Protein AF-A0A6V7WGM4-F1 (afdb_monomer)

Mean predicted aligned error: 19.61 Å

Radius of gyration: 44.23 Å; Cα contacts (8 Å, |Δi|>4): 434; chains: 1; bounding box: 132×43×125 Å

Solvent-accessible surface area (backbone atoms only — not comparable to full-atom values): 23906 Å² total; per-residue (Å²): 136,85,78,83,62,71,64,59,61,50,58,57,55,66,72,63,56,63,66,63,56,55,54,48,52,52,53,52,54,57,59,59,62,62,71,70,73,68,86,66,94,85,64,79,69,64,52,54,55,51,51,53,54,48,52,55,51,51,54,52,49,52,55,49,50,54,54,49,52,55,52,49,53,54,50,50,56,53,48,53,53,54,51,54,53,50,52,55,50,50,55,51,51,54,52,52,52,51,53,52,53,54,51,52,51,53,51,50,55,51,52,52,53,52,48,58,54,48,55,53,49,49,56,51,50,55,52,51,51,54,51,52,51,54,52,51,52,50,53,50,52,55,49,51,52,51,49,50,52,51,49,52,49,52,49,49,54,65,67,44,71,79,78,72,80,85,91,83,63,69,67,62,49,53,52,50,53,52,52,50,49,55,50,50,57,51,49,56,48,54,52,50,53,50,54,51,50,51,52,49,49,54,50,52,58,58,60,54,67,40,73,44,73,54,77,50,76,64,31,63,35,82,65,79,55,96,64,85,64,97,52,100,85,65,75,83,72,82,38,60,37,74,40,74,76,48,59,50,31,39,39,54,74,48,70,64,85,91,57,92,39,67,80,61,74,47,50,39,36,37,64,60,57,55,60,65,77,84,90,45,73,31,33,39,36,40,57,37,36,36,35,35,48,44,74,93,85,63,85,84,31,42,43,33,45,33,36,32,27,72,84,82,68,48,74,52,66,52,71,33,54,53,65,81,93,78,67,99,82,62,69,61,71,50,67,72,39,33,40,30,44,33,42,38,40,54,24,78,90,50,101,56,70,35,30,39,35,36,30,47,72,41,37,83,73,49,80,46,74,31,81,90,68,70,63,60,37,29,32,40,33,40,33,40,17,84,46,22,37,42,49,44,39,56,75,47,51,88,88,52,53,70,73,45,65,69,88,57,71,75,71,68,75,87,80,125

Nearest PDB structures (foldseek):
  7bre-assembly1_A  TM=6.479E-01  e=2.738E-07  Homo sapiens
  7bre-assembly2_D  TM=6.629E-01  e=5.896E-07  Homo sapiens
  2qbw-assembly1_A  TM=1.781E-01  e=5.550E-01  Homo sapiens

pLDDT: mean 75.85, std 18.69, range [30.36, 97.56]

Structure (mmCIF, N/CA/C/O backbone):
data_AF-A0A6V7WGM4-F1
#
_entry.id   AF-A0A6V7WGM4-F1
#
loop_
_atom_site.group_PDB
_atom_site.id
_atom_site.type_symbol
_atom_site.label_atom_id
_atom_site.label_alt_id
_atom_site.label_comp_id
_atom_site.label_asym_id
_atom_site.label_entity_id
_atom_site.label_seq_id
_atom_site.pdbx_PDB_ins_code
_atom_site.Cartn_x
_atom_site.Cartn_y
_atom_site.Cartn_z
_atom_site.occupancy
_atom_site.B_iso_or_equiv
_atom_site.auth_seq_id
_atom_site.auth_comp_id
_atom_site.auth_asym_id
_atom_site.auth_atom_id
_atom_site.pdbx_PDB_model_num
ATOM 1 N N . MET A 1 1 ? 46.678 5.169 17.242 1.00 34.25 1 MET A N 1
ATOM 2 C CA . MET A 1 1 ? 47.779 4.833 16.315 1.00 34.25 1 MET A CA 1
ATOM 3 C C . MET A 1 1 ? 47.197 4.813 14.909 1.00 34.25 1 MET A C 1
ATOM 5 O O . MET A 1 1 ? 46.389 3.942 14.627 1.00 34.25 1 MET A O 1
ATOM 9 N N . ARG A 1 2 ? 47.463 5.845 14.094 1.00 33.09 2 ARG A N 1
ATOM 10 C CA . ARG A 1 2 ? 46.953 5.941 12.715 1.00 33.09 2 ARG A CA 1
ATOM 11 C C . ARG A 1 2 ? 47.899 5.170 11.795 1.00 33.09 2 ARG A C 1
ATOM 13 O O . ARG A 1 2 ? 49.090 5.458 11.783 1.00 33.09 2 ARG A O 1
ATOM 20 N N . THR A 1 3 ? 47.370 4.188 11.077 1.00 35.59 3 THR A N 1
ATOM 21 C CA . THR A 1 3 ? 48.063 3.503 9.980 1.00 35.59 3 THR A CA 1
ATOM 22 C C . THR A 1 3 ? 48.317 4.479 8.825 1.00 35.59 3 THR A C 1
ATOM 24 O O . THR A 1 3 ? 47.429 5.293 8.552 1.00 35.59 3 THR A O 1
ATOM 27 N N . PRO A 1 4 ? 49.475 4.419 8.139 1.00 38.38 4 PRO A N 1
ATOM 28 C CA . PRO A 1 4 ? 49.760 5.286 7.000 1.00 38.38 4 PRO A CA 1
ATOM 29 C C . PRO A 1 4 ? 48.803 5.003 5.842 1.00 38.38 4 PRO A C 1
ATOM 31 O O . PRO A 1 4 ? 48.374 3.867 5.619 1.00 38.38 4 PRO A O 1
ATOM 34 N N . ASN A 1 5 ? 48.439 6.064 5.132 1.00 45.25 5 ASN A N 1
ATOM 35 C CA . ASN A 1 5 ? 47.455 6.052 4.065 1.00 45.25 5 ASN A CA 1
ATOM 36 C C . ASN A 1 5 ? 48.115 5.485 2.796 1.00 45.25 5 ASN A C 1
ATOM 38 O O . ASN A 1 5 ? 48.990 6.126 2.222 1.00 45.25 5 ASN A O 1
ATOM 42 N N . LYS A 1 6 ? 47.692 4.300 2.332 1.00 46.84 6 LYS A N 1
ATOM 43 C CA . LYS A 1 6 ? 48.227 3.623 1.124 1.00 46.84 6 LYS A CA 1
ATOM 44 C C . LYS A 1 6 ? 48.187 4.481 -0.156 1.00 46.84 6 LYS A C 1
ATOM 46 O O . LYS A 1 6 ? 48.840 4.156 -1.140 1.00 46.84 6 LYS A O 1
ATOM 51 N N . LEU A 1 7 ? 47.424 5.575 -0.146 1.00 44.12 7 LEU A N 1
ATOM 52 C CA . LEU A 1 7 ? 47.359 6.570 -1.219 1.00 44.12 7 LEU A CA 1
ATOM 53 C C . LEU A 1 7 ? 48.610 7.463 -1.309 1.00 44.12 7 LEU A C 1
ATOM 55 O O . LEU A 1 7 ? 48.983 7.844 -2.416 1.00 44.12 7 LEU A O 1
ATOM 59 N N . GLU A 1 8 ? 49.288 7.758 -0.194 1.00 46.47 8 GLU A N 1
ATOM 60 C CA . GLU A 1 8 ? 50.538 8.539 -0.212 1.00 46.47 8 GLU A CA 1
ATOM 61 C C . GLU A 1 8 ? 51.711 7.713 -0.760 1.00 46.47 8 GLU A C 1
ATOM 63 O O . GLU A 1 8 ? 52.512 8.231 -1.537 1.00 46.47 8 GLU A O 1
ATOM 68 N N . GLU A 1 9 ? 51.766 6.411 -0.454 1.00 41.97 9 GLU A N 1
ATOM 69 C CA . GLU A 1 9 ? 52.753 5.484 -1.035 1.00 41.97 9 GLU A CA 1
ATOM 70 C C . GLU A 1 9 ? 52.582 5.341 -2.556 1.00 41.97 9 GLU A C 1
ATOM 72 O O . GLU A 1 9 ? 53.566 5.276 -3.294 1.00 41.97 9 GLU A O 1
ATOM 77 N N . TRP A 1 10 ? 51.339 5.360 -3.051 1.00 41.34 10 TRP A N 1
ATOM 78 C CA . TRP A 1 10 ? 51.065 5.256 -4.485 1.00 41.34 10 TRP A CA 1
ATOM 79 C C . TRP A 1 10 ? 51.447 6.536 -5.242 1.00 41.34 10 TRP A C 1
ATOM 81 O O . TRP A 1 10 ? 52.104 6.454 -6.282 1.00 41.34 10 TRP A O 1
ATOM 91 N N . ALA A 1 11 ? 51.133 7.711 -4.680 1.00 40.66 11 ALA A N 1
ATOM 92 C CA . ALA A 1 11 ? 51.477 9.013 -5.259 1.00 40.66 11 ALA A CA 1
ATOM 93 C C . ALA A 1 11 ? 52.997 9.269 -5.316 1.00 40.66 11 ALA A C 1
ATOM 95 O O . ALA A 1 11 ? 53.484 9.908 -6.254 1.00 40.66 11 ALA A O 1
ATOM 96 N N . LEU A 1 12 ? 53.756 8.743 -4.346 1.00 42.84 12 LEU A N 1
ATOM 97 C CA . LEU A 1 12 ? 55.222 8.773 -4.357 1.00 42.84 12 LEU A CA 1
ATOM 98 C C . LEU A 1 12 ? 55.814 7.823 -5.411 1.00 42.84 12 LEU A C 1
ATOM 100 O O . LEU A 1 12 ? 56.787 8.195 -6.062 1.00 42.84 12 LEU A O 1
ATOM 104 N N . SER A 1 13 ? 55.198 6.660 -5.656 1.00 41.62 13 SER A N 1
ATOM 105 C CA . SER A 1 13 ? 55.662 5.725 -6.696 1.00 41.62 13 SER A CA 1
ATOM 106 C C . SER A 1 13 ? 55.482 6.263 -8.123 1.00 41.62 13 SER A C 1
ATOM 108 O O . SER A 1 13 ? 56.301 5.993 -8.992 1.00 41.62 13 SER A O 1
ATOM 110 N N . THR A 1 14 ? 54.461 7.094 -8.366 1.00 40.50 14 THR A N 1
ATOM 111 C CA . THR A 1 14 ? 54.183 7.670 -9.695 1.00 40.50 14 THR A CA 1
ATOM 112 C C . THR A 1 14 ? 55.009 8.912 -10.037 1.00 40.50 14 THR A C 1
ATOM 114 O O . THR A 1 14 ? 55.028 9.319 -11.196 1.00 40.50 14 THR A O 1
ATOM 117 N N . LYS A 1 15 ? 55.695 9.526 -9.061 1.00 41.19 15 LYS A N 1
ATOM 118 C CA . LYS A 1 15 ? 56.628 10.641 -9.316 1.00 41.19 15 LYS A CA 1
ATOM 119 C C . LYS A 1 15 ? 58.002 10.180 -9.815 1.00 41.19 15 LYS A C 1
ATOM 121 O O . LYS A 1 15 ? 58.696 10.983 -10.429 1.00 41.19 15 LYS A O 1
ATOM 126 N N . ASN A 1 16 ? 58.349 8.908 -9.624 1.00 45.84 16 ASN A N 1
ATOM 127 C CA . ASN A 1 16 ? 59.531 8.277 -10.209 1.00 45.84 16 ASN A CA 1
ATOM 128 C C . ASN A 1 16 ? 59.107 7.462 -11.434 1.00 45.84 16 ASN A C 1
ATOM 130 O O . ASN A 1 16 ? 59.046 6.237 -11.390 1.00 45.84 16 ASN A O 1
ATOM 134 N N . SER A 1 17 ? 58.730 8.128 -12.527 1.00 45.66 17 SER A N 1
ATOM 135 C CA . SER A 1 17 ? 58.571 7.414 -13.793 1.00 45.66 17 SER A CA 1
ATOM 136 C C . SER A 1 17 ? 59.947 7.258 -14.441 1.00 45.66 17 SER A C 1
ATOM 138 O O . SER A 1 17 ? 60.380 8.135 -15.193 1.00 45.66 17 SER A O 1
ATOM 140 N N . ASP A 1 18 ? 60.588 6.118 -14.185 1.00 47.69 18 ASP A N 1
ATOM 141 C CA . ASP A 1 18 ? 61.807 5.647 -14.863 1.00 47.69 18 ASP A CA 1
ATOM 142 C C . ASP A 1 18 ? 61.695 5.755 -16.404 1.00 47.69 18 ASP A C 1
ATOM 144 O O . ASP A 1 18 ? 62.679 5.970 -17.104 1.00 47.69 18 ASP A O 1
ATOM 148 N N . ASN A 1 19 ? 60.467 5.747 -16.938 1.00 48.50 19 ASN A N 1
ATOM 149 C CA . ASN A 1 19 ? 60.151 5.869 -18.364 1.00 48.50 19 ASN A CA 1
ATOM 150 C C . ASN A 1 19 ? 60.653 7.157 -19.046 1.00 48.50 19 ASN A C 1
ATOM 152 O O . ASN A 1 19 ? 60.882 7.137 -20.253 1.00 48.50 19 ASN A O 1
ATOM 156 N N . ASN A 1 20 ? 60.806 8.274 -18.323 1.00 49.16 20 ASN A N 1
ATOM 157 C CA . ASN A 1 20 ? 61.338 9.510 -18.921 1.00 49.16 20 ASN A CA 1
ATOM 158 C C . ASN A 1 20 ? 62.867 9.479 -19.050 1.00 49.16 20 ASN A C 1
ATOM 160 O O . ASN A 1 20 ? 63.402 10.103 -19.964 1.00 49.16 20 ASN A O 1
ATOM 164 N N . GLU A 1 21 ? 63.559 8.760 -18.165 1.00 53.75 21 GLU A N 1
ATOM 165 C CA . GLU A 1 21 ? 65.010 8.556 -18.240 1.00 53.75 21 GLU A CA 1
ATOM 166 C C . GLU A 1 21 ? 65.357 7.546 -19.334 1.00 53.75 21 GLU A C 1
ATOM 168 O O . GLU A 1 21 ? 66.194 7.844 -20.183 1.00 53.75 21 GLU A O 1
ATOM 173 N N . THR A 1 22 ? 64.619 6.433 -19.426 1.00 53.19 22 THR A N 1
ATOM 174 C CA . THR A 1 22 ? 64.855 5.404 -20.455 1.00 53.19 22 THR A CA 1
ATOM 175 C C . THR A 1 22 ? 64.671 5.948 -21.877 1.00 53.19 22 THR A C 1
ATOM 177 O O . THR A 1 22 ? 65.443 5.630 -22.776 1.00 53.19 22 THR A O 1
ATOM 180 N N . PHE A 1 23 ? 63.684 6.825 -22.097 1.00 54.25 23 PHE A N 1
ATOM 181 C CA . PHE A 1 23 ? 63.442 7.423 -23.416 1.00 54.25 23 PHE A CA 1
ATOM 182 C C . PHE A 1 23 ? 64.485 8.492 -23.783 1.00 54.25 23 PHE A C 1
ATOM 184 O O . PHE A 1 23 ? 64.795 8.684 -24.959 1.00 54.25 23 PHE A O 1
ATOM 191 N N . ARG A 1 24 ? 65.054 9.183 -22.782 1.00 55.28 24 ARG A N 1
ATOM 192 C CA . ARG A 1 24 ? 66.161 10.135 -22.971 1.00 55.28 24 ARG A CA 1
ATOM 193 C C . ARG A 1 24 ? 67.456 9.410 -23.326 1.00 55.28 24 ARG A C 1
ATOM 195 O O . ARG A 1 24 ? 68.128 9.823 -24.266 1.00 55.28 24 ARG A O 1
ATOM 202 N N . GLU A 1 25 ? 67.741 8.302 -22.643 1.00 57.81 25 GLU A N 1
ATOM 203 C CA . GLU A 1 25 ? 68.878 7.423 -22.939 1.00 57.81 25 GLU A CA 1
ATOM 204 C C . GLU A 1 25 ? 68.764 6.774 -24.328 1.00 57.81 25 GLU A C 1
ATOM 206 O O . GLU A 1 25 ? 69.765 6.647 -25.033 1.00 57.81 25 GLU A O 1
ATOM 211 N N . GLU A 1 26 ? 67.560 6.396 -24.774 1.00 57.84 26 GLU A N 1
ATOM 212 C CA . GLU A 1 26 ? 67.341 5.911 -26.145 1.00 57.84 26 GLU A CA 1
ATOM 213 C C . GLU A 1 26 ? 67.562 7.010 -27.197 1.00 57.84 26 GLU A C 1
ATOM 215 O O . GLU A 1 26 ? 68.123 6.730 -28.261 1.00 57.84 26 GLU A O 1
ATOM 220 N N . LEU A 1 27 ? 67.179 8.261 -26.907 1.00 54.81 27 LEU A N 1
ATOM 221 C CA . LEU A 1 27 ? 67.405 9.397 -27.804 1.00 54.81 27 LEU A CA 1
ATOM 222 C C . LEU A 1 27 ? 68.900 9.743 -27.915 1.00 54.81 27 LEU A C 1
ATOM 224 O O . LEU A 1 27 ? 69.397 9.916 -29.029 1.00 54.81 27 LEU A O 1
ATOM 228 N N . GLU A 1 28 ? 69.618 9.784 -26.785 1.00 55.44 28 GLU A N 1
ATOM 229 C CA . GLU A 1 28 ? 71.061 10.060 -26.725 1.00 55.44 28 GLU A CA 1
ATOM 230 C C . GLU A 1 28 ? 71.877 8.962 -27.427 1.00 55.44 28 GLU A C 1
ATOM 232 O O . GLU A 1 28 ? 72.714 9.271 -28.286 1.00 55.44 28 GLU A O 1
ATOM 237 N N . ASN A 1 29 ? 71.548 7.685 -27.188 1.00 55.59 29 ASN A N 1
ATOM 238 C CA . ASN A 1 29 ? 72.178 6.546 -27.868 1.00 55.59 29 ASN A CA 1
ATOM 239 C C . ASN A 1 29 ? 71.920 6.542 -29.387 1.00 55.59 29 ASN A C 1
ATOM 241 O O . ASN A 1 29 ? 72.778 6.112 -30.163 1.00 55.59 29 ASN A O 1
ATOM 245 N N . PHE A 1 30 ? 70.758 7.025 -29.844 1.00 54.91 30 PHE A N 1
ATOM 246 C CA . PHE A 1 30 ? 70.445 7.122 -31.274 1.00 54.91 30 PHE A CA 1
ATOM 247 C C . PHE A 1 30 ? 71.247 8.232 -31.977 1.00 54.91 30 PHE A C 1
ATOM 249 O O . PHE A 1 30 ? 71.641 8.073 -33.138 1.00 54.91 30 PHE A O 1
ATOM 256 N N . THR A 1 31 ? 71.536 9.339 -31.282 1.00 52.38 31 THR A N 1
ATOM 257 C CA . THR A 1 31 ? 72.418 10.405 -31.787 1.00 52.38 31 THR A CA 1
ATOM 258 C C . THR A 1 31 ? 73.885 9.981 -31.854 1.00 52.38 31 THR A C 1
ATOM 260 O O . THR A 1 31 ? 74.536 10.243 -32.867 1.00 52.38 31 THR A O 1
ATOM 263 N N . GLU A 1 32 ? 74.398 9.278 -30.842 1.00 51.00 32 GLU A N 1
ATOM 264 C CA . GLU A 1 32 ? 75.826 8.940 -30.739 1.00 51.00 32 GLU A CA 1
ATOM 265 C C . GLU A 1 32 ? 76.259 7.853 -31.738 1.00 51.00 32 GLU A C 1
ATOM 267 O O . GLU A 1 32 ? 77.301 7.962 -32.392 1.00 51.00 32 GLU A O 1
ATOM 272 N N . LYS A 1 33 ? 75.414 6.837 -31.954 1.00 51.41 33 LYS A N 1
ATOM 273 C CA . LYS A 1 33 ? 75.734 5.701 -32.835 1.00 51.41 33 LYS A CA 1
ATOM 274 C C . LYS A 1 33 ? 75.780 6.072 -34.320 1.00 51.41 33 LYS A C 1
ATOM 276 O O . LYS A 1 33 ? 76.439 5.397 -35.104 1.00 51.41 33 LYS A O 1
ATOM 281 N N . SER A 1 34 ? 75.120 7.161 -34.720 1.00 47.59 34 SER A N 1
ATOM 282 C CA . SER A 1 34 ? 75.017 7.541 -36.135 1.00 47.59 34 SER A CA 1
ATOM 283 C C . SER A 1 34 ? 76.130 8.464 -36.643 1.00 47.59 34 SER A C 1
ATOM 285 O O . SER A 1 34 ? 76.300 8.586 -37.853 1.00 47.59 34 SER A O 1
ATOM 287 N N . CYS A 1 35 ? 76.930 9.053 -35.747 1.00 48.06 35 CYS A N 1
ATOM 288 C CA . CYS A 1 35 ? 78.115 9.836 -36.120 1.00 48.06 35 CYS A CA 1
ATOM 289 C C . CYS A 1 35 ? 79.354 8.961 -36.390 1.00 48.06 35 CYS A C 1
ATOM 291 O O . CYS A 1 35 ? 80.298 9.418 -37.032 1.00 48.06 35 CYS A O 1
ATOM 293 N N . LEU A 1 36 ? 79.358 7.705 -35.929 1.00 48.81 36 LEU A N 1
ATOM 294 C CA . LEU A 1 36 ? 80.499 6.792 -36.058 1.00 48.81 36 LEU A CA 1
ATOM 295 C C . LEU A 1 36 ? 80.474 5.931 -37.335 1.00 48.81 36 LEU A C 1
ATOM 297 O O . LEU A 1 36 ? 81.529 5.464 -37.757 1.00 48.81 36 LEU A O 1
ATOM 301 N N . GLU A 1 37 ? 79.324 5.765 -37.998 1.00 49.09 37 GLU A N 1
ATOM 302 C CA . GLU A 1 37 ? 79.186 4.851 -39.152 1.00 49.09 37 GLU A CA 1
ATOM 303 C C . GLU A 1 37 ? 79.385 5.502 -40.538 1.00 49.09 37 GLU A C 1
ATOM 305 O O . GLU A 1 37 ? 79.442 4.792 -41.539 1.00 49.09 37 GLU A O 1
ATOM 310 N N . THR A 1 38 ? 79.564 6.825 -40.644 1.00 49.22 38 THR A N 1
ATOM 311 C CA . THR A 1 38 ? 79.703 7.518 -41.949 1.00 49.22 38 THR A CA 1
ATOM 312 C C . THR A 1 38 ? 81.122 7.997 -42.282 1.00 49.22 38 THR A C 1
ATOM 314 O O . THR A 1 38 ? 81.300 8.836 -43.161 1.00 49.22 38 THR A O 1
ATOM 317 N N . SER A 1 39 ? 82.157 7.469 -41.620 1.00 45.50 39 SER A N 1
ATOM 318 C CA . SER A 1 39 ? 83.567 7.808 -41.896 1.00 45.50 39 SER A CA 1
ATOM 319 C C . SER A 1 39 ? 84.232 6.930 -42.972 1.00 45.50 39 SER A C 1
ATOM 321 O O . SER A 1 39 ? 85.457 6.843 -43.032 1.00 45.50 39 SER A O 1
ATOM 323 N N . SER A 1 40 ? 83.451 6.314 -43.867 1.00 48.41 40 SER A N 1
ATOM 324 C CA . SER A 1 40 ? 83.977 5.700 -45.092 1.00 48.41 40 SER A CA 1
ATOM 325 C C . SER A 1 40 ? 83.354 6.354 -46.328 1.00 48.41 40 SER A C 1
ATOM 327 O O . SER A 1 40 ? 82.153 6.578 -46.429 1.00 48.41 40 SER A O 1
ATOM 329 N N . ILE A 1 41 ? 84.248 6.783 -47.210 1.00 50.81 41 ILE A N 1
ATOM 330 C CA . ILE A 1 41 ? 84.051 7.739 -48.296 1.00 50.81 41 ILE A CA 1
ATOM 331 C C . ILE A 1 41 ? 83.149 7.160 -49.392 1.00 50.81 41 ILE A C 1
ATOM 333 O O . ILE A 1 41 ? 83.473 6.119 -49.957 1.00 50.81 41 ILE A O 1
ATOM 337 N N . GLY A 1 42 ? 82.098 7.903 -49.757 1.00 47.69 42 GLY A N 1
ATOM 338 C CA . GLY A 1 42 ? 81.429 7.765 -51.056 1.00 47.69 42 GLY A CA 1
ATOM 339 C C . GLY A 1 42 ? 79.903 7.808 -51.021 1.00 47.69 42 GLY A C 1
ATOM 340 O O . GLY A 1 42 ? 79.291 6.798 -51.320 1.00 47.69 42 GLY A O 1
ATOM 341 N N . ASP A 1 43 ? 79.309 8.943 -50.626 1.00 46.06 43 ASP A N 1
ATOM 342 C CA . ASP A 1 43 ? 78.085 9.527 -51.221 1.00 46.06 43 ASP A CA 1
ATOM 343 C C . ASP A 1 43 ? 77.515 10.630 -50.307 1.00 46.06 43 ASP A C 1
ATOM 345 O O . ASP A 1 43 ? 76.815 10.395 -49.324 1.00 46.06 43 ASP A O 1
ATOM 349 N N . LEU A 1 44 ? 77.815 11.890 -50.632 1.00 49.22 44 LEU A N 1
ATOM 350 C CA . LEU A 1 44 ? 77.328 13.062 -49.886 1.00 49.22 44 LEU A CA 1
ATOM 351 C C . LEU A 1 44 ? 75.821 13.329 -50.085 1.00 49.22 44 LEU A C 1
ATOM 353 O O . LEU A 1 44 ? 75.211 14.028 -49.274 1.00 49.22 44 LEU A O 1
ATOM 357 N N . SER A 1 45 ? 75.196 12.771 -51.128 1.00 50.03 45 SER A N 1
ATOM 358 C CA . SER A 1 45 ? 73.773 12.981 -51.438 1.00 50.03 45 SER A CA 1
ATOM 359 C C . SER A 1 45 ? 72.833 12.114 -50.588 1.00 50.03 45 SER A C 1
ATOM 361 O O . SER A 1 45 ? 71.771 12.587 -50.184 1.00 50.03 45 SER A O 1
ATOM 363 N N . THR A 1 46 ? 73.237 10.891 -50.234 1.00 49.38 46 THR A N 1
ATOM 364 C CA . THR A 1 46 ? 72.461 9.970 -49.380 1.00 49.38 46 THR A CA 1
ATOM 365 C C . THR A 1 46 ? 72.491 10.377 -47.901 1.00 49.38 46 THR A C 1
ATOM 367 O O . THR A 1 46 ? 71.498 10.204 -47.186 1.00 49.38 46 THR A O 1
ATOM 370 N N . CYS A 1 47 ? 73.577 11.015 -47.451 1.00 51.16 47 CYS A N 1
ATOM 371 C CA . CYS A 1 47 ? 73.706 11.562 -46.097 1.00 51.16 47 CYS A CA 1
ATOM 372 C C . CYS A 1 47 ? 72.707 12.709 -45.834 1.00 51.16 47 CYS A C 1
ATOM 374 O O . CYS A 1 47 ? 72.026 12.723 -44.807 1.00 51.16 47 CYS A O 1
ATOM 376 N N . SER A 1 48 ? 72.520 13.619 -46.799 1.00 54.69 48 SER A N 1
ATOM 377 C CA . SER A 1 48 ? 71.579 14.744 -46.670 1.00 54.69 48 SER A CA 1
ATOM 378 C C . SER A 1 48 ? 70.117 14.283 -46.559 1.00 54.69 48 SER A C 1
ATOM 380 O O . SER A 1 48 ? 69.392 14.737 -45.671 1.00 54.69 48 SER A O 1
ATOM 382 N N . SER A 1 49 ? 69.692 13.312 -47.378 1.00 56.22 49 SER A N 1
ATOM 383 C CA . SER A 1 49 ? 68.337 12.742 -47.298 1.00 56.22 49 SER A CA 1
ATOM 384 C C . SER A 1 49 ? 68.081 11.970 -45.999 1.00 56.22 49 SER A C 1
ATOM 386 O O . SER A 1 49 ? 66.975 12.019 -45.460 1.00 56.22 49 SER A O 1
ATOM 388 N N . CYS A 1 50 ? 69.102 11.295 -45.458 1.00 56.78 50 CYS A N 1
ATOM 389 C CA . CYS A 1 50 ? 69.004 10.573 -44.189 1.00 56.78 50 CYS A CA 1
ATOM 390 C C . CYS A 1 50 ? 68.866 11.544 -43.002 1.00 56.78 50 CYS A C 1
ATOM 392 O O . CYS A 1 50 ? 68.008 11.352 -42.140 1.00 56.78 50 CYS A O 1
ATOM 394 N N . CYS A 1 51 ? 69.630 12.642 -42.992 1.00 57.75 51 CYS A N 1
ATOM 395 C CA . CYS A 1 51 ? 69.518 13.695 -41.977 1.00 57.75 51 CYS A CA 1
ATOM 396 C C . CYS A 1 51 ? 68.165 14.426 -42.025 1.00 57.75 51 CYS A C 1
ATOM 398 O O . CYS A 1 51 ? 67.568 14.679 -40.979 1.00 57.75 51 CYS A O 1
ATOM 400 N N . LEU A 1 52 ? 67.631 14.707 -43.221 1.00 59.06 52 LEU A N 1
ATOM 401 C CA . LEU A 1 52 ? 66.301 15.310 -43.384 1.00 59.06 52 LEU A CA 1
ATOM 402 C C . LEU A 1 52 ? 65.180 14.382 -42.889 1.00 59.06 52 LEU A C 1
ATOM 404 O O . LEU A 1 52 ? 64.281 14.825 -42.172 1.00 59.06 52 LEU A O 1
ATOM 408 N N . SER A 1 53 ? 65.257 13.084 -43.204 1.00 68.69 53 SER A N 1
ATOM 409 C CA . SER A 1 53 ? 64.306 12.089 -42.693 1.00 68.69 53 SER A CA 1
ATOM 410 C C . SER A 1 53 ? 64.374 11.962 -41.165 1.00 68.69 53 SER A C 1
ATOM 412 O O . SER A 1 53 ? 63.330 11.941 -40.508 1.00 68.69 53 SER A O 1
ATOM 414 N N . LYS A 1 54 ? 65.574 11.970 -40.573 1.00 69.25 54 LYS A N 1
ATOM 415 C CA . LYS A 1 54 ? 65.756 11.939 -39.112 1.00 69.25 54 LYS A CA 1
ATOM 416 C C . LYS A 1 54 ? 65.171 13.176 -38.426 1.00 69.25 54 LYS A C 1
ATOM 418 O O . LYS A 1 54 ? 64.414 13.017 -37.472 1.00 69.25 54 LYS A O 1
ATOM 423 N N . ASN A 1 55 ? 65.423 14.378 -38.951 1.00 75.31 55 ASN A N 1
ATOM 424 C CA . ASN A 1 55 ? 64.849 15.614 -38.405 1.00 75.31 55 ASN A CA 1
ATOM 425 C C . ASN A 1 55 ? 63.316 15.611 -38.446 1.00 75.31 55 ASN A C 1
ATOM 427 O O . ASN A 1 55 ? 62.681 16.006 -37.471 1.00 75.31 55 ASN A O 1
ATOM 431 N N . SER A 1 56 ? 62.709 15.096 -39.521 1.00 76.25 56 SER A N 1
ATOM 432 C CA . SER A 1 56 ? 61.246 14.966 -39.594 1.00 76.25 56 SER A CA 1
ATOM 433 C C . SER A 1 56 ? 60.678 13.997 -38.545 1.00 76.25 56 SER A C 1
ATOM 435 O O . SER A 1 56 ? 59.604 14.230 -37.990 1.00 76.25 56 SER A O 1
ATOM 437 N N . LYS A 1 57 ? 61.419 12.928 -38.219 1.00 80.44 57 LYS A N 1
ATOM 438 C CA . LYS A 1 57 ? 61.020 11.946 -37.205 1.00 80.44 57 LYS A CA 1
ATOM 439 C C . LYS A 1 57 ? 61.161 12.503 -35.787 1.00 80.44 57 LYS A C 1
ATOM 441 O O . LYS A 1 57 ? 60.277 12.265 -34.973 1.00 80.44 57 LYS A O 1
ATOM 446 N N . ILE A 1 58 ? 62.215 13.278 -35.520 1.00 80.50 58 ILE A N 1
ATOM 447 C CA . ILE A 1 58 ? 62.406 13.991 -34.247 1.00 80.50 58 ILE A CA 1
ATOM 448 C C . ILE A 1 58 ? 61.263 14.988 -34.025 1.00 80.50 58 ILE A C 1
ATOM 450 O O . ILE A 1 58 ? 60.578 14.891 -33.014 1.00 80.50 58 ILE A O 1
ATOM 454 N N . GLN A 1 59 ? 60.956 15.839 -35.010 1.00 84.50 59 GLN A N 1
ATOM 455 C CA . GLN A 1 59 ? 59.830 16.782 -34.924 1.00 84.50 59 GLN A CA 1
ATOM 456 C C . GLN A 1 59 ? 58.484 16.074 -34.702 1.00 84.50 59 GLN A C 1
ATOM 458 O O . GLN A 1 59 ? 57.634 16.542 -33.945 1.00 84.50 59 GLN A O 1
ATOM 463 N N . SER A 1 60 ? 58.278 14.915 -35.339 1.00 87.69 60 SER A N 1
ATOM 464 C CA . SER A 1 60 ? 57.080 14.100 -35.113 1.00 87.69 60 SER A CA 1
ATOM 465 C C . SER A 1 60 ? 57.002 13.552 -33.685 1.00 87.69 60 SER A C 1
ATOM 467 O O . SER A 1 60 ? 55.901 13.456 -33.145 1.00 87.69 60 SER A O 1
ATOM 469 N N . LEU A 1 61 ? 58.129 13.154 -33.090 1.00 85.94 61 LEU A N 1
ATOM 470 C CA . LEU A 1 61 ? 58.187 12.658 -31.713 1.00 85.94 61 LEU A CA 1
ATOM 471 C C . LEU A 1 61 ? 57.984 13.791 -30.702 1.00 85.94 61 LEU A C 1
ATOM 473 O O . LEU A 1 61 ? 57.209 13.623 -29.765 1.00 85.94 61 LEU A O 1
ATOM 477 N N . GLU A 1 62 ? 58.587 14.959 -30.931 1.00 88.06 62 GLU A N 1
ATOM 478 C CA . GLU A 1 62 ? 58.384 16.160 -30.109 1.00 88.06 62 GLU A CA 1
ATOM 479 C C . GLU A 1 62 ? 56.903 16.560 -30.071 1.00 88.06 62 GLU A C 1
ATOM 481 O O . GLU A 1 62 ? 56.334 16.752 -28.996 1.00 88.06 62 GLU A O 1
ATOM 486 N N . LEU A 1 63 ? 56.233 16.571 -31.229 1.00 90.44 63 LEU A N 1
ATOM 487 C CA . LEU A 1 63 ? 54.800 16.863 -31.313 1.00 90.44 63 LEU A CA 1
ATOM 488 C C . LEU A 1 63 ? 53.940 15.802 -30.604 1.00 90.44 63 LEU A C 1
ATOM 490 O O . LEU A 1 63 ? 52.898 16.118 -30.024 1.00 90.44 63 LEU A O 1
ATOM 494 N N . GLN A 1 64 ? 54.336 14.527 -30.658 1.00 90.62 64 GLN A N 1
ATOM 495 C CA . GLN A 1 64 ? 53.651 13.463 -29.920 1.00 90.62 64 GLN A CA 1
ATOM 496 C C . GLN A 1 64 ? 53.829 13.623 -28.408 1.00 90.62 64 GLN A C 1
ATOM 498 O O . GLN A 1 64 ? 52.848 13.482 -27.675 1.00 90.62 64 GLN A O 1
ATOM 503 N N . MET A 1 65 ? 55.034 13.965 -27.950 1.00 88.62 65 MET A N 1
ATOM 504 C CA . MET A 1 65 ? 55.309 14.257 -26.546 1.00 88.62 65 MET A CA 1
ATOM 505 C C . MET A 1 65 ? 54.492 15.446 -26.048 1.00 88.62 65 MET A C 1
ATOM 507 O O . MET A 1 65 ? 53.833 15.331 -25.020 1.00 88.62 65 MET A O 1
ATOM 511 N N . GLU A 1 66 ? 54.446 16.550 -26.794 1.00 92.38 66 GLU A N 1
ATOM 512 C CA . GLU A 1 66 ? 53.649 17.726 -26.426 1.00 92.38 66 GLU A CA 1
ATOM 513 C C . GLU A 1 66 ? 52.157 17.375 -26.279 1.00 92.38 66 GLU A C 1
ATOM 515 O O . GLU A 1 66 ? 51.509 17.729 -25.291 1.00 92.38 66 GLU A O 1
ATOM 520 N N . ARG A 1 67 ? 51.610 16.584 -27.214 1.00 91.31 67 ARG A N 1
ATOM 521 C CA . ARG A 1 67 ? 50.224 16.090 -27.134 1.00 91.31 67 ARG A CA 1
ATOM 522 C C . ARG A 1 67 ? 49.985 15.203 -25.914 1.00 91.31 67 ARG A C 1
ATOM 524 O O . ARG A 1 67 ? 48.906 15.278 -25.319 1.00 91.31 67 ARG A O 1
ATOM 531 N N . LEU A 1 68 ? 50.947 14.352 -25.558 1.00 92.12 68 LEU A N 1
ATOM 532 C CA . LEU A 1 68 ? 50.863 13.507 -24.368 1.00 92.12 68 LEU A CA 1
ATOM 533 C C . LEU A 1 68 ? 50.902 14.349 -23.090 1.00 92.12 68 LEU A C 1
ATOM 535 O O . LEU A 1 68 ? 50.052 14.139 -22.226 1.00 92.12 68 LEU A O 1
ATOM 539 N N . THR A 1 69 ? 51.787 15.343 -23.009 1.00 92.31 69 THR A N 1
ATOM 540 C CA . THR A 1 69 ? 51.869 16.285 -21.883 1.00 92.31 69 THR A CA 1
ATOM 541 C C . THR A 1 69 ? 50.536 16.999 -21.663 1.00 92.31 69 THR A C 1
ATOM 543 O O . THR A 1 69 ? 49.970 16.918 -20.574 1.00 92.31 69 THR A O 1
ATOM 546 N N . ILE A 1 70 ? 49.946 17.575 -22.717 1.00 93.25 70 ILE A N 1
ATOM 547 C CA . ILE A 1 70 ? 48.632 18.241 -22.637 1.00 93.25 70 ILE A CA 1
ATOM 548 C C . ILE A 1 70 ? 47.536 17.265 -22.177 1.00 93.25 70 ILE A C 1
ATOM 550 O O . ILE A 1 70 ? 46.634 17.629 -21.416 1.00 93.25 70 ILE A O 1
ATOM 554 N N . LYS A 1 71 ? 47.574 16.009 -22.640 1.00 94.50 71 LYS A N 1
ATOM 555 C CA . LYS A 1 71 ? 46.600 14.985 -22.234 1.00 94.50 71 LYS A CA 1
ATOM 556 C C . LYS A 1 71 ? 46.745 14.619 -20.754 1.00 94.50 71 LYS A C 1
ATOM 558 O O . LYS A 1 71 ? 45.725 14.450 -20.082 1.00 94.50 71 LYS A O 1
ATOM 563 N N . ILE A 1 72 ? 47.974 14.518 -20.248 1.00 92.88 72 ILE A N 1
ATOM 564 C CA . ILE A 1 72 ? 48.264 14.264 -18.831 1.00 92.88 72 ILE A CA 1
ATOM 565 C C . ILE A 1 72 ? 47.754 15.426 -17.976 1.00 92.88 72 ILE A C 1
ATOM 567 O O . ILE A 1 72 ? 46.993 15.193 -17.041 1.00 92.88 72 ILE A O 1
ATOM 571 N N . GLU A 1 73 ? 48.067 16.671 -18.339 1.00 94.31 73 GLU A N 1
ATOM 572 C CA . GLU A 1 73 ? 47.616 17.864 -17.609 1.00 94.31 73 GLU A CA 1
ATOM 573 C C . GLU A 1 73 ? 46.087 17.954 -17.524 1.00 94.31 73 GLU A C 1
ATOM 575 O O . GLU A 1 73 ? 45.529 18.163 -16.446 1.00 94.31 73 GLU A O 1
ATOM 580 N N . ARG A 1 74 ? 45.383 17.710 -18.637 1.00 92.38 74 ARG A N 1
ATOM 581 C CA . ARG A 1 74 ? 43.909 17.668 -18.652 1.00 92.38 74 ARG A CA 1
ATOM 582 C C . ARG A 1 74 ? 43.347 16.571 -17.754 1.00 92.38 74 ARG A C 1
ATOM 584 O O . ARG A 1 74 ? 42.328 16.779 -17.098 1.00 92.38 74 ARG A O 1
ATOM 591 N N . THR A 1 75 ? 43.996 15.410 -17.736 1.00 91.94 75 THR A N 1
ATOM 592 C CA . THR A 1 75 ? 43.575 14.282 -16.896 1.00 91.94 75 THR A CA 1
ATOM 593 C C . THR A 1 75 ? 43.781 14.609 -15.418 1.00 91.94 75 THR A C 1
ATOM 595 O O . THR A 1 75 ? 42.876 14.374 -14.620 1.00 91.94 75 THR A O 1
ATOM 598 N N . ASN A 1 76 ? 44.909 15.229 -15.065 1.00 91.81 76 ASN A N 1
ATOM 599 C CA . ASN A 1 76 ? 45.205 15.665 -13.701 1.00 91.81 76 ASN A CA 1
ATOM 600 C C . ASN A 1 76 ? 44.200 16.715 -13.209 1.00 91.81 76 ASN A C 1
ATOM 602 O O . ASN A 1 76 ? 43.621 16.537 -12.143 1.00 91.81 76 ASN A O 1
ATOM 606 N N . LEU A 1 77 ? 43.892 17.733 -14.020 1.00 94.44 77 LEU A N 1
ATOM 607 C CA . LEU A 1 77 ? 42.868 18.735 -13.689 1.00 94.44 77 LEU A CA 1
ATOM 608 C C . LEU A 1 77 ? 41.480 18.105 -13.488 1.00 94.44 77 LEU A C 1
ATOM 610 O O . LEU A 1 77 ? 40.745 18.463 -12.566 1.00 94.44 77 LEU A O 1
ATOM 614 N N . SER A 1 78 ? 41.109 17.140 -14.336 1.00 93.44 78 SER A N 1
ATOM 615 C CA . SER A 1 78 ? 39.849 16.404 -14.185 1.00 93.44 78 SER A CA 1
ATOM 616 C C . SER A 1 78 ? 39.817 15.570 -12.899 1.00 93.44 78 SER A C 1
ATOM 618 O O . SER A 1 78 ? 38.760 15.437 -12.273 1.00 93.44 78 SER A O 1
ATOM 620 N N . LEU A 1 79 ? 40.958 14.999 -12.505 1.00 93.50 79 LEU A N 1
ATOM 621 C CA . LEU A 1 79 ? 41.092 14.216 -11.283 1.00 93.50 79 LEU A CA 1
ATOM 622 C C . LEU A 1 79 ? 40.998 15.107 -10.038 1.00 93.50 79 LEU A C 1
ATOM 624 O O . LEU A 1 79 ? 40.230 14.787 -9.135 1.00 93.50 79 LEU A O 1
ATOM 628 N N . GLU A 1 80 ? 41.695 16.245 -10.017 1.00 95.25 80 GLU A N 1
ATOM 629 C CA . GLU A 1 80 ? 41.638 17.229 -8.925 1.00 95.25 80 GLU A CA 1
ATOM 630 C C . GLU A 1 80 ? 40.211 17.728 -8.685 1.00 95.25 80 GLU A C 1
ATOM 632 O O . GLU A 1 80 ? 39.737 17.746 -7.548 1.00 95.25 80 GLU A O 1
ATOM 637 N N . LYS A 1 81 ? 39.477 18.043 -9.761 1.00 95.06 81 LYS A N 1
ATOM 638 C CA . LYS A 1 81 ? 38.065 18.434 -9.661 1.00 95.06 81 LYS A CA 1
ATOM 639 C C . LYS A 1 81 ? 37.210 17.330 -9.031 1.00 95.06 81 LYS A C 1
ATOM 641 O O . LYS A 1 81 ? 36.400 17.603 -8.148 1.00 95.06 81 LYS A O 1
ATOM 646 N N . SER A 1 82 ? 37.425 16.083 -9.448 1.00 90.38 82 SER A N 1
ATOM 647 C CA . SER A 1 82 ? 36.697 14.926 -8.912 1.00 90.38 82 SER A CA 1
ATOM 648 C C . SER A 1 82 ? 37.015 14.671 -7.432 1.00 90.38 82 SER A C 1
ATOM 650 O O . SER A 1 82 ? 36.143 14.241 -6.677 1.00 90.38 82 SER A O 1
ATOM 652 N N . ILE A 1 83 ? 38.253 14.934 -6.997 1.00 93.69 83 ILE A N 1
ATOM 653 C CA . ILE A 1 83 ? 38.663 14.837 -5.588 1.00 93.69 83 ILE A CA 1
ATOM 654 C C . ILE A 1 83 ? 37.950 15.911 -4.757 1.00 93.69 83 ILE A C 1
ATOM 656 O O . ILE A 1 83 ? 37.323 15.574 -3.754 1.00 93.69 83 ILE A O 1
ATOM 660 N N . LEU A 1 84 ? 37.955 17.167 -5.211 1.00 95.50 84 LEU A N 1
ATOM 661 C CA . LEU A 1 84 ? 37.303 18.278 -4.510 1.00 95.50 84 LEU A CA 1
ATOM 662 C C . LEU A 1 84 ? 35.783 18.076 -4.366 1.00 95.50 84 LEU A C 1
ATOM 664 O O . LEU A 1 84 ? 35.193 18.364 -3.319 1.00 95.50 84 LEU A O 1
ATOM 668 N N . GLU A 1 85 ? 35.133 17.542 -5.404 1.00 94.12 85 GLU A N 1
ATOM 669 C CA . GLU A 1 85 ? 33.713 17.176 -5.358 1.00 94.12 85 GLU A CA 1
ATOM 670 C C . GLU A 1 85 ? 33.447 16.094 -4.298 1.00 94.12 85 GLU A C 1
ATOM 672 O O . GLU A 1 85 ? 32.513 16.226 -3.501 1.00 94.12 85 GLU A O 1
ATOM 677 N N . ARG A 1 86 ? 34.299 15.061 -4.219 1.00 90.75 86 ARG A N 1
ATOM 678 C CA . ARG A 1 86 ? 34.195 14.013 -3.189 1.00 90.75 86 ARG A CA 1
ATOM 679 C C . ARG A 1 86 ? 34.406 14.556 -1.779 1.00 90.75 86 ARG A C 1
ATOM 681 O O . ARG A 1 86 ? 33.662 14.176 -0.878 1.00 90.75 86 ARG A O 1
ATOM 688 N N . GLU A 1 87 ? 35.372 15.446 -1.574 1.00 93.75 87 GLU A N 1
ATOM 689 C CA . GLU A 1 87 ? 35.611 16.082 -0.271 1.00 93.75 87 GLU A CA 1
ATOM 690 C C . GLU A 1 87 ? 34.411 16.923 0.177 1.00 93.75 87 GLU A C 1
ATOM 692 O O . GLU A 1 87 ? 33.981 16.840 1.329 1.00 93.75 87 GLU A O 1
ATOM 697 N N . THR A 1 88 ? 33.801 17.661 -0.755 1.00 93.00 88 THR A N 1
ATOM 698 C CA . THR A 1 88 ? 32.595 18.455 -0.489 1.00 93.00 88 THR A CA 1
ATOM 699 C C . THR A 1 88 ? 31.412 17.569 -0.089 1.00 93.00 88 THR A C 1
ATOM 701 O O . THR A 1 88 ? 30.674 17.897 0.842 1.00 93.00 88 THR A O 1
ATOM 704 N N . ILE A 1 89 ? 31.226 16.436 -0.774 1.00 90.2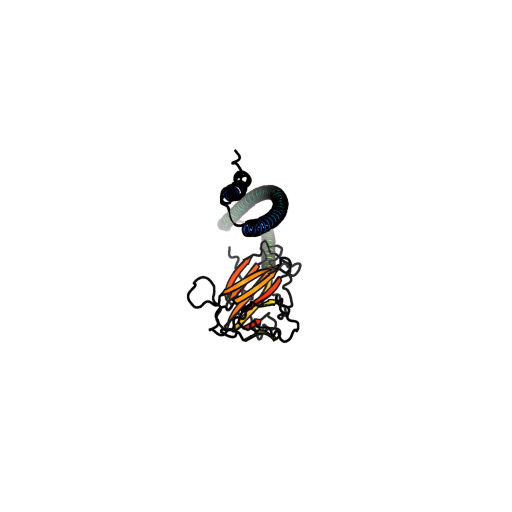5 89 ILE A N 1
ATOM 705 C CA . ILE A 1 89 ? 30.185 15.453 -0.442 1.00 90.25 89 ILE A CA 1
ATOM 706 C C . ILE A 1 89 ? 30.449 14.837 0.937 1.00 90.25 89 ILE A C 1
ATOM 708 O O . ILE A 1 89 ? 29.542 14.798 1.768 1.00 90.25 89 ILE A O 1
ATOM 712 N N . ASN A 1 90 ? 31.688 14.429 1.219 1.00 91.00 90 ASN A N 1
ATOM 713 C CA . ASN A 1 90 ? 32.061 13.869 2.518 1.00 91.00 90 ASN A CA 1
ATOM 714 C C . ASN A 1 90 ? 31.797 14.854 3.661 1.00 91.00 90 ASN A C 1
ATOM 716 O O . ASN A 1 90 ? 31.205 14.471 4.667 1.00 91.00 90 ASN A O 1
ATOM 720 N N . PHE A 1 91 ? 32.142 16.132 3.488 1.00 93.38 91 PHE A N 1
ATOM 721 C CA . PHE A 1 91 ? 31.868 17.163 4.489 1.00 93.38 91 PHE A CA 1
ATOM 722 C C . PHE A 1 91 ? 30.363 17.335 4.765 1.00 93.38 91 PHE A C 1
ATOM 724 O O . PHE A 1 91 ? 29.950 17.492 5.918 1.00 93.38 91 PHE A O 1
ATOM 731 N N . LYS A 1 92 ? 29.517 17.274 3.726 1.00 92.69 92 LYS A N 1
ATOM 732 C CA . LYS A 1 92 ? 28.053 17.306 3.891 1.00 92.69 92 LYS A CA 1
ATOM 733 C C . LYS A 1 92 ? 27.553 16.090 4.672 1.00 92.69 92 LYS A C 1
ATOM 735 O O . LYS A 1 92 ? 26.835 16.270 5.655 1.00 92.69 92 LYS A O 1
ATOM 740 N N . HIS A 1 93 ? 27.992 14.887 4.301 1.00 90.88 93 HIS A N 1
ATOM 741 C CA . HIS A 1 93 ? 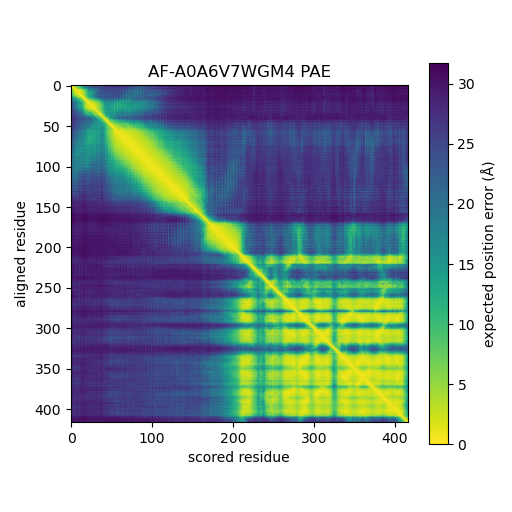27.619 13.657 5.004 1.00 90.88 93 HIS A CA 1
ATOM 742 C C . HIS A 1 93 ? 28.063 13.668 6.475 1.00 90.88 93 HIS A C 1
ATOM 744 O O . HIS A 1 93 ? 27.301 13.268 7.352 1.00 90.88 93 HIS A O 1
ATOM 750 N N . GLU A 1 94 ? 29.260 14.172 6.791 1.00 94.00 94 GLU A N 1
ATOM 751 C CA . GLU A 1 94 ? 29.723 14.285 8.180 1.00 94.00 94 GLU A CA 1
ATOM 752 C C . GLU A 1 94 ? 28.848 15.223 9.023 1.00 94.00 94 GLU A C 1
ATOM 754 O O . GLU A 1 94 ? 28.573 14.937 10.195 1.00 94.00 94 GLU A O 1
ATOM 759 N N . ASN A 1 95 ? 28.379 16.329 8.440 1.00 93.00 95 ASN A N 1
ATOM 760 C CA . ASN A 1 95 ? 27.461 17.245 9.115 1.00 93.00 95 ASN A CA 1
ATOM 761 C C . ASN A 1 95 ? 26.080 16.610 9.336 1.00 93.00 95 ASN A C 1
ATOM 763 O O . ASN A 1 95 ? 25.521 16.741 10.425 1.00 93.00 95 ASN A O 1
ATOM 767 N N . GLU A 1 96 ? 25.554 15.877 8.354 1.00 91.31 96 GLU A N 1
ATOM 768 C CA . GLU A 1 96 ? 24.299 15.129 8.501 1.00 91.31 96 GLU A CA 1
ATOM 769 C C . GLU A 1 96 ? 24.403 14.054 9.588 1.00 91.31 96 GLU A C 1
ATOM 771 O O . GLU A 1 96 ? 23.545 13.985 10.469 1.00 91.31 96 GLU A O 1
ATOM 776 N N . ILE A 1 97 ? 25.495 13.282 9.611 1.00 89.50 97 ILE A N 1
ATOM 777 C CA . ILE A 1 97 ? 25.764 12.290 10.662 1.00 89.50 97 ILE A CA 1
ATOM 778 C C . ILE A 1 97 ? 25.814 12.961 12.041 1.00 89.50 97 ILE A C 1
ATOM 780 O O . ILE A 1 97 ? 25.291 12.414 13.016 1.00 89.50 97 ILE A O 1
ATOM 784 N N . ARG A 1 98 ? 26.420 14.150 12.152 1.00 94.25 98 ARG A N 1
ATOM 785 C CA . ARG A 1 98 ? 26.466 14.907 13.414 1.00 94.25 98 ARG A CA 1
ATOM 786 C C . ARG A 1 98 ? 25.069 15.327 13.873 1.00 94.25 98 ARG A C 1
ATOM 788 O O . ARG A 1 98 ? 24.746 15.139 15.046 1.00 94.25 98 ARG A O 1
ATOM 795 N N . ASN A 1 99 ? 24.239 15.831 12.962 1.00 90.94 99 ASN A N 1
ATOM 796 C CA . ASN A 1 99 ? 22.859 16.218 13.260 1.00 90.94 99 ASN A CA 1
ATOM 797 C C . ASN A 1 99 ? 22.008 15.010 13.676 1.00 90.94 99 ASN A C 1
ATOM 799 O O . ASN A 1 99 ? 21.284 15.075 14.669 1.00 90.94 99 ASN A O 1
ATOM 803 N N . LEU A 1 100 ? 22.145 13.878 12.979 1.00 89.69 100 LEU A N 1
ATOM 804 C CA . LEU A 1 100 ? 21.448 12.638 13.324 1.00 89.69 100 LEU A CA 1
ATOM 805 C C . LEU A 1 100 ? 21.828 12.138 14.722 1.00 89.69 100 LEU A C 1
ATOM 807 O O . LEU A 1 100 ? 20.947 11.764 15.493 1.00 89.69 100 LEU A O 1
ATOM 811 N N . LYS A 1 101 ? 23.114 12.196 15.093 1.00 93.25 101 LYS A N 1
ATOM 812 C CA . LYS A 1 101 ? 23.568 11.837 16.449 1.00 93.25 101 LYS A CA 1
ATOM 813 C C . LYS A 1 101 ? 22.937 12.719 17.528 1.00 93.25 101 LYS A C 1
ATOM 815 O O . LYS A 1 101 ? 22.508 12.197 18.554 1.00 93.25 101 LYS A O 1
ATOM 820 N N . GLN A 1 102 ? 22.843 14.029 17.295 1.00 93.62 102 GLN A N 1
ATOM 821 C CA . GLN A 1 102 ? 22.196 14.952 18.237 1.00 93.62 102 GLN A CA 1
ATOM 822 C C . GLN A 1 102 ? 20.695 14.673 18.378 1.00 93.62 102 GLN A C 1
ATOM 824 O O . GLN A 1 102 ? 20.175 14.666 19.493 1.00 93.62 102 GLN A O 1
ATOM 829 N N . ASN A 1 103 ? 20.001 14.403 17.270 1.00 89.69 103 ASN A N 1
ATOM 830 C CA . ASN A 1 103 ? 18.579 14.059 17.296 1.00 89.69 103 ASN A CA 1
ATOM 831 C C . ASN A 1 103 ? 18.331 12.737 18.031 1.00 89.69 103 ASN A C 1
ATOM 833 O O . ASN A 1 103 ? 17.419 12.655 18.850 1.00 89.69 103 ASN A O 1
ATOM 837 N N . PHE A 1 104 ? 19.174 11.729 17.796 1.00 87.94 104 PHE A N 1
ATOM 838 C CA . PHE A 1 104 ? 19.082 10.447 18.490 1.00 87.94 104 PHE A CA 1
ATOM 839 C C . PHE A 1 104 ? 19.288 10.597 20.003 1.00 87.94 104 PHE A C 1
ATOM 841 O O . PHE A 1 104 ? 18.569 9.985 20.790 1.00 87.94 104 PHE A O 1
ATOM 848 N N . GLN A 1 105 ? 20.222 11.455 20.422 1.00 92.75 105 GLN A N 1
ATOM 849 C CA . GLN A 1 105 ? 20.439 11.747 21.837 1.00 92.75 105 GLN A CA 1
ATOM 850 C C . GLN A 1 105 ? 19.206 12.397 22.486 1.00 92.75 105 GLN A C 1
ATOM 852 O O . GLN A 1 105 ? 18.771 11.935 23.539 1.00 92.75 105 GLN A O 1
ATOM 857 N N . LYS A 1 106 ? 18.597 13.399 21.834 1.00 92.50 106 LYS A N 1
ATOM 858 C CA . LYS A 1 106 ? 17.357 14.037 22.319 1.00 92.50 106 LYS A CA 1
ATOM 859 C C . LYS A 1 106 ? 16.207 13.040 22.450 1.00 92.50 106 LYS A C 1
ATOM 861 O O . LYS A 1 106 ? 15.532 13.018 23.474 1.00 92.50 106 LYS A O 1
ATOM 866 N N . LEU A 1 107 ? 16.025 12.178 21.448 1.00 89.75 107 LEU A N 1
ATOM 867 C CA . LEU A 1 107 ? 14.983 11.151 21.467 1.00 89.75 107 LEU A CA 1
ATOM 868 C C . LEU A 1 107 ? 15.181 10.166 22.630 1.00 89.75 107 LEU A C 1
ATOM 870 O O . LEU A 1 107 ? 14.225 9.761 23.285 1.00 89.75 107 LEU A O 1
ATOM 874 N N . ASN A 1 108 ? 16.432 9.804 22.921 1.00 88.50 108 ASN A N 1
ATOM 875 C CA . ASN A 1 108 ? 16.746 8.919 24.037 1.00 88.50 108 ASN A CA 1
ATOM 876 C C . ASN A 1 108 ? 16.447 9.576 25.399 1.00 88.50 108 ASN A C 1
ATOM 878 O O . ASN A 1 108 ? 15.945 8.924 26.312 1.00 88.50 108 ASN A O 1
ATOM 882 N N . GLU A 1 109 ? 16.710 10.878 25.535 1.00 94.50 109 GLU A N 1
ATOM 883 C CA . GLU A 1 109 ? 16.350 11.649 26.731 1.00 94.50 109 GLU A CA 1
ATOM 884 C C . GLU A 1 109 ? 14.827 11.733 26.928 1.00 94.50 109 GLU A C 1
ATOM 886 O O . GLU A 1 109 ? 14.348 11.579 28.053 1.00 94.50 109 GLU A O 1
ATOM 891 N N . GLU A 1 110 ? 14.054 11.929 25.856 1.00 92.50 110 GLU A N 1
ATOM 892 C CA . GLU A 1 110 ? 12.584 11.921 25.903 1.00 92.50 110 GLU A CA 1
ATOM 893 C C . GLU A 1 110 ? 12.021 10.543 26.269 1.00 92.50 110 GLU A C 1
ATOM 895 O O . GLU A 1 110 ? 11.175 10.445 27.159 1.00 92.50 110 GLU A O 1
ATOM 900 N N . ASN A 1 111 ? 12.545 9.469 25.674 1.00 87.62 111 ASN A N 1
ATOM 901 C CA . ASN A 1 111 ? 12.143 8.102 26.011 1.00 87.62 111 ASN A CA 1
ATOM 902 C C . ASN A 1 111 ? 12.399 7.768 27.486 1.00 87.62 111 ASN A C 1
ATOM 904 O O . ASN A 1 111 ? 11.557 7.151 28.137 1.00 87.62 111 ASN A O 1
ATOM 908 N N . ASN A 1 112 ? 13.528 8.214 28.043 1.00 92.31 112 ASN A N 1
ATOM 909 C CA . ASN A 1 112 ? 13.819 8.024 29.464 1.00 92.31 112 ASN A CA 1
ATOM 910 C C . ASN A 1 112 ? 12.836 8.789 30.364 1.00 92.31 112 ASN A C 1
ATOM 912 O O . ASN A 1 112 ? 12.419 8.257 31.391 1.00 92.31 112 ASN A O 1
ATOM 916 N N . LYS A 1 113 ? 12.419 10.005 29.978 1.00 94.12 113 LYS A N 1
ATOM 917 C CA . LYS A 1 113 ? 11.389 10.761 30.714 1.00 94.12 113 LYS A CA 1
ATOM 918 C C . LYS A 1 113 ? 10.041 10.043 30.698 1.00 94.12 113 LYS A C 1
ATOM 920 O O . LYS A 1 113 ? 9.423 9.914 31.751 1.00 94.12 113 LYS A O 1
ATOM 925 N N . LEU A 1 114 ? 9.620 9.544 29.533 1.00 88.81 114 LEU A N 1
ATOM 926 C CA . LEU A 1 114 ? 8.371 8.790 29.389 1.00 88.81 114 LEU A CA 1
ATOM 927 C C . LEU A 1 114 ? 8.384 7.501 30.214 1.00 88.81 114 LEU A C 1
ATOM 929 O O . LEU A 1 114 ? 7.390 7.175 30.855 1.00 88.81 114 LEU A O 1
ATOM 933 N N . LYS A 1 115 ? 9.522 6.800 30.257 1.00 92.75 115 LYS A N 1
ATOM 934 C CA . LYS A 1 115 ? 9.678 5.595 31.076 1.00 92.75 115 LYS A CA 1
ATOM 935 C C . LYS A 1 115 ? 9.475 5.885 32.566 1.00 92.75 115 LYS A C 1
ATOM 937 O O . LYS A 1 115 ? 8.672 5.219 33.202 1.00 92.75 115 LYS A O 1
ATOM 942 N N . VAL A 1 116 ? 10.115 6.935 33.086 1.00 94.75 116 VAL A N 1
ATOM 943 C CA . VAL A 1 116 ? 9.938 7.364 34.487 1.00 94.75 116 VAL A CA 1
ATOM 944 C C . VAL A 1 116 ? 8.488 7.767 34.783 1.00 94.75 116 VAL A C 1
ATOM 946 O O . VAL A 1 116 ? 7.998 7.550 35.889 1.00 94.75 116 VAL A O 1
ATOM 949 N N . GLU A 1 117 ? 7.786 8.381 33.828 1.00 90.69 117 GLU A N 1
ATOM 950 C CA . GLU A 1 117 ? 6.370 8.724 34.002 1.00 90.69 117 GLU A CA 1
ATOM 951 C C . GLU A 1 117 ? 5.470 7.481 34.037 1.00 90.69 117 GLU A C 1
ATOM 953 O O . GLU A 1 117 ? 4.532 7.437 34.833 1.00 90.69 117 GLU A O 1
ATOM 958 N N . ASN A 1 118 ? 5.766 6.469 33.219 1.00 85.50 118 ASN A N 1
ATOM 959 C CA . ASN A 1 118 ? 5.049 5.196 33.240 1.00 85.50 118 ASN A CA 1
ATOM 960 C C . ASN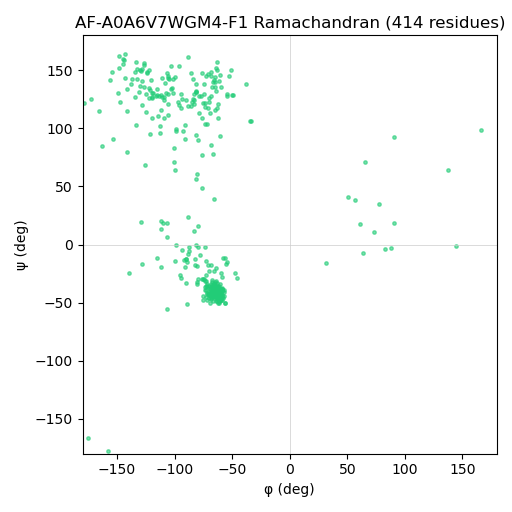 A 1 118 ? 5.287 4.433 34.544 1.00 85.50 118 ASN A C 1
ATOM 962 O O . ASN A 1 118 ? 4.311 4.028 35.164 1.00 85.50 118 ASN A O 1
ATOM 966 N N . ASP A 1 119 ? 6.531 4.352 35.025 1.00 93.00 119 ASP A N 1
ATOM 967 C CA . ASP A 1 119 ? 6.842 3.689 36.299 1.00 93.00 119 ASP A CA 1
ATOM 968 C C . ASP A 1 119 ? 6.035 4.317 37.462 1.00 93.00 119 ASP A C 1
ATOM 970 O O . ASP A 1 119 ? 5.466 3.618 38.298 1.00 93.00 119 ASP A O 1
ATOM 974 N N . LYS A 1 120 ? 5.874 5.652 37.470 1.00 92.88 120 LYS A N 1
ATOM 975 C CA . LYS A 1 120 ? 5.019 6.358 38.447 1.00 92.88 120 LYS A CA 1
ATOM 976 C C . LYS A 1 120 ? 3.530 6.041 38.301 1.00 92.88 120 LYS A C 1
ATOM 978 O O . LYS A 1 120 ? 2.796 6.070 39.291 1.00 92.88 120 LYS A O 1
ATOM 983 N N . LYS A 1 121 ? 3.050 5.823 37.074 1.00 89.31 121 LYS A N 1
ATOM 984 C CA . LYS A 1 121 ? 1.655 5.427 36.827 1.00 89.31 121 LYS A CA 1
ATOM 985 C C . LYS A 1 121 ? 1.419 4.003 37.318 1.00 89.31 121 LYS A C 1
ATOM 987 O O . LYS A 1 121 ? 0.410 3.788 37.981 1.00 89.31 121 LYS A O 1
ATOM 992 N N . ASP A 1 122 ? 2.364 3.098 37.091 1.00 88.44 122 ASP A N 1
ATOM 993 C CA . ASP A 1 122 ? 2.295 1.713 37.561 1.00 88.44 122 ASP A CA 1
ATOM 994 C C . ASP A 1 122 ? 2.295 1.640 39.095 1.00 88.44 122 ASP A C 1
ATOM 996 O O . ASP A 1 122 ? 1.454 0.962 39.683 1.00 88.44 122 ASP A O 1
ATOM 1000 N N . GLU A 1 123 ? 3.140 2.425 39.776 1.00 93.56 123 GLU A N 1
ATOM 1001 C CA . GLU A 1 123 ? 3.095 2.555 41.242 1.00 93.56 123 GLU A CA 1
ATOM 1002 C C . GLU A 1 123 ? 1.722 3.033 41.743 1.00 93.56 123 GLU A C 1
ATOM 1004 O O . GLU A 1 123 ? 1.199 2.533 42.743 1.00 93.56 123 GLU A O 1
ATOM 1009 N N . LYS A 1 124 ? 1.107 3.988 41.034 1.00 91.38 124 LYS A N 1
ATOM 1010 C CA . LYS A 1 124 ? -0.220 4.504 41.384 1.00 91.38 124 LYS A CA 1
ATOM 1011 C C . LYS A 1 124 ? -1.327 3.477 41.137 1.00 91.38 124 LYS A C 1
ATOM 1013 O O . LYS A 1 124 ? -2.255 3.411 41.938 1.00 91.38 124 LYS A O 1
ATOM 1018 N N . ILE A 1 125 ? -1.229 2.689 40.066 1.00 88.06 125 ILE A N 1
ATOM 1019 C CA . ILE A 1 125 ? -2.153 1.586 39.769 1.00 88.06 125 ILE A CA 1
ATOM 1020 C C . ILE A 1 125 ? -2.077 0.534 40.876 1.00 88.06 125 ILE A C 1
ATOM 1022 O O . ILE A 1 125 ? -3.103 0.231 41.475 1.00 88.06 125 ILE A O 1
ATOM 1026 N N . ASN A 1 126 ? -0.875 0.081 41.237 1.00 90.50 126 ASN A N 1
ATOM 1027 C CA . ASN A 1 126 ? -0.683 -0.916 42.296 1.00 90.50 126 ASN A CA 1
ATOM 1028 C C . ASN A 1 126 ? -1.251 -0.447 43.649 1.00 90.50 126 ASN A C 1
ATOM 1030 O O . ASN A 1 126 ? -1.860 -1.223 44.383 1.00 90.50 126 ASN A O 1
ATOM 1034 N N . SER A 1 127 ? -1.089 0.841 43.974 1.00 92.69 127 SER A N 1
ATOM 1035 C CA . SER A 1 127 ? -1.680 1.442 45.179 1.00 92.69 127 SER A CA 1
ATOM 1036 C C . SER A 1 127 ? -3.215 1.380 45.168 1.00 92.69 127 SER A C 1
ATOM 1038 O O . SER A 1 127 ? -3.831 0.977 46.156 1.00 92.69 127 SER A O 1
ATOM 1040 N N . LEU A 1 128 ? -3.839 1.723 44.035 1.00 89.19 128 LEU A N 1
ATOM 1041 C CA . LEU A 1 128 ? -5.295 1.656 43.871 1.00 89.19 128 LEU A CA 1
ATOM 1042 C C . LEU A 1 128 ? -5.818 0.213 43.913 1.00 89.19 128 LEU A C 1
ATOM 1044 O O . LEU A 1 128 ? -6.889 -0.030 44.466 1.00 89.19 128 LEU A O 1
ATOM 1048 N N . GLU A 1 129 ? -5.079 -0.749 43.361 1.00 90.06 129 GLU A N 1
ATOM 1049 C CA . GLU A 1 129 ? -5.445 -2.168 43.404 1.00 90.06 129 GLU A CA 1
ATOM 1050 C C . GLU A 1 129 ? -5.481 -2.714 44.839 1.00 90.06 129 GLU A C 1
ATOM 1052 O O . GLU A 1 129 ? -6.434 -3.404 45.213 1.00 90.06 129 GLU A O 1
ATOM 1057 N N . GLU A 1 130 ? -4.499 -2.361 45.675 1.00 93.19 130 GLU A N 1
ATOM 1058 C CA . GLU A 1 130 ? -4.503 -2.739 47.094 1.00 93.19 130 GLU A CA 1
ATOM 1059 C C . GLU A 1 130 ? -5.648 -2.060 47.870 1.00 93.19 130 GLU A C 1
ATOM 1061 O O . GLU A 1 130 ? -6.287 -2.692 48.717 1.00 93.19 130 GLU A O 1
ATOM 1066 N N . GLU A 1 131 ? -5.993 -0.810 47.542 1.00 91.75 131 GLU A N 1
ATOM 1067 C CA . GLU A 1 131 ? -7.147 -0.122 48.137 1.00 91.75 131 GLU A CA 1
ATOM 1068 C C . GLU A 1 131 ? -8.478 -0.803 47.756 1.00 91.75 131 GLU A C 1
ATOM 1070 O O . GLU A 1 131 ? -9.318 -1.072 48.622 1.00 91.75 131 GLU A O 1
ATOM 1075 N N . ILE A 1 132 ? -8.650 -1.185 46.484 1.00 88.69 132 ILE A N 1
ATOM 1076 C CA . ILE A 1 132 ? -9.815 -1.950 46.004 1.00 88.69 132 ILE A CA 1
ATOM 1077 C C . ILE A 1 132 ? -9.912 -3.305 46.711 1.00 88.69 132 ILE A C 1
ATOM 1079 O O . ILE A 1 132 ? -11.001 -3.725 47.115 1.00 88.69 132 ILE A O 1
ATOM 1083 N N . LYS A 1 133 ? -8.786 -3.995 46.893 1.00 93.00 133 LYS A N 1
ATOM 1084 C CA . LYS A 1 133 ? -8.727 -5.291 47.576 1.00 93.00 133 LYS A CA 1
ATOM 1085 C C . LYS A 1 133 ? -9.144 -5.178 49.042 1.00 93.00 133 LYS A C 1
ATOM 1087 O O . LYS A 1 133 ? -9.958 -5.981 49.499 1.00 93.00 133 LYS A O 1
ATOM 1092 N N . MET A 1 134 ? -8.673 -4.149 49.749 1.00 91.50 134 MET A N 1
ATOM 1093 C CA . MET A 1 134 ? -9.092 -3.836 51.122 1.00 91.50 134 MET A CA 1
ATOM 1094 C C . MET A 1 134 ? -10.601 -3.566 51.213 1.00 91.50 134 MET A C 1
ATOM 1096 O O . MET A 1 134 ? -11.282 -4.110 52.084 1.00 91.50 134 MET A O 1
ATOM 1100 N N . ILE A 1 135 ? -11.147 -2.765 50.290 1.00 89.69 135 ILE A N 1
ATOM 1101 C CA . ILE A 1 135 ? -12.590 -2.482 50.225 1.00 89.69 135 ILE A CA 1
ATOM 1102 C C . ILE A 1 135 ? -13.382 -3.770 49.966 1.00 89.69 135 ILE A C 1
ATOM 1104 O O . ILE A 1 135 ? -14.390 -4.020 50.626 1.00 89.69 135 ILE A O 1
ATOM 1108 N N . THR A 1 136 ? -12.909 -4.617 49.053 1.00 88.69 136 THR A N 1
ATOM 1109 C CA . THR A 1 136 ? -13.564 -5.883 48.693 1.00 88.69 136 THR A CA 1
ATOM 1110 C C . THR A 1 136 ? -13.601 -6.854 49.874 1.00 88.69 136 THR A C 1
ATOM 1112 O O . THR A 1 136 ? -14.645 -7.443 50.153 1.00 88.69 136 THR A O 1
ATOM 1115 N N . GLN A 1 137 ? -12.499 -6.980 50.620 1.00 90.19 137 GLN A N 1
ATOM 1116 C CA . GLN A 1 137 ? -12.450 -7.790 51.842 1.00 90.19 137 GLN A CA 1
ATOM 1117 C C . GLN A 1 137 ? -13.419 -7.273 52.906 1.00 90.19 137 GLN A C 1
ATOM 1119 O O . GLN A 1 137 ? -14.139 -8.063 53.515 1.00 90.19 137 GLN A O 1
ATOM 1124 N N . LYS A 1 138 ? -13.488 -5.950 53.092 1.00 89.81 138 LYS A N 1
ATOM 1125 C CA . LYS A 1 138 ? -14.419 -5.332 54.040 1.00 89.81 138 LYS A CA 1
ATOM 1126 C C . LYS A 1 138 ? -15.878 -5.614 53.672 1.00 89.81 138 LYS A C 1
ATOM 1128 O O . LYS A 1 138 ? -16.649 -6.008 54.537 1.00 89.81 138 LYS A O 1
ATOM 1133 N N . ILE A 1 139 ? -16.233 -5.501 52.390 1.00 84.81 139 ILE A N 1
ATOM 1134 C CA . ILE A 1 139 ? -17.572 -5.852 51.889 1.00 84.81 139 ILE A CA 1
ATOM 1135 C C . ILE A 1 139 ? -17.880 -7.338 52.125 1.00 84.81 139 ILE A C 1
ATOM 1137 O O . ILE A 1 139 ? -18.996 -7.670 52.518 1.00 84.81 139 ILE A O 1
ATOM 1141 N N . SER A 1 140 ? -16.909 -8.232 51.906 1.00 85.88 140 SER A N 1
ATOM 1142 C CA . SER A 1 140 ? -17.077 -9.670 52.165 1.00 85.88 140 SER A CA 1
ATOM 1143 C C . SER A 1 140 ? -17.360 -9.947 53.641 1.00 85.88 140 SER A C 1
ATOM 1145 O O . SER A 1 140 ? -18.328 -10.634 53.954 1.00 85.88 140 SER A O 1
ATOM 1147 N N . TYR A 1 141 ? -16.569 -9.359 54.541 1.00 82.56 141 TYR A N 1
ATOM 1148 C CA . TYR A 1 141 ? -16.743 -9.495 55.988 1.00 82.56 141 TYR A CA 1
ATOM 1149 C C . TYR A 1 141 ? -18.086 -8.928 56.470 1.00 82.56 141 TYR A C 1
ATOM 1151 O O . TYR A 1 141 ? -18.798 -9.564 57.247 1.00 82.56 141 TYR A O 1
ATOM 1159 N N . ASP A 1 142 ? -18.473 -7.750 55.976 1.00 80.00 142 ASP A N 1
ATOM 1160 C CA . ASP A 1 142 ? -19.763 -7.140 56.303 1.00 80.00 142 ASP A CA 1
ATOM 1161 C C . ASP A 1 142 ? -20.930 -8.009 55.805 1.00 80.00 142 ASP A C 1
ATOM 1163 O O . ASP A 1 142 ? -21.943 -8.130 56.495 1.00 80.00 142 ASP A O 1
ATOM 1167 N N . ASN A 1 143 ? -20.789 -8.658 54.643 1.00 77.56 143 ASN A N 1
ATOM 1168 C CA . ASN A 1 143 ? -21.785 -9.584 54.104 1.00 77.56 143 ASN A CA 1
ATOM 1169 C C . ASN A 1 143 ? -21.871 -10.893 54.897 1.00 77.56 143 ASN A C 1
ATOM 1171 O O . ASN A 1 143 ? -22.985 -11.335 55.174 1.00 77.56 143 ASN A O 1
ATOM 1175 N N . GLU A 1 144 ? -20.744 -11.493 55.285 1.00 77.50 144 GLU A N 1
ATOM 1176 C CA . GLU A 1 144 ? -20.712 -12.693 56.133 1.00 77.50 144 GLU A CA 1
ATOM 1177 C C . GLU A 1 144 ? -21.373 -12.426 57.486 1.00 77.50 144 GLU A C 1
ATOM 1179 O O . GLU A 1 144 ? -22.293 -13.151 57.860 1.00 77.50 144 GLU A O 1
ATOM 1184 N N . ASN A 1 145 ? -21.035 -11.314 58.148 1.00 71.50 145 ASN A N 1
ATOM 1185 C CA . ASN A 1 145 ? -21.720 -10.891 59.372 1.00 71.50 145 ASN A CA 1
ATOM 1186 C C . ASN A 1 145 ? -23.220 -10.670 59.146 1.00 71.50 145 ASN A C 1
ATOM 1188 O O . ASN A 1 145 ? -24.036 -11.011 59.998 1.00 71.50 145 ASN A O 1
ATOM 1192 N N . LYS A 1 146 ? -23.628 -10.120 57.996 1.00 73.12 146 LYS A N 1
ATOM 1193 C CA . LYS A 1 146 ? -25.053 -9.954 57.662 1.00 73.12 146 LYS A CA 1
ATOM 1194 C C . LYS A 1 146 ? -25.763 -11.297 57.484 1.00 73.12 146 LYS A C 1
ATOM 1196 O O . LYS A 1 146 ? -26.933 -11.411 57.853 1.00 73.12 146 LYS A O 1
ATOM 1201 N N . VAL A 1 147 ? -25.088 -12.291 56.904 1.00 69.50 147 VAL A N 1
ATOM 1202 C CA . VAL A 1 147 ? -25.598 -13.660 56.731 1.00 69.50 147 VAL A CA 1
ATOM 1203 C C . VAL A 1 147 ? -25.681 -14.374 58.079 1.00 69.50 147 VAL A C 1
ATOM 1205 O O . VAL A 1 147 ? -26.717 -14.966 58.366 1.00 69.50 147 VAL A O 1
ATOM 1208 N N . GLU A 1 148 ? -24.674 -14.230 58.937 1.00 63.09 148 GLU A N 1
ATOM 1209 C CA . GLU A 1 148 ? -24.650 -14.798 60.288 1.00 63.09 148 GLU A CA 1
ATOM 1210 C C . GLU A 1 148 ? -25.708 -14.149 61.193 1.00 63.09 148 GLU A C 1
ATOM 1212 O O . GLU A 1 148 ? -26.457 -14.845 61.872 1.00 63.09 148 GLU A O 1
ATOM 1217 N N . ILE A 1 149 ? -25.891 -12.824 61.124 1.00 61.78 149 ILE A N 1
ATOM 1218 C CA . ILE A 1 149 ? -27.001 -12.124 61.791 1.00 61.78 149 ILE A CA 1
ATOM 1219 C C . ILE A 1 149 ? -28.347 -12.621 61.254 1.00 61.78 149 ILE A C 1
ATOM 1221 O O . ILE A 1 149 ? -29.271 -12.823 62.041 1.00 61.78 149 ILE A O 1
ATOM 1225 N N . LYS A 1 150 ? -28.488 -12.857 59.940 1.00 63.12 150 LYS A N 1
ATOM 1226 C CA . LYS A 1 150 ? -29.709 -13.439 59.354 1.00 63.12 150 LYS A CA 1
ATOM 1227 C C . LYS A 1 150 ? -29.947 -14.881 59.806 1.00 63.12 150 LYS A C 1
ATOM 1229 O O . LYS A 1 150 ? -31.093 -15.224 60.059 1.00 63.12 150 LYS A O 1
ATOM 1234 N N . GLN A 1 151 ? -28.913 -15.710 59.926 1.00 65.31 151 GLN A N 1
ATOM 1235 C CA . GLN A 1 151 ? -29.026 -17.101 60.381 1.00 65.31 151 GLN A CA 1
ATOM 1236 C C . GLN A 1 151 ? -29.328 -17.184 61.878 1.00 65.31 151 GLN A C 1
ATOM 1238 O O . GLN A 1 151 ? -30.308 -17.828 62.244 1.00 65.31 151 GLN A O 1
ATOM 1243 N N . ASN A 1 152 ? -28.600 -16.439 62.713 1.00 61.03 152 ASN A N 1
ATOM 1244 C CA . ASN A 1 152 ? -28.851 -16.346 64.151 1.00 61.03 152 ASN A CA 1
ATOM 1245 C C . ASN A 1 152 ? -30.228 -15.746 64.445 1.00 61.03 152 ASN A C 1
ATOM 1247 O O . ASN A 1 152 ? -30.930 -16.232 65.324 1.00 61.03 152 ASN A O 1
ATOM 1251 N N . SER A 1 153 ? -30.669 -14.730 63.693 1.00 57.00 153 SER A N 1
ATOM 1252 C CA . SER A 1 153 ? -32.045 -14.232 63.817 1.00 57.00 153 SER A CA 1
ATOM 1253 C C . SER A 1 153 ? -33.074 -15.259 63.337 1.00 57.00 153 SER A C 1
ATOM 1255 O O . SER A 1 153 ? -34.119 -15.367 63.966 1.00 57.00 153 SER A O 1
ATOM 1257 N N . HIS A 1 154 ? -32.795 -16.075 62.313 1.00 54.97 154 HIS A N 1
ATOM 1258 C CA . HIS A 1 154 ? -33.693 -17.158 61.897 1.00 54.97 154 HIS A CA 1
ATOM 1259 C C . HIS A 1 154 ? -33.788 -18.305 62.921 1.00 54.97 154 HIS A C 1
ATOM 1261 O O . HIS A 1 154 ? -34.867 -18.885 63.068 1.00 54.97 154 HIS A O 1
ATOM 1267 N N . GLU A 1 155 ? -32.697 -18.616 63.628 1.00 57.03 155 GLU A N 1
ATOM 1268 C CA . GLU A 1 155 ? -32.645 -19.580 64.738 1.00 57.03 155 GLU A CA 1
ATOM 1269 C C . GLU A 1 155 ? -33.320 -19.034 66.003 1.00 57.03 155 GLU A C 1
ATOM 1271 O O . GLU A 1 155 ? -34.203 -19.697 66.541 1.00 57.03 155 GLU A O 1
ATOM 1276 N N . LEU A 1 156 ? -33.060 -17.779 66.391 1.00 52.16 156 LEU A N 1
ATOM 1277 C CA . LEU A 1 156 ? -33.789 -17.090 67.468 1.00 52.16 156 LEU A CA 1
ATOM 1278 C C . LEU A 1 156 ? -35.291 -16.951 67.163 1.00 52.16 156 LEU A C 1
ATOM 1280 O O . LEU A 1 156 ? -36.110 -17.048 68.072 1.00 52.16 156 LEU A O 1
ATOM 1284 N N . ILE A 1 157 ? -35.685 -16.769 65.898 1.00 52.94 157 ILE A N 1
ATOM 1285 C CA . ILE A 1 157 ? -37.091 -16.766 65.451 1.00 52.94 157 ILE A CA 1
ATOM 1286 C C . ILE A 1 157 ? -37.688 -18.184 65.464 1.00 52.94 157 ILE A C 1
ATOM 1288 O O . ILE A 1 157 ? -38.897 -18.317 65.635 1.00 52.94 157 ILE A O 1
ATOM 1292 N N . LYS A 1 158 ? -36.891 -19.251 65.324 1.00 53.16 158 LYS A N 1
ATOM 1293 C CA . LYS A 1 158 ? -37.357 -20.641 65.483 1.00 53.16 158 LYS A CA 1
ATOM 1294 C C . LYS A 1 158 ? -37.451 -21.074 66.949 1.00 53.16 158 LYS A C 1
ATOM 1296 O O . LYS A 1 158 ? -38.353 -21.841 67.270 1.00 53.16 158 LYS A O 1
ATOM 1301 N N . GLU A 1 159 ? -36.589 -20.564 67.827 1.00 48.25 159 GLU A N 1
ATOM 1302 C CA . GLU A 1 159 ? -36.567 -20.927 69.252 1.00 48.25 159 GLU A CA 1
ATOM 1303 C C . GLU A 1 159 ? -37.466 -20.038 70.133 1.00 48.25 159 GLU A C 1
ATOM 1305 O O . GLU A 1 159 ? -38.103 -20.555 71.049 1.00 48.25 159 GLU A O 1
ATOM 1310 N N . ASN A 1 160 ? -37.642 -18.742 69.831 1.00 43.59 160 ASN A N 1
ATOM 1311 C CA . ASN A 1 160 ? -38.511 -17.855 70.628 1.00 43.59 160 ASN A CA 1
ATOM 1312 C C . ASN A 1 160 ? -39.980 -17.785 70.167 1.00 43.59 160 ASN A C 1
ATOM 1314 O O . ASN A 1 160 ? -40.831 -17.317 70.928 1.00 43.59 160 ASN A O 1
ATOM 1318 N N . ASN A 1 161 ? -40.338 -18.294 68.980 1.00 46.41 161 ASN A N 1
ATOM 1319 C CA . ASN A 1 161 ? -41.734 -18.264 68.505 1.00 46.41 161 ASN A CA 1
ATOM 1320 C C . ASN A 1 161 ? -42.632 -19.391 69.032 1.00 46.41 161 ASN A C 1
ATOM 1322 O O . ASN A 1 161 ? -43.767 -19.523 68.572 1.00 46.41 161 ASN A O 1
ATOM 1326 N N . ILE A 1 162 ? -42.190 -20.160 70.032 1.00 50.75 162 ILE A N 1
ATOM 1327 C CA . ILE A 1 162 ? -43.105 -21.037 70.772 1.00 50.75 162 ILE A CA 1
ATOM 1328 C C . ILE A 1 162 ? -43.708 -20.361 72.014 1.00 50.75 162 ILE A C 1
ATOM 1330 O O . ILE A 1 162 ? -44.734 -20.864 72.466 1.00 50.75 162 ILE A O 1
ATOM 1334 N N . GLN A 1 163 ? -43.229 -19.206 72.528 1.00 51.12 163 GLN A N 1
ATOM 1335 C CA . GLN A 1 163 ? -43.884 -18.641 73.731 1.00 51.12 163 GLN A CA 1
ATOM 1336 C C . GLN A 1 163 ? -44.147 -17.134 73.901 1.00 51.12 163 GLN A C 1
ATOM 1338 O O . GLN A 1 163 ? -45.101 -16.855 74.617 1.00 51.12 163 GLN A O 1
ATOM 1343 N N . LEU A 1 164 ? -43.473 -16.141 73.312 1.00 54.22 164 LEU A N 1
ATOM 1344 C CA . LEU A 1 164 ? -43.729 -14.726 73.698 1.00 54.22 164 LEU A CA 1
ATOM 1345 C C . LEU A 1 164 ? -43.109 -13.785 72.644 1.00 54.22 164 LEU A C 1
ATOM 1347 O O . LEU A 1 164 ? -41.904 -13.810 72.465 1.00 54.22 164 LEU A O 1
ATOM 1351 N N . LEU A 1 165 ? -43.822 -12.978 71.848 1.00 46.28 165 LEU A N 1
ATOM 1352 C CA . LEU A 1 165 ? -44.559 -11.778 72.250 1.00 46.28 165 LEU A CA 1
ATOM 1353 C C . LEU A 1 165 ? -45.389 -11.250 71.067 1.00 46.28 165 LEU A C 1
ATOM 1355 O O . LEU A 1 165 ? -44.872 -10.924 69.999 1.00 46.28 165 LEU A O 1
ATOM 1359 N N . LYS A 1 166 ? -46.690 -11.088 71.309 1.00 56.78 166 LYS A N 1
ATOM 1360 C CA . LYS A 1 166 ? -47.502 -10.053 70.668 1.00 56.78 166 LYS A CA 1
ATOM 1361 C C . LYS A 1 166 ? -47.077 -8.702 71.268 1.00 56.78 166 LYS A C 1
ATOM 1363 O O . LYS A 1 166 ? -46.846 -8.652 72.471 1.00 56.78 166 LYS A O 1
ATOM 1368 N N . ILE A 1 167 ? -47.124 -7.643 70.451 1.00 54.38 167 ILE A N 1
ATOM 1369 C CA . ILE A 1 167 ? -47.107 -6.209 70.825 1.00 54.38 167 ILE A CA 1
ATOM 1370 C C . ILE A 1 167 ? -45.692 -5.583 70.891 1.00 54.38 167 ILE A C 1
ATOM 1372 O O . ILE A 1 167 ? -45.036 -5.665 71.915 1.00 54.38 167 ILE A O 1
ATOM 1376 N N . GLU A 1 168 ? -45.263 -4.992 69.756 1.00 51.66 168 GLU A N 1
ATOM 1377 C CA . GLU A 1 168 ? -44.307 -3.857 69.542 1.00 51.66 168 GLU A CA 1
ATOM 1378 C C . GLU A 1 168 ? -43.403 -3.967 68.286 1.00 51.66 168 GLU A C 1
ATOM 1380 O O . GLU A 1 168 ? -42.680 -3.032 67.962 1.00 51.66 168 GLU A O 1
ATOM 1385 N N . ASN A 1 169 ? -43.488 -5.040 67.488 1.00 57.03 169 ASN A N 1
ATOM 1386 C CA . ASN A 1 169 ? -42.582 -5.246 66.336 1.00 57.03 169 ASN A CA 1
ATOM 1387 C C . ASN A 1 169 ? -43.118 -4.857 64.940 1.00 57.03 169 ASN A C 1
ATOM 1389 O O . ASN A 1 169 ? -42.388 -4.986 63.961 1.00 57.03 169 ASN A O 1
ATOM 1393 N N . GLY A 1 170 ? -44.357 -4.371 64.807 1.00 58.25 170 GLY A N 1
ATOM 1394 C CA . GLY A 1 170 ? -44.953 -4.087 63.488 1.00 58.25 170 GLY A CA 1
ATOM 1395 C C . GLY A 1 170 ? -44.315 -2.904 62.748 1.00 58.25 170 GLY A C 1
ATOM 1396 O O . GLY A 1 170 ? -44.016 -2.996 61.561 1.00 58.25 170 GLY A O 1
ATOM 1397 N N . GLU A 1 171 ? -44.047 -1.801 63.450 1.00 62.00 171 GLU A N 1
ATOM 1398 C CA . GLU A 1 171 ? -43.518 -0.579 62.822 1.00 62.00 171 GLU A CA 1
ATOM 1399 C C . GLU A 1 171 ? -42.053 -0.725 62.397 1.00 62.00 171 GLU A C 1
ATOM 1401 O O . GLU A 1 171 ? -41.644 -0.239 61.343 1.00 62.00 171 GLU A O 1
ATOM 1406 N N . ARG A 1 172 ? -41.263 -1.455 63.189 1.00 64.44 172 ARG A N 1
ATOM 1407 C CA . ARG A 1 172 ? -39.833 -1.653 62.936 1.00 64.44 172 ARG A CA 1
ATOM 1408 C C . ARG A 1 172 ? -39.573 -2.617 61.775 1.00 64.44 172 ARG A C 1
ATOM 1410 O O . ARG A 1 172 ? -38.593 -2.441 61.058 1.00 64.44 172 ARG A O 1
ATOM 1417 N N . ILE A 1 173 ? -40.463 -3.592 61.566 1.00 70.38 173 ILE A N 1
ATOM 1418 C CA . ILE A 1 173 ? -40.432 -4.489 60.401 1.00 70.38 173 ILE A CA 1
ATOM 1419 C C . ILE A 1 173 ? -40.772 -3.711 59.126 1.00 70.38 173 ILE A C 1
ATOM 1421 O O . ILE A 1 173 ? -40.002 -3.775 58.172 1.00 70.38 173 ILE A O 1
ATOM 1425 N N . ASN A 1 174 ? -41.832 -2.896 59.139 1.00 74.81 174 ASN A N 1
ATOM 1426 C CA . ASN A 1 174 ? -42.199 -2.075 57.980 1.00 74.81 174 ASN A CA 1
ATOM 1427 C C . ASN A 1 174 ? -41.076 -1.100 57.577 1.00 74.81 174 ASN A C 1
ATOM 1429 O O . ASN A 1 174 ? -40.796 -0.935 56.392 1.00 74.81 174 ASN A O 1
ATOM 1433 N N . PHE A 1 175 ? -40.390 -0.491 58.551 1.00 78.88 175 PHE A N 1
ATOM 1434 C CA . PHE A 1 175 ? -39.250 0.390 58.281 1.00 78.88 175 PHE A CA 1
ATOM 1435 C C . PHE A 1 175 ? -38.078 -0.346 57.606 1.00 78.88 175 PHE A C 1
ATOM 1437 O O . PHE A 1 175 ? -37.493 0.156 56.646 1.00 78.88 175 PHE A O 1
ATOM 1444 N N . LEU A 1 176 ? -37.745 -1.551 58.080 1.00 74.31 176 LEU A N 1
ATOM 1445 C CA . LEU A 1 176 ? -36.669 -2.362 57.503 1.00 74.31 176 LEU A CA 1
ATOM 1446 C C . LEU A 1 176 ? -37.021 -2.878 56.103 1.00 74.31 176 LEU A C 1
ATOM 1448 O O . LEU A 1 176 ? -36.148 -2.926 55.239 1.00 74.31 176 LEU A O 1
ATOM 1452 N N . GLU A 1 177 ? -38.282 -3.234 55.857 1.00 79.56 177 GLU A N 1
ATOM 1453 C CA . GLU A 1 177 ? -38.755 -3.609 54.521 1.00 79.56 177 GLU A CA 1
ATOM 1454 C C . GLU A 1 177 ? -38.649 -2.437 53.536 1.00 79.56 177 GLU A C 1
ATOM 1456 O O . GLU A 1 177 ? -38.195 -2.629 52.406 1.00 79.56 177 GLU A O 1
ATOM 1461 N N . GLU A 1 178 ? -38.976 -1.212 53.965 1.00 84.75 178 GLU A N 1
ATOM 1462 C CA . GLU A 1 178 ? -38.779 -0.013 53.145 1.00 84.75 178 GLU A CA 1
ATOM 1463 C C . GLU A 1 178 ? -37.300 0.288 52.867 1.00 84.75 178 GLU A C 1
ATOM 1465 O O . GLU A 1 178 ? -36.957 0.646 51.737 1.00 84.75 178 GLU A O 1
ATOM 1470 N N . GLU A 1 179 ? -36.410 0.145 53.855 1.00 83.06 179 GLU A N 1
ATOM 1471 C CA . GLU A 1 179 ? -34.968 0.330 53.642 1.00 83.06 179 GLU A CA 1
ATOM 1472 C C . GLU A 1 179 ? -34.388 -0.723 52.698 1.00 83.06 179 GLU A C 1
ATOM 1474 O O . GLU A 1 179 ? -33.632 -0.378 51.785 1.00 83.06 179 GLU A O 1
ATOM 1479 N N . ILE A 1 180 ? -34.755 -1.997 52.874 1.00 83.25 180 ILE A N 1
ATOM 1480 C CA . ILE A 1 180 ? -34.325 -3.076 51.979 1.00 83.25 180 ILE A CA 1
ATOM 1481 C C . ILE A 1 180 ? -34.798 -2.770 50.565 1.00 83.25 180 ILE A C 1
ATOM 1483 O O . ILE A 1 180 ? -33.977 -2.783 49.654 1.00 83.25 180 ILE A O 1
ATOM 1487 N N . LYS A 1 181 ? -36.071 -2.401 50.391 1.00 90.62 181 LYS A N 1
ATOM 1488 C CA . LYS A 1 181 ? -36.624 -2.055 49.081 1.00 90.62 181 LYS A CA 1
ATOM 1489 C C . LYS A 1 181 ? -35.874 -0.894 48.430 1.00 90.62 181 LYS A C 1
ATOM 1491 O O . LYS A 1 181 ? -35.429 -1.031 47.298 1.00 90.62 181 LYS A O 1
ATOM 1496 N N . LYS A 1 182 ? -35.630 0.203 49.159 1.00 88.81 182 LYS A N 1
ATOM 1497 C CA . LYS A 1 182 ? -34.833 1.339 48.654 1.00 88.81 182 LYS A CA 1
ATOM 1498 C C . LYS A 1 182 ? -33.421 0.925 48.252 1.00 88.81 182 LYS A C 1
ATOM 1500 O O . LYS A 1 182 ? -32.889 1.426 47.265 1.00 88.81 182 LYS A O 1
ATOM 1505 N N . THR A 1 183 ? -32.805 0.032 49.023 1.00 83.06 183 THR A N 1
ATOM 1506 C CA . THR A 1 183 ? -31.453 -0.453 48.741 1.00 83.06 183 THR A CA 1
ATOM 1507 C C . THR A 1 183 ? -31.445 -1.334 47.492 1.00 83.06 183 THR A C 1
ATOM 1509 O O . THR A 1 183 ? -30.581 -1.158 46.638 1.00 83.06 183 THR A O 1
ATOM 1512 N N . THR A 1 184 ? -32.420 -2.235 47.350 1.00 84.94 184 THR A N 1
ATOM 1513 C CA . THR A 1 184 ? -32.590 -3.089 46.168 1.00 84.94 184 THR A CA 1
ATOM 1514 C C . THR A 1 184 ? -32.853 -2.252 44.917 1.00 84.94 184 THR A C 1
ATOM 1516 O O . THR A 1 184 ? -32.124 -2.399 43.941 1.00 84.94 184 THR A O 1
ATOM 1519 N N . ASP A 1 185 ? -33.770 -1.283 44.989 1.00 88.31 185 ASP A N 1
ATOM 1520 C CA . ASP A 1 185 ? -34.074 -0.364 43.885 1.00 88.31 185 ASP A CA 1
ATOM 1521 C C . ASP A 1 185 ? -32.824 0.435 43.447 1.00 88.31 185 ASP A C 1
ATOM 1523 O O . ASP A 1 185 ? -32.602 0.674 42.258 1.00 88.31 185 ASP A O 1
ATOM 1527 N N . LEU A 1 186 ? -31.963 0.830 44.397 1.00 89.19 186 LEU A N 1
ATOM 1528 C CA . LEU A 1 186 ? -30.701 1.521 44.107 1.00 89.19 186 LEU A CA 1
ATOM 1529 C C . LEU A 1 186 ? -29.684 0.608 43.401 1.00 89.19 186 LEU A C 1
ATOM 1531 O O . LEU A 1 186 ? -28.957 1.067 42.516 1.00 89.19 186 LEU A O 1
ATOM 1535 N N . PHE A 1 187 ? -29.606 -0.664 43.798 1.00 83.69 187 PHE A N 1
ATOM 1536 C CA . PHE A 1 187 ? -28.726 -1.649 43.167 1.00 83.69 187 PHE A CA 1
ATOM 1537 C C . PHE A 1 187 ? -29.182 -1.986 41.749 1.00 83.69 187 PHE A C 1
ATOM 1539 O O . PHE A 1 187 ? -28.356 -1.950 40.837 1.00 83.69 187 PHE A O 1
ATOM 1546 N N . ASP A 1 188 ? -30.476 -2.228 41.549 1.00 86.50 188 ASP A N 1
ATOM 1547 C CA . ASP A 1 188 ? -31.044 -2.525 40.232 1.00 86.50 188 ASP A CA 1
ATOM 1548 C C . ASP A 1 188 ? -30.818 -1.364 39.261 1.00 86.50 188 ASP A C 1
ATOM 1550 O O . ASP A 1 188 ? -30.413 -1.573 38.115 1.00 86.50 188 ASP A O 1
ATOM 1554 N N . LYS A 1 189 ? -30.959 -0.122 39.746 1.00 91.31 189 LYS A N 1
ATOM 1555 C CA . LYS A 1 189 ? -30.623 1.071 38.965 1.00 91.31 189 LYS A CA 1
ATOM 1556 C C . LYS A 1 189 ? -29.146 1.099 38.557 1.00 91.31 189 LYS A C 1
ATOM 1558 O O . LYS A 1 189 ? -28.849 1.287 37.383 1.00 91.31 189 LYS A O 1
ATOM 1563 N N . LYS A 1 190 ? -28.218 0.864 39.494 1.00 89.50 190 LYS A N 1
ATOM 1564 C CA . LYS A 1 190 ? -26.773 0.847 39.193 1.00 89.50 190 LYS A CA 1
ATOM 1565 C C . LYS A 1 190 ? -26.385 -0.257 38.209 1.00 89.50 190 LYS A C 1
ATOM 1567 O O . LYS A 1 190 ? -25.501 -0.039 37.387 1.00 89.50 190 LYS A O 1
ATOM 1572 N N . ILE A 1 191 ? -27.016 -1.429 38.296 1.00 88.50 191 ILE A N 1
ATOM 1573 C CA . ILE A 1 191 ? -26.812 -2.525 37.340 1.00 88.50 191 ILE A CA 1
ATOM 1574 C C . ILE A 1 191 ? -27.321 -2.112 35.954 1.00 88.50 191 ILE A C 1
ATOM 1576 O O . ILE A 1 191 ? -26.620 -2.330 34.968 1.00 88.50 191 ILE A O 1
ATOM 1580 N N . GLY A 1 192 ? -28.492 -1.469 35.884 1.00 88.62 192 GLY A N 1
ATOM 1581 C CA . GLY A 1 192 ? -29.027 -0.893 34.649 1.00 88.62 192 GLY A CA 1
ATOM 1582 C C . GLY A 1 192 ? -28.060 0.098 33.997 1.00 88.62 192 GLY A C 1
ATOM 1583 O O . GLY A 1 192 ? -27.709 -0.078 32.830 1.00 88.62 192 GLY A O 1
ATOM 1584 N N . ASP A 1 193 ? -27.550 1.059 34.772 1.00 88.00 193 ASP A N 1
ATOM 1585 C CA . ASP A 1 193 ? -26.585 2.065 34.304 1.00 88.00 193 ASP A CA 1
ATOM 1586 C C . ASP A 1 193 ? -25.284 1.410 33.776 1.00 88.00 193 ASP A C 1
ATOM 1588 O O . ASP A 1 193 ? -24.725 1.828 32.761 1.00 88.00 193 ASP A O 1
ATOM 1592 N N . LEU A 1 194 ? -24.807 0.341 34.428 1.00 80.44 194 LEU A N 1
ATOM 1593 C CA . LEU A 1 194 ? -23.618 -0.422 34.014 1.00 80.44 194 LEU A CA 1
ATOM 1594 C C . LEU A 1 194 ? -23.829 -1.187 32.701 1.00 80.44 194 LEU A C 1
ATOM 1596 O O . LEU A 1 194 ? -22.934 -1.217 31.854 1.00 80.44 194 LEU A O 1
ATOM 1600 N N . ILE A 1 195 ? -25.003 -1.797 32.521 1.00 87.50 195 ILE A N 1
ATOM 1601 C CA . ILE A 1 195 ? -25.375 -2.481 31.275 1.00 87.50 195 ILE A CA 1
ATOM 1602 C C . ILE A 1 195 ? -25.454 -1.468 30.129 1.00 87.50 195 ILE A C 1
ATOM 1604 O O . ILE A 1 195 ? -24.936 -1.728 29.042 1.00 87.50 195 ILE A O 1
ATOM 1608 N N . GLU A 1 196 ? -26.054 -0.302 30.370 1.00 84.12 196 GLU A N 1
ATOM 1609 C CA . GLU A 1 196 ? -26.158 0.769 29.379 1.00 84.12 196 GLU A CA 1
ATOM 1610 C C . GLU A 1 196 ? -24.776 1.317 28.992 1.00 84.12 196 GLU A C 1
ATOM 1612 O O . GLU A 1 196 ? -24.474 1.453 27.804 1.00 84.12 196 GLU A O 1
ATOM 1617 N N . PHE A 1 197 ? -23.889 1.520 29.969 1.00 77.94 197 PHE A N 1
ATOM 1618 C CA . PHE A 1 197 ? -22.504 1.923 29.725 1.00 77.94 197 PHE A CA 1
ATOM 1619 C C . PHE A 1 197 ? -21.715 0.876 28.923 1.00 77.94 197 PHE A C 1
ATOM 1621 O O . PHE A 1 197 ? -21.003 1.224 27.981 1.00 77.94 197 PHE A O 1
ATOM 1628 N N . ASN A 1 198 ? -21.872 -0.415 29.230 1.00 72.31 198 ASN A N 1
ATOM 1629 C CA . ASN A 1 198 ? -21.223 -1.490 28.475 1.00 72.31 198 ASN A CA 1
ATOM 1630 C C . ASN A 1 198 ? -21.742 -1.572 27.028 1.00 72.31 198 ASN A C 1
ATOM 1632 O O . ASN A 1 198 ? -20.967 -1.752 26.090 1.00 72.31 198 ASN A O 1
ATOM 1636 N N . ASN A 1 199 ? -23.048 -1.377 26.823 1.00 74.25 199 ASN A N 1
ATOM 1637 C CA . ASN A 1 199 ? -23.637 -1.288 25.485 1.00 74.25 199 ASN A CA 1
ATOM 1638 C C . ASN A 1 199 ? -23.105 -0.074 24.712 1.00 74.25 199 ASN A C 1
ATOM 1640 O O . ASN A 1 199 ? -22.821 -0.184 23.519 1.00 74.25 199 ASN A O 1
ATOM 1644 N N . LEU A 1 200 ? -22.909 1.064 25.384 1.00 72.69 200 LEU A N 1
ATOM 1645 C CA . LEU A 1 200 ? -22.294 2.246 24.789 1.00 72.69 200 LEU A CA 1
ATOM 1646 C C . LEU A 1 200 ? -20.843 1.974 24.371 1.00 72.69 200 LEU A C 1
ATOM 1648 O O . LEU A 1 200 ? -20.475 2.306 23.248 1.00 72.69 200 LEU A O 1
ATOM 1652 N N . ILE A 1 201 ? -20.041 1.320 25.220 1.00 68.25 201 ILE A N 1
ATOM 1653 C CA . ILE A 1 201 ? -18.664 0.922 24.882 1.00 68.25 201 ILE A CA 1
ATOM 1654 C C . ILE A 1 201 ? -18.652 -0.029 23.686 1.00 68.25 201 ILE A C 1
ATOM 1656 O O . ILE A 1 201 ? -17.910 0.213 22.739 1.00 68.25 201 ILE A O 1
ATOM 1660 N N . ASN A 1 202 ? -19.491 -1.066 23.678 1.00 63.38 202 ASN A N 1
ATOM 1661 C CA . ASN A 1 202 ? -19.560 -2.010 22.561 1.00 63.38 202 ASN A CA 1
ATOM 1662 C C . ASN A 1 202 ? -19.960 -1.317 21.252 1.00 63.38 202 ASN A C 1
ATOM 1664 O O . ASN A 1 202 ? -19.374 -1.594 20.204 1.00 63.38 202 ASN A O 1
ATOM 1668 N N . ASN A 1 203 ? -20.888 -0.359 21.311 1.00 59.59 203 ASN A N 1
ATOM 1669 C CA . ASN A 1 203 ? -21.249 0.455 20.156 1.00 59.59 203 ASN A CA 1
ATOM 1670 C C . ASN A 1 203 ? -20.080 1.344 19.701 1.00 59.59 203 ASN A C 1
ATOM 1672 O O . ASN A 1 203 ? -19.773 1.372 18.513 1.00 59.59 203 ASN A O 1
ATOM 1676 N N . VAL A 1 204 ? -19.369 2.009 20.614 1.00 56.62 204 VAL A N 1
ATOM 1677 C CA . VAL A 1 204 ? -18.198 2.843 20.283 1.00 56.62 204 VAL A CA 1
ATOM 1678 C C . VAL A 1 204 ? -17.056 2.011 19.689 1.00 56.62 204 VAL A C 1
ATOM 1680 O O . VAL A 1 204 ? -16.475 2.411 18.683 1.00 56.62 204 VAL A O 1
ATOM 1683 N N . VAL A 1 205 ? -16.780 0.829 20.241 1.00 56.91 205 VAL A N 1
ATOM 1684 C CA . VAL A 1 205 ? -15.763 -0.108 19.733 1.00 56.91 205 VAL A CA 1
ATOM 1685 C C . VAL A 1 205 ? -16.151 -0.652 18.354 1.00 56.91 205 VAL A C 1
ATOM 1687 O O . VAL A 1 205 ? -15.298 -0.806 17.477 1.00 56.91 205 VAL A O 1
ATOM 1690 N N . SER A 1 206 ? -17.445 -0.893 18.118 1.00 54.66 206 SER A N 1
ATOM 1691 C CA . SER A 1 206 ? -17.945 -1.280 16.794 1.00 54.66 206 SER A CA 1
ATOM 1692 C C . SER A 1 206 ? -17.822 -0.150 15.763 1.00 54.66 206 SER A C 1
ATOM 1694 O O . SER A 1 206 ? -17.545 -0.418 14.595 1.00 54.66 206 SER A O 1
ATOM 1696 N N . LEU A 1 207 ? -17.945 1.110 16.199 1.00 50.22 207 LEU A N 1
ATOM 1697 C CA . LEU A 1 207 ? -17.789 2.297 15.357 1.00 50.22 207 LEU A CA 1
ATOM 1698 C C . LEU A 1 207 ? -16.316 2.603 15.035 1.00 50.22 207 LEU A C 1
ATOM 1700 O O . LEU A 1 207 ? -16.034 3.122 13.959 1.00 50.22 207 LEU A O 1
ATOM 1704 N N . SER A 1 208 ? -15.372 2.262 15.921 1.00 52.94 208 SER A N 1
ATOM 1705 C CA . SER A 1 208 ? -13.934 2.524 15.725 1.00 52.94 208 SER A CA 1
ATOM 1706 C C . SER A 1 208 ? -13.220 1.551 14.777 1.00 52.94 208 SER A C 1
ATOM 1708 O O . SER A 1 208 ? -12.079 1.803 14.401 1.00 52.94 208 SER A O 1
ATOM 1710 N N . ASN A 1 209 ? -13.878 0.462 14.362 1.00 56.03 209 ASN A N 1
ATOM 1711 C CA . ASN A 1 209 ? -13.326 -0.531 13.427 1.00 56.03 209 ASN A CA 1
ATOM 1712 C C . ASN A 1 209 ? -14.012 -0.508 12.053 1.00 56.03 209 ASN A C 1
ATOM 1714 O O . ASN A 1 209 ? -13.921 -1.471 11.288 1.00 56.03 209 ASN A O 1
ATOM 1718 N N . CYS A 1 210 ? -14.714 0.574 11.711 1.00 64.06 210 CYS A N 1
ATOM 1719 C CA . CYS A 1 210 ? -15.313 0.690 10.391 1.00 64.06 210 CYS A CA 1
ATOM 1720 C C . CYS A 1 210 ? -14.220 0.883 9.333 1.00 64.06 210 CYS A C 1
ATOM 1722 O O . CYS A 1 210 ? -13.423 1.819 9.383 1.00 64.06 210 CYS A O 1
ATOM 1724 N N . MET A 1 211 ? -14.189 -0.014 8.354 1.00 69.44 211 MET A N 1
ATOM 1725 C CA . MET A 1 211 ? -13.353 0.116 7.171 1.00 69.44 211 MET A CA 1
ATOM 1726 C C . MET A 1 211 ? -14.104 0.943 6.132 1.00 69.44 211 MET A C 1
ATOM 1728 O O . MET A 1 211 ? -15.183 0.561 5.685 1.00 69.44 211 MET A O 1
ATOM 1732 N N . VAL A 1 212 ? -13.540 2.081 5.745 1.00 80.94 212 VAL A N 1
ATOM 1733 C CA . VAL A 1 212 ? -14.055 2.895 4.649 1.00 80.94 212 VAL A CA 1
ATOM 1734 C C . VAL A 1 212 ? -13.354 2.437 3.381 1.00 80.94 212 VAL A C 1
ATOM 1736 O O . VAL A 1 212 ? -12.185 2.750 3.144 1.00 80.94 212 VAL A O 1
ATOM 1739 N N . PHE A 1 213 ? -14.066 1.660 2.569 1.00 83.06 213 PHE A N 1
ATOM 1740 C CA . PHE A 1 213 ? -13.607 1.371 1.222 1.00 83.06 213 PHE A CA 1
ATOM 1741 C C . PHE A 1 213 ? -13.841 2.593 0.333 1.00 83.06 213 PHE A C 1
ATOM 1743 O O . PHE A 1 213 ? -14.967 3.077 0.207 1.00 83.06 213 PHE A O 1
ATOM 1750 N N . VAL A 1 214 ? -12.766 3.106 -0.256 1.00 84.75 214 VAL A N 1
ATOM 1751 C CA . VAL A 1 214 ? -12.798 4.294 -1.100 1.00 84.75 214 VAL A CA 1
ATOM 1752 C C . VAL A 1 214 ? -12.822 3.843 -2.552 1.00 84.75 214 VAL A C 1
ATOM 1754 O O . VAL A 1 214 ? -11.788 3.524 -3.138 1.00 84.75 214 VAL A O 1
ATOM 1757 N N . ILE A 1 215 ? -14.021 3.812 -3.130 1.00 85.25 215 ILE A N 1
ATOM 1758 C CA . ILE A 1 215 ? -14.198 3.541 -4.557 1.00 85.25 215 ILE A CA 1
ATOM 1759 C C . ILE A 1 215 ? -13.756 4.780 -5.331 1.00 85.25 215 ILE A C 1
ATOM 1761 O O . ILE A 1 215 ? -14.339 5.856 -5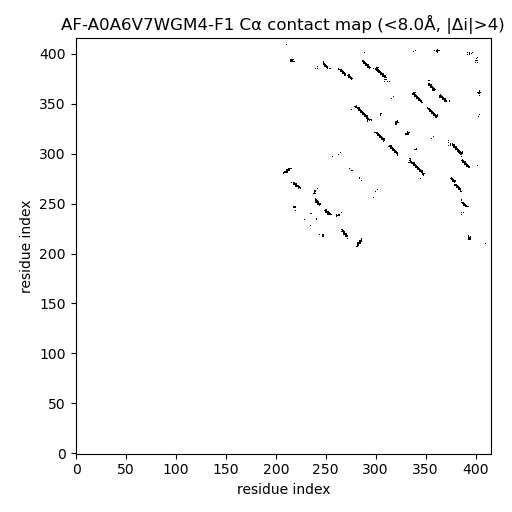.179 1.00 85.25 215 ILE A O 1
ATOM 1765 N N . ILE A 1 216 ? -12.739 4.621 -6.173 1.00 84.06 216 ILE A N 1
ATOM 1766 C CA . ILE A 1 216 ? -12.312 5.641 -7.127 1.00 84.06 216 ILE A CA 1
ATOM 1767 C C . ILE A 1 216 ? -12.582 5.086 -8.514 1.00 84.06 216 ILE A C 1
ATOM 1769 O O . ILE A 1 216 ? -11.880 4.177 -8.948 1.00 84.06 216 ILE A O 1
ATOM 1773 N N . LYS A 1 217 ? -13.566 5.672 -9.202 1.00 87.12 217 LYS A N 1
ATOM 1774 C CA . LYS A 1 217 ? -13.754 5.420 -10.630 1.00 87.12 217 LYS A CA 1
ATOM 1775 C C . LYS A 1 217 ? -12.523 5.886 -11.378 1.00 87.12 217 LYS A C 1
ATOM 1777 O O . LYS A 1 217 ? -12.164 7.055 -11.238 1.00 87.12 217 LYS A O 1
ATOM 1782 N N . ASN A 1 218 ? -11.857 4.996 -12.097 1.00 88.69 218 ASN A N 1
ATOM 1783 C CA . ASN A 1 218 ? -10.536 5.288 -12.639 1.00 88.69 218 ASN A CA 1
ATOM 1784 C C . ASN A 1 218 ? -10.340 4.670 -14.018 1.00 88.69 218 ASN A C 1
ATOM 1786 O O . ASN A 1 218 ? -11.065 3.775 -14.438 1.00 88.69 218 ASN A O 1
ATOM 1790 N N . LYS A 1 219 ? -9.320 5.157 -14.713 1.00 89.19 219 LYS A N 1
ATOM 1791 C CA . LYS A 1 219 ? -8.905 4.657 -16.018 1.00 89.19 219 LYS A CA 1
ATOM 1792 C C . LYS A 1 219 ? -7.408 4.803 -16.187 1.00 89.19 219 LYS A C 1
ATOM 1794 O O . LYS A 1 219 ? -6.773 5.581 -15.475 1.00 89.19 219 LYS A O 1
ATOM 1799 N N . TRP A 1 220 ? -6.834 4.077 -17.134 1.00 86.56 220 TRP A N 1
ATOM 1800 C CA . TRP A 1 220 ? -5.429 4.259 -17.475 1.00 86.56 220 TRP A CA 1
ATOM 1801 C C . TRP A 1 220 ? -5.223 5.600 -18.186 1.00 86.56 220 TRP A C 1
ATOM 1803 O O . TRP A 1 220 ? -5.886 5.908 -19.175 1.00 86.56 220 TRP A O 1
ATOM 1813 N N . SER A 1 221 ? -4.307 6.405 -17.653 1.00 81.69 221 SER A N 1
ATOM 1814 C CA . SER A 1 221 ? -3.794 7.613 -18.298 1.00 81.69 221 SER A CA 1
ATOM 1815 C C . SER A 1 221 ? -2.588 7.286 -19.180 1.00 81.69 221 SER A C 1
ATOM 1817 O O . SER A 1 221 ? -2.000 6.207 -19.083 1.00 81.69 221 SER A O 1
ATOM 1819 N N . GLU A 1 222 ? -2.270 8.198 -20.097 1.00 66.75 222 GLU A N 1
ATOM 1820 C CA . GLU A 1 222 ? -1.294 7.962 -21.160 1.00 66.75 222 GLU A CA 1
ATOM 1821 C C . GLU A 1 222 ? 0.139 7.719 -20.639 1.00 66.75 222 GLU A C 1
ATOM 1823 O O . GLU A 1 222 ? 0.528 8.191 -19.572 1.00 66.75 222 GLU A O 1
ATOM 1828 N N . LEU A 1 223 ? 0.908 6.957 -21.422 1.00 67.19 223 LEU A N 1
ATOM 1829 C CA . LEU A 1 223 ? 2.262 6.463 -21.146 1.00 67.19 223 LEU A CA 1
ATOM 1830 C C . LEU A 1 223 ? 3.268 7.565 -20.779 1.00 67.19 223 LEU A C 1
ATOM 1832 O O . LEU A 1 223 ? 3.529 8.457 -21.589 1.00 67.19 223 LEU A O 1
ATOM 1836 N N . ASP A 1 224 ? 3.998 7.385 -19.673 1.00 62.84 224 ASP A N 1
ATOM 1837 C CA . ASP A 1 224 ? 5.320 8.009 -19.498 1.00 62.84 224 ASP A CA 1
ATOM 1838 C C . ASP A 1 224 ? 6.366 7.164 -20.248 1.00 62.84 224 ASP A C 1
ATOM 1840 O O . ASP A 1 224 ? 7.252 6.524 -19.678 1.00 62.84 224 ASP A O 1
ATOM 1844 N N . SER A 1 225 ? 6.192 7.040 -21.569 1.00 55.81 225 SER A N 1
ATOM 1845 C CA . SER A 1 225 ? 7.161 6.312 -22.385 1.00 55.81 225 SER A CA 1
ATOM 1846 C C . SER A 1 225 ? 8.422 7.165 -22.520 1.00 55.81 225 SER A C 1
ATOM 1848 O O . SER A 1 225 ? 8.413 8.274 -23.054 1.00 55.81 225 SER A O 1
ATOM 1850 N N . VAL A 1 226 ? 9.555 6.613 -22.079 1.00 52.47 226 VAL A N 1
ATOM 1851 C CA . VAL A 1 226 ? 10.892 7.235 -22.176 1.00 52.47 226 VAL A CA 1
ATOM 1852 C C . VAL A 1 226 ? 11.277 7.564 -23.637 1.00 52.47 226 VAL A C 1
ATOM 1854 O O . VAL A 1 226 ? 12.233 8.294 -23.899 1.00 52.47 226 VAL A O 1
ATOM 1857 N N . SER A 1 227 ? 10.529 7.060 -24.623 1.00 53.28 227 SER A N 1
ATOM 1858 C CA . SER A 1 227 ? 10.655 7.415 -26.036 1.00 53.28 227 SER A CA 1
ATOM 1859 C C . SER A 1 227 ? 9.425 8.178 -26.522 1.00 53.28 227 SER A C 1
ATOM 1861 O O . SER A 1 227 ? 8.417 7.563 -26.845 1.00 53.28 227 SER A O 1
ATOM 1863 N N . LYS A 1 228 ? 9.555 9.506 -26.630 1.00 48.81 228 LYS A N 1
ATOM 1864 C CA . LYS A 1 228 ? 8.598 10.431 -27.263 1.00 48.81 228 LYS A CA 1
ATOM 1865 C C . LYS A 1 228 ? 7.896 9.800 -28.476 1.00 48.81 228 LYS A C 1
ATOM 1867 O O . LYS A 1 228 ? 8.499 9.665 -29.540 1.00 48.81 228 LYS A O 1
ATOM 1872 N N . CYS A 1 229 ? 6.628 9.441 -28.316 1.00 49.00 229 CYS A N 1
ATOM 1873 C CA . CYS A 1 229 ? 5.712 9.265 -29.432 1.00 49.00 229 CYS A CA 1
ATOM 1874 C C . CYS A 1 229 ? 5.020 10.597 -29.695 1.00 49.00 229 CYS A C 1
ATOM 1876 O O . CYS A 1 229 ? 4.376 11.144 -28.806 1.00 49.00 229 CYS A O 1
ATOM 1878 N N . ASP A 1 230 ? 5.107 11.097 -30.923 1.00 45.22 230 ASP A N 1
ATOM 1879 C CA . ASP A 1 230 ? 4.539 12.402 -31.273 1.00 45.22 230 ASP A CA 1
ATOM 1880 C C . ASP A 1 230 ? 3.014 12.373 -31.517 1.00 45.22 230 ASP A C 1
ATOM 1882 O O . ASP A 1 230 ? 2.427 13.425 -31.755 1.00 45.22 230 ASP A O 1
ATOM 1886 N N . THR A 1 231 ? 2.326 11.218 -31.444 1.00 47.31 231 THR A N 1
ATOM 1887 C CA . THR A 1 231 ? 0.851 11.170 -31.570 1.00 47.31 231 THR A CA 1
ATOM 1888 C C . THR A 1 231 ? 0.157 10.047 -30.777 1.00 47.31 231 THR A C 1
ATOM 1890 O O . THR A 1 231 ? 0.458 8.865 -30.927 1.00 47.31 231 THR A O 1
ATOM 1893 N N . VAL A 1 232 ? -0.872 10.463 -30.027 1.00 46.72 232 VAL A N 1
ATOM 1894 C CA . VAL A 1 232 ? -1.717 9.760 -29.027 1.00 46.72 232 VAL A CA 1
ATOM 1895 C C . VAL A 1 232 ? -2.438 8.490 -29.517 1.00 46.72 232 VAL A C 1
ATOM 1897 O O . VAL A 1 232 ? -3.012 7.743 -28.734 1.00 46.72 232 VAL A O 1
ATOM 1900 N N . LYS A 1 233 ? -2.463 8.216 -30.827 1.00 49.09 233 LYS A N 1
ATOM 1901 C CA . LYS A 1 233 ? -3.320 7.156 -31.393 1.00 49.09 233 LYS A CA 1
ATOM 1902 C C . LYS A 1 233 ? -2.601 5.982 -32.032 1.00 49.09 233 LYS A C 1
ATOM 1904 O O . LYS A 1 233 ? -3.275 5.013 -32.344 1.00 49.09 233 LYS A O 1
ATOM 1909 N N . ASN A 1 234 ? -1.290 6.061 -32.258 1.00 46.44 234 ASN A N 1
ATOM 1910 C CA . ASN A 1 234 ? -0.532 5.007 -32.931 1.00 46.44 234 ASN A CA 1
ATOM 1911 C C . ASN A 1 234 ? 0.970 5.190 -32.662 1.00 46.44 234 ASN A C 1
ATOM 1913 O O . ASN A 1 234 ? 1.689 5.769 -33.477 1.00 46.44 234 ASN A O 1
ATOM 1917 N N . CYS A 1 235 ? 1.465 4.677 -31.536 1.00 50.28 235 CYS A N 1
ATOM 1918 C CA . CYS A 1 235 ? 2.904 4.527 -31.320 1.00 50.28 235 CYS A CA 1
ATOM 1919 C C . CYS A 1 235 ? 3.467 3.452 -32.264 1.00 50.28 235 CYS A C 1
ATOM 1921 O O . CYS A 1 235 ? 3.560 2.276 -31.925 1.00 50.28 235 CYS A O 1
ATOM 1923 N N . ILE A 1 236 ? 3.819 3.857 -33.484 1.00 45.84 236 ILE A N 1
ATOM 1924 C CA . ILE A 1 236 ? 4.455 3.008 -34.493 1.00 45.84 236 ILE A CA 1
ATOM 1925 C C . ILE A 1 236 ? 5.950 3.328 -34.484 1.00 45.84 236 ILE A C 1
ATOM 1927 O O . ILE A 1 236 ? 6.418 4.129 -35.288 1.00 45.84 236 ILE A O 1
ATOM 1931 N N . ASN A 1 237 ? 6.718 2.726 -33.573 1.00 37.72 237 ASN A N 1
ATOM 1932 C CA . ASN A 1 237 ? 8.165 2.623 -33.779 1.00 37.72 237 ASN A CA 1
ATOM 1933 C C . ASN A 1 237 ? 8.795 1.414 -33.058 1.00 37.72 237 ASN A C 1
ATOM 1935 O O . ASN A 1 237 ? 9.249 1.489 -31.922 1.00 37.72 237 ASN A O 1
ATOM 1939 N N . ILE A 1 238 ? 8.852 0.301 -33.801 1.00 41.28 238 ILE A N 1
ATOM 1940 C CA . ILE A 1 238 ? 9.854 -0.792 -33.779 1.00 41.28 238 ILE A CA 1
ATOM 1941 C C . ILE A 1 238 ? 9.991 -1.641 -32.488 1.00 41.28 238 ILE A C 1
ATOM 1943 O O . ILE A 1 238 ? 10.617 -2.697 -32.536 1.00 41.28 238 ILE A O 1
ATOM 1947 N N . ASN A 1 239 ? 9.337 -1.306 -31.378 1.00 42.31 239 ASN A N 1
ATOM 1948 C CA . ASN A 1 239 ? 9.306 -2.127 -30.158 1.00 42.31 239 ASN A CA 1
ATOM 1949 C C . ASN A 1 239 ? 7.849 -2.495 -29.840 1.00 42.31 239 ASN A C 1
ATOM 1951 O O . ASN A 1 239 ? 6.977 -1.683 -30.117 1.00 42.31 239 ASN A O 1
ATOM 1955 N N . GLY A 1 240 ? 7.588 -3.722 -29.370 1.00 46.06 240 GLY A N 1
ATOM 1956 C CA . GLY A 1 240 ? 6.252 -4.338 -29.285 1.00 46.06 240 GLY A CA 1
ATOM 1957 C C . GLY A 1 240 ? 5.108 -3.392 -28.894 1.00 46.06 240 GLY A C 1
ATOM 1958 O O . GLY A 1 240 ? 5.247 -2.535 -28.034 1.00 46.06 240 GLY A O 1
ATOM 1959 N N . PHE A 1 241 ? 3.974 -3.535 -29.572 1.00 59.88 241 PHE A N 1
ATOM 1960 C CA . PHE A 1 241 ? 2.869 -2.588 -29.476 1.00 59.88 241 PHE A CA 1
ATOM 1961 C C . PHE A 1 241 ? 1.996 -2.881 -28.252 1.00 59.88 241 PHE A C 1
ATOM 1963 O O . PHE A 1 241 ? 1.391 -3.953 -28.190 1.00 59.88 241 PHE A O 1
ATOM 1970 N N . VAL A 1 242 ? 1.852 -1.919 -27.344 1.00 57.66 242 VAL A N 1
ATOM 1971 C CA . VAL A 1 242 ? 0.815 -1.927 -26.308 1.00 57.66 242 VAL A CA 1
ATOM 1972 C C . VAL A 1 242 ? -0.165 -0.793 -26.609 1.00 57.66 242 VAL A C 1
ATOM 1974 O O . VAL A 1 242 ? 0.247 0.337 -26.859 1.00 57.66 242 VAL A O 1
ATOM 1977 N N . ASN A 1 243 ? -1.461 -1.091 -26.647 1.00 58.44 243 ASN A N 1
ATOM 1978 C CA . ASN A 1 243 ? -2.511 -0.118 -26.922 1.00 58.44 243 ASN A CA 1
ATOM 1979 C C . ASN A 1 243 ? -3.557 -0.146 -25.816 1.00 58.44 243 ASN A C 1
ATOM 1981 O O . ASN A 1 243 ? -4.025 -1.212 -25.419 1.00 58.44 243 ASN A O 1
ATOM 1985 N N . ILE A 1 244 ? -3.970 1.029 -25.359 1.00 65.38 244 ILE A N 1
ATOM 1986 C CA . ILE A 1 244 ? -5.139 1.158 -24.497 1.00 65.38 244 ILE A CA 1
ATOM 1987 C C . ILE A 1 244 ? -6.358 0.887 -25.393 1.00 65.38 244 ILE A C 1
ATOM 1989 O O . ILE A 1 244 ? -6.716 1.704 -26.240 1.00 65.38 244 ILE A O 1
ATOM 1993 N N . ILE A 1 245 ? -6.956 -0.304 -25.271 1.00 68.94 245 ILE A N 1
ATOM 1994 C CA . ILE A 1 245 ? -8.145 -0.694 -26.048 1.00 68.94 245 ILE A CA 1
ATOM 1995 C C . ILE A 1 245 ? -9.326 0.190 -25.631 1.00 68.94 245 ILE A C 1
ATOM 1997 O O . ILE A 1 245 ? -10.121 0.613 -26.470 1.00 68.94 245 ILE A O 1
ATOM 2001 N N . ASN A 1 246 ? -9.442 0.453 -24.330 1.00 76.44 246 ASN A N 1
ATOM 2002 C CA . ASN A 1 246 ? -10.377 1.397 -23.728 1.00 76.44 246 ASN A CA 1
ATOM 2003 C C . ASN A 1 246 ? -9.861 1.822 -22.342 1.00 76.44 246 ASN A C 1
ATOM 2005 O O . ASN A 1 246 ? -8.820 1.341 -21.906 1.00 76.44 246 ASN A O 1
ATOM 2009 N N . ASP A 1 247 ? -10.627 2.656 -21.641 1.00 77.81 247 ASP A N 1
ATOM 2010 C CA . ASP A 1 247 ? -10.311 3.204 -20.314 1.00 77.81 247 ASP A CA 1
ATOM 2011 C C . ASP A 1 247 ? -9.779 2.172 -19.281 1.00 77.81 247 ASP A C 1
ATOM 2013 O O . ASP A 1 247 ? -8.966 2.522 -18.427 1.00 77.81 247 ASP A O 1
ATOM 2017 N N . GLU A 1 248 ? -10.165 0.893 -19.373 1.00 76.06 248 GLU A N 1
ATOM 2018 C CA . GLU A 1 248 ? -9.799 -0.168 -18.414 1.00 76.06 248 GLU A CA 1
ATOM 2019 C C . GLU A 1 248 ? -8.852 -1.243 -18.978 1.00 76.06 248 GLU A C 1
ATOM 2021 O O . GLU A 1 248 ? -8.252 -2.006 -18.218 1.00 76.06 248 GLU A O 1
ATOM 2026 N N . ASN A 1 249 ? -8.759 -1.379 -20.302 1.00 79.38 249 ASN A N 1
ATOM 2027 C CA . ASN A 1 249 ? -8.145 -2.543 -20.939 1.00 79.38 249 ASN A CA 1
ATOM 2028 C C . ASN A 1 249 ? -6.935 -2.143 -21.770 1.00 79.38 249 ASN A C 1
ATOM 2030 O O . ASN A 1 249 ? -7.016 -1.285 -22.651 1.00 79.38 249 ASN A O 1
ATOM 2034 N N . ILE A 1 250 ? -5.834 -2.847 -21.543 1.00 76.00 250 ILE A N 1
ATOM 2035 C CA . ILE A 1 250 ? -4.588 -2.681 -22.274 1.00 76.00 250 ILE A CA 1
ATOM 2036 C C . ILE A 1 250 ? -4.361 -3.944 -23.103 1.00 76.00 250 ILE A C 1
ATOM 2038 O O . ILE A 1 250 ? -4.206 -5.046 -22.576 1.00 76.00 250 ILE A O 1
ATOM 2042 N N . GLY A 1 251 ? -4.380 -3.778 -24.420 1.00 73.25 251 GLY A N 1
ATOM 2043 C CA . GLY A 1 251 ? -4.184 -4.835 -25.398 1.00 73.25 251 GLY A CA 1
ATOM 2044 C C . GLY A 1 251 ? -2.795 -4.806 -26.003 1.00 73.25 251 GLY A C 1
ATOM 2045 O O . GLY A 1 251 ? -2.331 -3.768 -26.473 1.00 73.25 251 GLY A O 1
ATOM 2046 N N . LEU A 1 252 ? -2.164 -5.969 -26.073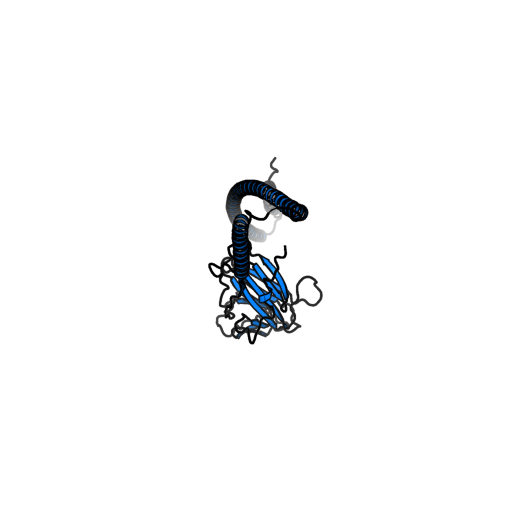 1.00 68.62 252 LEU A N 1
ATOM 2047 C CA . LEU A 1 252 ? -0.966 -6.168 -26.871 1.00 68.62 252 LEU A CA 1
ATOM 2048 C C . LEU A 1 252 ? -1.350 -6.301 -28.349 1.00 68.62 252 LEU A C 1
ATOM 2050 O O . LEU A 1 252 ? -2.186 -7.131 -28.701 1.00 68.62 252 LEU A O 1
ATOM 2054 N N . ILE A 1 253 ? -0.724 -5.514 -29.224 1.00 57.41 253 ILE A N 1
ATOM 2055 C CA . ILE A 1 253 ? -1.004 -5.555 -30.665 1.00 57.41 253 ILE A CA 1
ATOM 2056 C C . ILE A 1 253 ? -0.039 -6.478 -31.420 1.00 57.41 253 ILE A C 1
ATOM 2058 O O . ILE A 1 253 ? -0.463 -7.022 -32.429 1.00 57.41 253 ILE A O 1
ATOM 2062 N N . ASN A 1 254 ? 1.212 -6.684 -30.977 1.00 59.06 254 ASN A N 1
ATOM 2063 C CA . ASN A 1 254 ? 2.113 -7.733 -31.500 1.00 59.06 254 ASN A CA 1
ATOM 2064 C C . ASN A 1 254 ? 3.470 -7.736 -30.768 1.00 59.06 254 ASN A C 1
ATOM 2066 O O . ASN A 1 254 ? 4.214 -6.756 -30.865 1.00 59.06 254 ASN A O 1
ATOM 2070 N N . CYS A 1 255 ? 3.850 -8.858 -30.144 1.00 63.06 255 CYS A N 1
ATOM 2071 C CA . CYS A 1 255 ? 5.257 -9.174 -29.869 1.00 63.06 255 CYS A CA 1
ATOM 2072 C C . CYS A 1 255 ? 5.751 -10.135 -30.950 1.00 63.06 255 CYS A C 1
ATOM 2074 O O . CYS A 1 255 ? 5.441 -11.320 -30.927 1.00 63.06 255 CYS A O 1
ATOM 2076 N N . LEU A 1 256 ? 6.457 -9.604 -31.951 1.00 59.34 256 LEU A N 1
ATOM 2077 C CA . LEU A 1 256 ? 6.964 -10.416 -33.055 1.00 59.34 256 LEU A CA 1
ATOM 2078 C C . LEU A 1 256 ? 8.180 -11.221 -32.591 1.00 59.34 256 LEU A C 1
ATOM 2080 O O . LEU A 1 256 ? 9.263 -10.664 -32.398 1.00 59.34 256 LEU A O 1
ATOM 2084 N N . GLU A 1 257 ? 7.992 -12.532 -32.460 1.00 56.84 257 GLU A N 1
ATOM 2085 C CA . GLU A 1 257 ? 9.055 -13.503 -32.213 1.00 56.84 257 GLU A CA 1
ATOM 2086 C C . GLU A 1 257 ? 10.219 -13.295 -33.205 1.00 56.84 257 GLU A C 1
ATOM 2088 O O . GLU A 1 257 ? 10.028 -13.176 -34.418 1.00 56.84 257 GLU A O 1
ATOM 2093 N N . GLY A 1 258 ? 11.449 -13.189 -32.693 1.00 54.78 258 GLY A N 1
ATOM 2094 C CA . GLY A 1 258 ? 12.665 -13.135 -33.514 1.00 54.78 258 GLY A CA 1
ATOM 2095 C C . GLY A 1 258 ? 13.056 -11.772 -34.107 1.00 54.78 258 GLY A C 1
ATOM 2096 O O . GLY A 1 258 ? 14.141 -11.666 -34.686 1.00 54.78 258 GLY A O 1
ATOM 2097 N N . LYS A 1 259 ? 12.268 -10.698 -33.939 1.00 53.78 259 LYS A N 1
ATOM 2098 C CA . LYS A 1 259 ? 12.733 -9.339 -34.278 1.00 53.78 259 LYS A CA 1
ATOM 2099 C C . LYS A 1 259 ? 13.437 -8.719 -33.071 1.00 53.78 259 LYS A C 1
ATOM 2101 O O . LYS A 1 259 ? 12.818 -8.511 -32.038 1.00 53.78 259 LYS A O 1
ATOM 2106 N N . ARG A 1 260 ? 14.726 -8.380 -33.219 1.00 46.78 260 ARG A N 1
ATOM 2107 C CA . ARG A 1 260 ? 15.574 -7.664 -32.234 1.00 46.78 260 ARG A CA 1
ATOM 2108 C C . ARG A 1 260 ? 15.126 -6.207 -31.971 1.00 46.78 260 ARG A C 1
ATOM 2110 O O . ARG A 1 260 ? 15.965 -5.316 -31.860 1.00 46.78 260 ARG A O 1
ATOM 2117 N N . GLY A 1 261 ? 13.823 -5.942 -31.905 1.00 55.28 261 GLY A N 1
ATOM 2118 C CA . GLY A 1 261 ? 13.321 -4.767 -31.201 1.00 55.28 261 GLY A CA 1
ATOM 2119 C C . GLY A 1 261 ? 13.606 -4.983 -29.719 1.00 55.28 261 GLY A C 1
ATOM 2120 O O . GLY A 1 261 ? 13.442 -6.092 -29.212 1.00 55.28 261 GLY A O 1
ATOM 2121 N N . SER A 1 262 ? 14.104 -3.973 -29.018 1.00 58.56 262 SER A N 1
ATOM 2122 C CA . SER A 1 262 ? 14.216 -4.053 -27.565 1.00 58.56 262 SER A CA 1
ATOM 2123 C C . SER A 1 262 ? 12.799 -4.206 -27.018 1.00 58.56 262 SER A C 1
ATOM 2125 O O . SER A 1 262 ? 12.037 -3.245 -27.105 1.00 58.56 262 SER A O 1
ATOM 2127 N N . ASN A 1 263 ? 12.427 -5.381 -26.500 1.00 65.00 263 ASN A N 1
ATOM 2128 C CA . ASN A 1 263 ? 11.195 -5.543 -25.730 1.00 65.00 263 ASN A CA 1
ATOM 2129 C C . ASN A 1 263 ? 11.330 -4.615 -24.524 1.00 65.00 263 ASN A C 1
ATOM 2131 O O . ASN A 1 263 ? 11.994 -4.961 -23.551 1.00 65.00 263 ASN A O 1
ATOM 2135 N N . LYS A 1 264 ? 10.818 -3.394 -24.633 1.00 75.00 264 LYS A N 1
ATOM 2136 C CA . LYS A 1 264 ? 10.821 -2.438 -23.537 1.00 75.00 264 LYS A CA 1
ATOM 2137 C C . LYS A 1 264 ? 9.589 -2.694 -22.695 1.00 75.00 264 LYS A C 1
ATOM 2139 O O . LYS A 1 264 ? 8.565 -3.142 -23.200 1.00 75.00 264 LYS A O 1
ATOM 2144 N N . THR A 1 265 ? 9.747 -2.454 -21.410 1.00 81.69 265 THR A N 1
ATOM 2145 C CA . THR A 1 265 ? 8.639 -2.472 -20.477 1.00 81.69 265 THR A CA 1
ATOM 2146 C C . THR A 1 265 ? 7.955 -1.115 -20.527 1.00 81.69 265 THR A C 1
ATOM 2148 O O . THR A 1 265 ? 8.626 -0.088 -20.412 1.00 81.69 265 THR A O 1
ATOM 2151 N N . ASP A 1 266 ? 6.641 -1.134 -20.695 1.00 84.31 266 ASP A N 1
ATOM 2152 C CA . ASP A 1 266 ? 5.800 0.054 -20.718 1.00 84.31 266 ASP A CA 1
ATOM 2153 C C . ASP A 1 266 ? 5.073 0.201 -19.379 1.00 84.31 266 ASP A C 1
ATOM 2155 O O . ASP A 1 266 ? 4.532 -0.774 -18.855 1.00 84.31 266 ASP A O 1
ATOM 2159 N N . VAL A 1 267 ? 5.061 1.418 -18.828 1.00 89.44 267 VAL A N 1
ATOM 2160 C CA . VAL A 1 267 ? 4.424 1.734 -17.542 1.00 89.44 267 VAL A CA 1
ATOM 2161 C C . VAL A 1 267 ? 3.176 2.574 -17.782 1.00 89.44 267 VAL A C 1
ATOM 2163 O O . VAL A 1 267 ? 3.231 3.625 -18.421 1.00 89.44 267 VAL A O 1
ATOM 2166 N N . PHE A 1 268 ? 2.055 2.116 -17.237 1.00 89.69 268 PHE A N 1
ATOM 2167 C CA . PHE A 1 268 ? 0.758 2.774 -17.303 1.00 89.69 268 PHE A CA 1
ATOM 2168 C C . PHE A 1 268 ? 0.363 3.231 -15.908 1.00 89.69 268 PHE A C 1
ATOM 2170 O O . PHE A 1 268 ? 0.339 2.426 -14.978 1.00 89.69 268 PHE A O 1
ATOM 2177 N N . TYR A 1 269 ? 0.019 4.508 -15.774 1.00 92.69 269 TYR A N 1
ATOM 2178 C CA . TYR A 1 269 ? -0.465 5.086 -14.525 1.00 92.69 269 TYR A CA 1
ATOM 2179 C C . TYR A 1 269 ? -1.966 5.315 -14.603 1.00 92.69 269 TYR A C 1
ATOM 2181 O O . TYR A 1 269 ? -2.488 5.713 -15.646 1.00 92.69 269 TYR A O 1
ATOM 2189 N N . ALA A 1 270 ? -2.675 5.092 -13.505 1.00 92.75 270 ALA A N 1
ATOM 2190 C CA . ALA A 1 270 ? -4.078 5.460 -13.427 1.00 92.75 270 ALA A CA 1
ATOM 2191 C C . ALA A 1 270 ? -4.223 6.992 -13.436 1.00 92.75 270 ALA A C 1
ATOM 2193 O O . ALA A 1 270 ? -3.383 7.702 -12.881 1.00 92.75 270 ALA A O 1
ATOM 2194 N N . GLU A 1 271 ? -5.284 7.501 -14.061 1.00 91.88 271 GLU A N 1
ATOM 2195 C CA . GLU A 1 271 ? -5.553 8.938 -14.194 1.00 91.88 271 GLU A CA 1
ATOM 2196 C C . GLU A 1 271 ? -5.729 9.613 -12.832 1.00 91.88 271 GLU A C 1
ATOM 2198 O O . GLU A 1 271 ? -5.263 10.733 -12.614 1.00 91.88 271 GLU A O 1
ATOM 2203 N N . ILE A 1 272 ? -6.382 8.919 -11.898 1.00 93.19 272 ILE A N 1
ATOM 2204 C CA . ILE A 1 272 ? -6.641 9.427 -10.555 1.00 93.19 272 ILE A CA 1
ATOM 2205 C C . ILE A 1 272 ? -5.723 8.739 -9.546 1.00 93.19 272 ILE A C 1
ATOM 2207 O O . ILE A 1 272 ? -5.770 7.524 -9.342 1.00 93.19 272 ILE A O 1
ATOM 2211 N N . SER A 1 273 ? -4.923 9.540 -8.849 1.00 95.69 273 SER A N 1
ATOM 2212 C CA . SER A 1 273 ? -4.103 9.088 -7.729 1.00 95.69 273 SER A CA 1
ATOM 2213 C C . SER A 1 273 ? -4.950 8.685 -6.517 1.00 95.69 273 SER A C 1
ATOM 2215 O O . SER A 1 273 ? -5.958 9.315 -6.187 1.00 95.69 273 SER A O 1
ATOM 2217 N N . PHE A 1 274 ? -4.462 7.720 -5.747 1.00 95.88 274 PHE A N 1
ATOM 2218 C CA . PHE A 1 274 ? -4.962 7.426 -4.410 1.00 95.88 274 PHE A CA 1
ATOM 2219 C C . PHE A 1 274 ? -4.502 8.518 -3.450 1.00 95.88 274 PHE A C 1
ATOM 2221 O O . PHE A 1 274 ? -3.336 8.585 -3.057 1.00 95.88 274 PHE A O 1
ATOM 2228 N N . LYS A 1 275 ? -5.432 9.404 -3.095 1.00 95.06 275 LYS A N 1
ATOM 2229 C CA . LYS A 1 275 ? -5.197 10.501 -2.159 1.00 95.06 275 LYS A CA 1
ATOM 2230 C C . LYS A 1 275 ? -5.671 10.108 -0.772 1.00 95.06 275 LYS A C 1
ATOM 2232 O O . LYS A 1 275 ? -6.858 9.839 -0.603 1.00 95.06 275 LYS A O 1
ATOM 2237 N N . LYS A 1 276 ? -4.783 10.151 0.220 1.00 92.12 276 LYS A N 1
ATOM 2238 C CA . LYS A 1 276 ? -5.132 9.991 1.633 1.00 92.12 276 LYS A CA 1
ATOM 2239 C C . LYS A 1 276 ? -6.218 10.989 2.006 1.00 92.12 276 LYS A C 1
ATOM 2241 O O . LYS A 1 276 ? -6.079 12.196 1.783 1.00 92.12 276 LYS A O 1
ATOM 2246 N N . ILE A 1 277 ? -7.287 10.484 2.597 1.00 88.62 277 ILE A N 1
ATOM 2247 C CA . ILE A 1 277 ? -8.384 11.330 3.028 1.00 88.62 277 ILE A CA 1
ATOM 2248 C C . ILE A 1 277 ? -8.040 11.961 4.395 1.00 88.62 277 ILE A C 1
ATOM 2250 O O . ILE A 1 277 ? -7.433 11.321 5.255 1.00 88.62 277 ILE A O 1
ATOM 2254 N N . GLN A 1 278 ? -8.344 13.250 4.584 1.00 81.00 278 GLN A N 1
ATOM 2255 C CA . GLN A 1 278 ? -7.987 14.002 5.799 1.00 81.00 278 GLN A CA 1
ATOM 2256 C C . GLN A 1 278 ? -8.980 13.740 6.942 1.00 81.00 278 GLN A C 1
ATOM 2258 O O . GLN A 1 278 ? -10.178 13.892 6.741 1.00 81.00 278 GLN A O 1
ATOM 2263 N N . ASN A 1 279 ? -8.472 13.452 8.147 1.00 65.38 279 ASN A N 1
ATOM 2264 C CA . ASN A 1 279 ? -9.241 13.286 9.393 1.00 65.38 279 ASN A CA 1
ATOM 2265 C C . ASN A 1 279 ? -10.205 12.088 9.419 1.00 65.38 279 ASN A C 1
ATOM 2267 O O . ASN A 1 279 ? -11.420 12.264 9.454 1.00 65.38 279 ASN A O 1
ATOM 2271 N N . TYR A 1 280 ? -9.662 10.869 9.486 1.00 65.19 280 TYR A N 1
ATOM 2272 C CA . TYR A 1 280 ? -10.478 9.665 9.649 1.00 65.19 280 TYR A CA 1
ATOM 2273 C C . TYR A 1 280 ? -10.173 8.975 10.969 1.00 65.19 280 TYR A C 1
ATOM 2275 O O . TYR A 1 280 ? -9.030 8.640 11.278 1.00 65.19 280 TYR A O 1
ATOM 2283 N N . SER A 1 281 ? -11.245 8.718 11.714 1.00 76.88 281 SER A N 1
ATOM 2284 C CA . SER A 1 281 ? -11.268 7.772 12.824 1.00 76.88 281 SER A CA 1
ATOM 2285 C C . SER A 1 281 ? -11.243 6.309 12.353 1.00 76.88 281 SER A C 1
ATOM 2287 O O . SER A 1 281 ? -11.242 5.400 13.169 1.00 76.88 281 SER A O 1
ATOM 2289 N N . ASN A 1 282 ? -11.246 6.083 11.039 1.00 82.56 282 ASN A N 1
ATOM 2290 C CA . ASN A 1 282 ? -11.504 4.800 10.404 1.00 82.56 282 ASN A CA 1
ATOM 2291 C C . ASN A 1 282 ? -10.376 4.435 9.439 1.00 82.56 282 ASN A C 1
ATOM 2293 O O . ASN A 1 282 ? -9.690 5.311 8.905 1.00 82.56 282 ASN A O 1
ATOM 2297 N N . TYR A 1 283 ? -10.219 3.139 9.176 1.00 87.44 283 TYR A N 1
ATOM 2298 C CA . TYR A 1 283 ? -9.321 2.667 8.127 1.00 87.44 283 TYR A CA 1
ATOM 2299 C C . TYR A 1 283 ? -9.833 3.131 6.763 1.00 87.44 283 TYR A C 1
ATOM 2301 O O . TYR A 1 283 ? -11.021 3.002 6.479 1.00 87.44 283 TYR A O 1
ATOM 2309 N N . SER A 1 284 ? -8.945 3.625 5.905 1.00 90.94 284 SER A N 1
ATOM 2310 C CA . SER A 1 284 ? -9.255 3.888 4.493 1.00 90.94 284 SER A CA 1
ATOM 2311 C C . SER A 1 284 ? -8.563 2.854 3.615 1.00 90.94 284 SER A C 1
ATOM 2313 O O . SER A 1 284 ? -7.359 2.641 3.770 1.00 90.94 284 SER A O 1
ATOM 2315 N N . LEU A 1 285 ? -9.303 2.231 2.697 1.00 93.94 285 LEU A N 1
ATOM 2316 C CA . LEU A 1 285 ? -8.780 1.259 1.735 1.00 93.94 285 LEU A CA 1
ATOM 2317 C C . LEU A 1 285 ? -9.000 1.735 0.303 1.00 93.94 285 LEU A C 1
ATOM 2319 O O . LEU A 1 285 ? -10.131 2.013 -0.085 1.00 93.94 285 LEU A O 1
ATOM 2323 N N . TYR A 1 286 ? -7.931 1.686 -0.484 1.00 95.94 286 TYR A N 1
ATOM 2324 C CA . TYR A 1 286 ? -7.960 1.739 -1.944 1.00 95.94 286 TYR A CA 1
ATOM 2325 C C . TYR A 1 286 ? -7.549 0.380 -2.497 1.00 95.94 286 TYR A C 1
ATOM 2327 O O . TYR A 1 286 ? -6.670 -0.263 -1.920 1.00 95.94 286 TYR A O 1
ATOM 2335 N N . TYR A 1 287 ? -8.159 -0.064 -3.593 1.00 97.19 287 TYR A N 1
ATOM 2336 C CA . TYR A 1 287 ? -7.870 -1.371 -4.177 1.00 97.19 287 TYR A CA 1
ATOM 2337 C C . TYR A 1 287 ? -8.227 -1.412 -5.664 1.00 97.19 287 TYR A C 1
ATOM 2339 O O . TYR A 1 287 ? -9.241 -0.847 -6.062 1.00 97.19 287 TYR A O 1
ATOM 2347 N N . PHE A 1 288 ? -7.406 -2.090 -6.464 1.00 97.06 288 PHE A N 1
ATOM 2348 C CA . PHE A 1 288 ? -7.693 -2.398 -7.865 1.00 97.06 288 PHE A CA 1
ATOM 2349 C C . PHE A 1 288 ? -7.131 -3.776 -8.235 1.00 97.06 288 PHE A C 1
ATOM 2351 O O . PHE A 1 288 ? -6.176 -4.248 -7.611 1.00 97.06 288 PHE A O 1
ATOM 2358 N N . GLU A 1 289 ? -7.715 -4.413 -9.251 1.00 97.06 289 GLU A N 1
ATOM 2359 C CA . GLU A 1 289 ? -7.308 -5.723 -9.771 1.00 97.06 289 GLU A CA 1
ATOM 2360 C C . GLU A 1 289 ? -6.950 -5.659 -11.257 1.00 97.06 289 GLU A C 1
ATOM 2362 O O . GLU A 1 289 ? -7.508 -4.874 -12.014 1.00 97.06 289 GLU A O 1
ATOM 2367 N N . CYS A 1 290 ? -6.036 -6.519 -11.693 1.00 94.69 290 CYS A N 1
ATOM 2368 C CA . CYS A 1 290 ? -5.641 -6.720 -13.078 1.00 94.69 290 CYS A CA 1
ATOM 2369 C C . CYS A 1 290 ? -5.710 -8.213 -13.411 1.00 94.69 290 CYS A C 1
ATOM 2371 O O . CYS A 1 290 ? -5.026 -9.030 -12.795 1.00 94.69 290 CYS A O 1
ATOM 2373 N N . LEU A 1 291 ? -6.534 -8.562 -14.392 1.00 94.25 291 LEU A N 1
ATOM 2374 C CA . LEU A 1 291 ? -6.579 -9.870 -15.028 1.00 94.25 291 LEU A CA 1
ATOM 2375 C C . LEU A 1 291 ? -5.505 -9.929 -16.111 1.00 94.25 291 LEU A C 1
ATOM 2377 O O . LEU A 1 291 ? -5.493 -9.113 -17.031 1.00 94.25 291 LEU A O 1
ATOM 2381 N N . TYR A 1 292 ? -4.630 -10.918 -16.009 1.00 90.75 292 TYR A N 1
ATOM 2382 C CA . TYR A 1 292 ? -3.580 -11.162 -16.981 1.00 90.75 292 TYR A CA 1
ATOM 2383 C C . TYR A 1 292 ? -4.079 -11.993 -18.165 1.00 90.75 292 TYR A C 1
ATOM 2385 O O . TYR A 1 292 ? -4.564 -13.114 -17.990 1.00 90.75 292 TYR A O 1
ATOM 2393 N N . GLU A 1 293 ? -3.888 -11.462 -19.373 1.00 87.44 293 GLU A N 1
ATOM 2394 C CA . GLU A 1 293 ? -4.211 -12.113 -20.642 1.00 87.44 293 GLU A CA 1
ATOM 2395 C C . GLU A 1 293 ? -2.942 -12.220 -21.499 1.00 87.44 293 GLU A C 1
ATOM 2397 O O . GLU A 1 293 ? -2.533 -11.286 -22.194 1.00 87.44 293 GLU A O 1
ATOM 2402 N N . GLY A 1 294 ? -2.273 -13.370 -21.430 1.00 75.31 294 GLY A N 1
ATOM 2403 C CA . GLY A 1 294 ? -1.013 -13.597 -22.134 1.00 75.31 294 GLY A CA 1
ATOM 2404 C C . GLY A 1 294 ? -0.939 -14.971 -22.784 1.00 75.31 294 GLY A C 1
ATOM 2405 O O . GLY A 1 294 ? -1.281 -15.981 -22.173 1.00 75.31 294 GLY A O 1
ATOM 2406 N N . GLU A 1 295 ? -0.424 -15.024 -24.012 1.00 69.31 295 GLU A N 1
ATOM 2407 C CA . GLU A 1 295 ? -0.189 -16.275 -24.745 1.00 69.31 295 GLU A CA 1
ATOM 2408 C C . GLU A 1 295 ? 1.032 -17.009 -24.193 1.00 69.31 295 GLU A C 1
ATOM 2410 O O . GLU A 1 295 ? 2.088 -16.403 -24.056 1.00 69.31 295 GLU A O 1
ATOM 2415 N N . LEU A 1 296 ? 0.920 -18.299 -23.872 1.00 57.91 296 LEU A N 1
ATOM 2416 C CA . LEU A 1 296 ? 1.887 -19.071 -23.069 1.00 57.91 296 LEU A CA 1
ATOM 2417 C C . LEU A 1 296 ? 3.354 -19.076 -23.561 1.00 57.91 296 LEU A C 1
ATOM 2419 O O . LEU A 1 296 ? 4.229 -19.348 -22.749 1.00 57.91 296 LEU A O 1
ATOM 2423 N N . ASN A 1 297 ? 3.651 -18.703 -24.810 1.00 58.66 297 ASN A N 1
ATOM 2424 C CA . ASN A 1 297 ? 4.907 -19.090 -25.469 1.00 58.66 297 ASN A CA 1
ATOM 2425 C C . ASN A 1 297 ? 5.971 -17.984 -25.645 1.00 58.66 297 ASN A C 1
ATOM 2427 O O . ASN A 1 297 ? 6.984 -18.229 -26.287 1.00 58.66 297 ASN A O 1
ATOM 2431 N N . ASN A 1 298 ? 5.795 -16.779 -25.091 1.00 55.78 298 ASN A N 1
ATOM 2432 C CA . ASN A 1 298 ? 6.773 -15.696 -25.295 1.00 55.78 298 ASN A 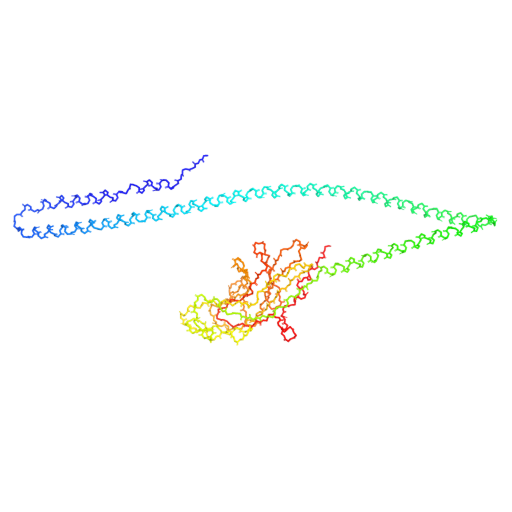CA 1
ATOM 2433 C C . ASN A 1 298 ? 7.802 -15.585 -24.157 1.00 55.78 298 ASN A C 1
ATOM 2435 O O . ASN A 1 298 ? 7.446 -15.299 -23.012 1.00 55.78 298 ASN A O 1
ATOM 2439 N N . TYR A 1 299 ? 9.085 -15.732 -24.507 1.00 59.69 299 TYR A N 1
ATOM 2440 C CA . TYR A 1 299 ? 10.235 -15.411 -23.656 1.00 59.69 299 TYR A CA 1
ATOM 2441 C C . TYR A 1 299 ? 10.272 -13.917 -23.290 1.00 59.69 299 TYR A C 1
ATOM 2443 O O . TYR A 1 299 ? 10.038 -13.051 -24.134 1.00 59.69 299 TYR A O 1
ATOM 2451 N N . GLY A 1 300 ? 10.641 -13.608 -22.041 1.00 64.56 300 GLY A N 1
ATOM 2452 C CA . GLY A 1 300 ? 10.904 -12.232 -21.599 1.00 64.56 300 GLY A CA 1
ATOM 2453 C C . GLY A 1 300 ? 9.653 -11.394 -21.335 1.00 64.56 300 GLY A C 1
ATOM 2454 O O . GLY A 1 300 ? 9.655 -10.199 -21.610 1.00 64.56 300 GLY A O 1
ATOM 2455 N N . LYS A 1 301 ? 8.580 -12.008 -20.828 1.00 73.19 301 LYS A N 1
ATOM 2456 C CA . LYS A 1 301 ? 7.421 -11.258 -20.341 1.00 73.19 301 LYS A CA 1
ATOM 2457 C C . LYS A 1 301 ? 7.674 -10.755 -18.933 1.00 73.19 301 LYS A C 1
ATOM 2459 O O . LYS A 1 301 ? 8.024 -11.523 -18.032 1.00 73.19 301 LYS A O 1
ATOM 2464 N N . TYR A 1 302 ? 7.395 -9.481 -18.756 1.00 80.81 302 TYR A N 1
ATOM 2465 C CA . TYR A 1 302 ? 7.438 -8.805 -17.481 1.00 80.81 302 TYR A CA 1
ATOM 2466 C C . TYR A 1 302 ? 6.073 -8.203 -17.220 1.00 80.81 302 TYR A C 1
ATOM 2468 O O . TYR A 1 302 ? 5.464 -7.589 -18.099 1.00 80.81 302 TYR A O 1
ATOM 2476 N N . ILE A 1 303 ? 5.593 -8.398 -16.002 1.00 87.50 303 ILE A N 1
ATOM 2477 C CA . ILE A 1 303 ? 4.436 -7.682 -15.516 1.00 87.50 303 ILE A CA 1
ATOM 2478 C C . ILE A 1 303 ? 4.639 -7.321 -14.053 1.00 87.50 303 ILE A C 1
ATOM 2480 O O . ILE A 1 303 ? 5.069 -8.148 -13.241 1.00 87.50 303 ILE A O 1
ATOM 2484 N N . SER A 1 304 ? 4.339 -6.071 -13.728 1.00 92.25 304 SER A N 1
ATOM 2485 C CA . SER A 1 304 ? 4.266 -5.602 -12.354 1.00 92.25 304 SER A CA 1
ATOM 2486 C C . SER A 1 304 ? 2.994 -4.797 -12.125 1.00 92.25 304 SER A C 1
ATOM 2488 O O . SER A 1 304 ? 2.419 -4.206 -13.039 1.00 92.25 304 SER A O 1
ATOM 2490 N N . ILE A 1 305 ? 2.528 -4.831 -10.882 1.00 95.19 305 ILE A N 1
ATOM 2491 C CA . ILE A 1 305 ? 1.405 -4.044 -10.379 1.00 95.19 305 ILE A CA 1
ATOM 2492 C C . ILE A 1 305 ? 1.863 -3.360 -9.098 1.00 95.19 305 ILE A C 1
ATOM 2494 O O . ILE A 1 305 ? 2.520 -3.984 -8.257 1.00 95.19 305 ILE A O 1
ATOM 2498 N N . GLY A 1 306 ? 1.529 -2.086 -8.929 1.00 96.56 306 GLY A N 1
ATOM 2499 C CA . GLY A 1 306 ? 2.037 -1.345 -7.788 1.00 96.56 306 GLY A CA 1
ATOM 2500 C C . GLY A 1 306 ? 1.497 0.061 -7.638 1.00 96.56 306 GLY A C 1
ATOM 2501 O O . GLY A 1 306 ? 0.500 0.458 -8.243 1.00 96.56 306 GLY A O 1
ATOM 2502 N N . LEU A 1 307 ? 2.188 0.796 -6.773 1.00 97.00 307 LEU A N 1
ATOM 2503 C CA . LEU A 1 307 ? 1.931 2.188 -6.447 1.00 97.00 307 LEU A CA 1
ATOM 2504 C C . LEU A 1 307 ? 3.237 2.982 -6.526 1.00 97.00 307 LEU A C 1
ATOM 2506 O O . LEU A 1 307 ? 4.242 2.587 -5.935 1.00 97.00 307 LEU A O 1
ATOM 2510 N N . GLU A 1 308 ? 3.218 4.121 -7.208 1.00 95.94 308 GLU A N 1
ATOM 2511 C CA . GLU A 1 308 ? 4.303 5.101 -7.178 1.00 95.94 308 GLU A CA 1
ATOM 2512 C C . GLU A 1 308 ? 3.988 6.162 -6.124 1.00 95.94 308 GLU A C 1
ATOM 2514 O O . GLU A 1 308 ? 2.913 6.762 -6.124 1.00 95.94 308 GLU A O 1
ATOM 2519 N N . ASN A 1 309 ? 4.937 6.443 -5.237 1.00 95.81 309 ASN A N 1
ATOM 2520 C CA . ASN A 1 309 ? 4.858 7.596 -4.355 1.00 95.81 309 ASN A CA 1
ATOM 2521 C C . ASN A 1 309 ? 5.025 8.882 -5.176 1.00 95.81 309 ASN A C 1
ATOM 2523 O O . ASN A 1 309 ? 6.115 9.180 -5.664 1.00 95.81 309 ASN A O 1
ATOM 2527 N N . CYS A 1 310 ? 3.974 9.698 -5.278 1.00 93.00 310 CYS A N 1
ATOM 2528 C CA . CYS A 1 310 ? 4.003 10.889 -6.131 1.00 93.00 310 CYS A CA 1
ATOM 2529 C C . CYS A 1 310 ? 5.024 11.950 -5.686 1.00 93.00 310 CYS A C 1
ATOM 2531 O O . CYS A 1 310 ? 5.388 12.806 -6.492 1.00 93.00 310 CYS A O 1
ATOM 2533 N N . ARG A 1 311 ? 5.469 11.919 -4.419 1.00 92.81 311 ARG A N 1
ATOM 2534 C CA . ARG A 1 311 ? 6.451 12.861 -3.861 1.00 92.81 311 ARG A CA 1
ATOM 2535 C C . ARG A 1 311 ? 7.885 12.374 -4.040 1.00 92.81 311 ARG A C 1
ATOM 2537 O O . ARG A 1 311 ? 8.719 13.137 -4.511 1.00 92.81 311 ARG A O 1
ATOM 2544 N N . THR A 1 312 ? 8.174 11.137 -3.636 1.00 94.00 312 THR A N 1
ATOM 2545 C CA . THR A 1 312 ? 9.546 10.592 -3.655 1.00 94.00 312 THR A CA 1
ATOM 2546 C C . THR A 1 312 ? 9.899 9.905 -4.968 1.00 94.00 312 THR A C 1
ATOM 2548 O O . THR A 1 312 ? 11.075 9.666 -5.218 1.00 94.00 312 THR A O 1
ATOM 2551 N N . LYS A 1 313 ? 8.895 9.596 -5.800 1.00 92.88 313 LYS A N 1
ATOM 2552 C CA . LYS A 1 313 ? 9.016 8.767 -7.007 1.00 92.88 313 LYS A CA 1
ATOM 2553 C C . LYS A 1 313 ? 9.486 7.335 -6.736 1.00 92.88 313 LYS A C 1
ATOM 2555 O O . LYS A 1 313 ? 9.893 6.631 -7.649 1.00 92.88 313 LYS A O 1
ATOM 2560 N N . GLU A 1 314 ? 9.388 6.880 -5.488 1.00 93.56 314 GLU A N 1
ATOM 2561 C CA . GLU A 1 314 ? 9.653 5.489 -5.119 1.00 93.56 314 GLU A CA 1
ATOM 2562 C C . GLU A 1 314 ? 8.505 4.577 -5.555 1.00 93.56 314 GLU A C 1
ATOM 2564 O O . GLU A 1 314 ? 7.330 4.913 -5.380 1.00 93.56 314 GLU A O 1
ATOM 2569 N N . TRP A 1 315 ? 8.846 3.408 -6.095 1.00 93.75 315 TRP A N 1
ATOM 2570 C CA . TRP A 1 315 ? 7.882 2.417 -6.568 1.00 93.75 315 TRP A CA 1
ATOM 2571 C C . TRP A 1 315 ? 7.719 1.297 -5.544 1.00 93.75 315 TRP A C 1
ATOM 2573 O O . TRP A 1 315 ? 8.694 0.710 -5.074 1.00 93.75 315 TRP A O 1
ATOM 2583 N N . ILE A 1 316 ? 6.469 0.988 -5.208 1.00 94.38 316 ILE A N 1
ATOM 2584 C CA . ILE A 1 316 ? 6.092 -0.157 -4.383 1.00 94.38 316 ILE A CA 1
ATOM 2585 C C . ILE A 1 316 ? 5.331 -1.111 -5.289 1.00 94.38 316 ILE A C 1
ATOM 2587 O O . ILE A 1 316 ? 4.130 -0.954 -5.508 1.00 94.38 316 ILE A O 1
ATOM 2591 N N . GLU A 1 317 ? 6.038 -2.095 -5.826 1.00 93.81 317 GLU A N 1
ATOM 2592 C CA . GLU A 1 317 ? 5.480 -3.015 -6.807 1.00 93.81 317 GLU A CA 1
ATOM 2593 C C . GLU A 1 317 ? 5.651 -4.474 -6.419 1.00 93.81 317 GLU A C 1
ATOM 2595 O O . GLU A 1 317 ? 6.562 -4.878 -5.690 1.00 93.81 317 GLU A O 1
ATOM 2600 N N . PHE A 1 318 ? 4.738 -5.273 -6.949 1.00 90.19 318 PHE A N 1
ATOM 2601 C CA . PHE A 1 318 ? 4.850 -6.709 -7.000 1.00 90.19 318 PHE A CA 1
ATOM 2602 C C . PHE A 1 318 ? 5.096 -7.097 -8.451 1.00 90.19 318 PHE A C 1
ATOM 2604 O O . PHE A 1 318 ? 4.203 -6.986 -9.292 1.00 90.19 318 PHE A O 1
ATOM 2611 N N . TYR A 1 319 ? 6.322 -7.528 -8.732 1.00 84.94 319 TYR A N 1
ATOM 2612 C CA . TYR A 1 319 ? 6.687 -8.081 -10.025 1.00 84.94 319 TYR A CA 1
ATOM 2613 C C . TYR A 1 319 ? 6.604 -9.602 -9.983 1.00 84.94 319 TYR A C 1
ATOM 2615 O O . TYR A 1 319 ? 6.794 -10.238 -8.941 1.00 84.94 319 TYR A O 1
ATOM 2623 N N . ALA A 1 320 ? 6.376 -10.185 -11.148 1.00 70.31 320 ALA A N 1
ATOM 2624 C CA . ALA A 1 320 ? 6.628 -11.591 -11.359 1.00 70.31 320 ALA A CA 1
ATOM 2625 C C . ALA A 1 320 ? 7.293 -11.829 -12.696 1.00 70.31 320 ALA A C 1
ATOM 2627 O O . ALA A 1 320 ? 6.947 -11.233 -13.716 1.00 70.31 320 ALA A O 1
ATOM 2628 N N . GLU A 1 321 ? 8.205 -12.787 -12.677 1.00 66.12 321 GLU A N 1
ATOM 2629 C CA . GLU A 1 321 ? 8.757 -13.345 -13.891 1.00 66.12 321 GLU A CA 1
ATOM 2630 C C . GLU A 1 321 ? 7.782 -14.393 -14.435 1.00 66.12 321 GLU A C 1
ATOM 2632 O O . GLU A 1 321 ? 7.318 -15.288 -13.718 1.00 66.12 321 GLU A O 1
ATOM 2637 N N . CYS A 1 322 ? 7.470 -14.299 -15.725 1.00 61.00 322 CYS A N 1
ATOM 2638 C CA . CYS A 1 322 ? 6.838 -15.396 -16.447 1.00 61.00 322 CYS A CA 1
ATOM 2639 C C . CYS A 1 322 ? 7.918 -16.451 -16.739 1.00 61.00 322 CYS A C 1
ATOM 2641 O O . CYS A 1 322 ? 8.468 -16.483 -17.836 1.00 61.00 322 CYS A O 1
ATOM 2643 N N . ALA A 1 323 ? 8.302 -17.242 -15.737 1.00 52.59 323 ALA A N 1
ATOM 2644 C CA . ALA A 1 323 ? 9.312 -18.285 -15.900 1.00 52.59 323 ALA A CA 1
ATOM 2645 C C . ALA A 1 323 ? 8.709 -19.588 -16.454 1.00 52.59 323 ALA A C 1
ATOM 2647 O O . ALA A 1 323 ? 7.614 -19.992 -16.052 1.00 52.59 323 ALA A O 1
ATOM 2648 N N . GLU A 1 324 ? 9.468 -20.267 -17.320 1.00 50.72 324 GLU A N 1
ATOM 2649 C CA . GLU A 1 324 ? 9.310 -21.696 -17.603 1.00 50.72 324 GLU A CA 1
ATOM 2650 C C . GLU A 1 324 ? 9.776 -22.500 -16.373 1.00 50.72 324 GLU A C 1
ATOM 2652 O O . GLU A 1 324 ? 10.916 -22.375 -15.931 1.00 50.72 324 GLU A O 1
ATOM 2657 N N . GLU A 1 325 ? 8.824 -23.233 -15.798 1.00 47.97 325 GLU A N 1
ATOM 2658 C CA . GLU A 1 325 ? 8.831 -24.366 -14.850 1.00 47.97 325 GLU A CA 1
ATOM 2659 C C . GLU A 1 325 ? 9.909 -24.585 -13.753 1.00 47.97 325 GLU A C 1
ATOM 2661 O O . GLU A 1 325 ? 9.568 -25.272 -12.797 1.00 47.97 325 GLU A O 1
ATOM 2666 N N . ASP A 1 326 ? 11.103 -23.977 -13.722 1.00 44.31 326 ASP A N 1
ATOM 2667 C CA . ASP A 1 326 ? 12.210 -24.532 -12.901 1.00 44.31 326 ASP A CA 1
ATOM 2668 C C . ASP A 1 326 ? 12.954 -23.589 -11.920 1.00 44.31 326 ASP A C 1
ATOM 2670 O O . ASP A 1 326 ? 14.035 -23.929 -11.428 1.00 44.31 326 ASP A O 1
ATOM 2674 N N . LYS A 1 327 ? 12.399 -22.429 -11.523 1.00 46.94 327 LYS A N 1
ATOM 2675 C CA . LYS A 1 327 ? 12.964 -21.623 -10.406 1.00 46.94 327 LYS A CA 1
ATOM 2676 C C . LYS A 1 327 ? 11.952 -21.311 -9.301 1.00 46.94 327 LYS A C 1
ATOM 2678 O O . LYS A 1 327 ? 10.997 -20.564 -9.460 1.00 46.94 327 LYS A O 1
ATOM 2683 N N . LEU A 1 328 ? 12.224 -21.889 -8.135 1.00 48.47 328 LEU A N 1
ATOM 2684 C CA . LEU A 1 328 ? 11.308 -22.152 -7.020 1.00 48.47 328 LEU A CA 1
ATOM 2685 C C . LEU A 1 328 ? 10.968 -20.974 -6.079 1.00 48.47 328 LEU A C 1
ATOM 2687 O O . LEU A 1 328 ? 10.468 -21.229 -4.987 1.00 48.47 328 LEU A O 1
ATOM 2691 N N . SER A 1 329 ? 11.220 -19.705 -6.421 1.00 57.44 329 SER A N 1
ATOM 2692 C CA . SER A 1 329 ? 11.019 -18.608 -5.446 1.00 57.44 329 SER A CA 1
ATOM 2693 C C . SER A 1 329 ? 10.170 -17.423 -5.899 1.00 57.44 329 SER A C 1
ATOM 2695 O O . SER A 1 329 ? 9.686 -16.692 -5.032 1.00 57.44 329 SER A O 1
ATOM 2697 N N . THR A 1 330 ? 9.922 -17.233 -7.197 1.00 62.94 330 THR A N 1
ATOM 2698 C CA . THR A 1 330 ? 9.078 -16.136 -7.688 1.00 62.94 330 THR A CA 1
ATOM 2699 C C . THR A 1 330 ? 7.708 -16.660 -8.135 1.00 62.94 330 THR A C 1
ATOM 2701 O O . THR A 1 330 ? 7.617 -17.643 -8.870 1.00 62.94 330 THR A O 1
ATOM 2704 N N . PRO A 1 331 ? 6.601 -16.059 -7.667 1.00 68.19 331 PRO A N 1
ATOM 2705 C CA . PRO A 1 331 ? 5.264 -16.479 -8.068 1.00 68.19 331 PRO A CA 1
ATOM 2706 C C . PRO A 1 331 ? 5.066 -16.219 -9.563 1.00 68.19 331 PRO A C 1
ATOM 2708 O O . PRO A 1 331 ? 5.046 -15.073 -9.988 1.00 68.19 331 PRO A O 1
ATOM 2711 N N . THR A 1 332 ? 4.883 -17.274 -10.354 1.00 75.38 332 THR A N 1
ATOM 2712 C CA . THR A 1 332 ? 4.660 -17.167 -11.803 1.00 75.38 332 THR A CA 1
ATOM 2713 C C . THR A 1 332 ? 3.259 -16.640 -12.117 1.00 75.38 332 THR A C 1
ATOM 2715 O O . THR A 1 332 ? 2.301 -16.932 -11.393 1.00 75.38 332 THR A O 1
ATOM 2718 N N . TRP A 1 333 ? 3.120 -15.847 -13.183 1.00 80.06 333 TRP A N 1
ATOM 2719 C CA . TRP A 1 333 ? 1.818 -15.402 -13.699 1.00 80.06 333 TRP A CA 1
ATOM 2720 C C . TRP A 1 333 ? 1.349 -16.363 -14.788 1.00 80.06 333 TRP A C 1
ATOM 2722 O O . TRP A 1 333 ? 2.068 -16.627 -15.750 1.00 80.06 333 TRP A O 1
ATOM 2732 N N . LYS A 1 334 ? 0.143 -16.905 -14.623 1.00 87.12 334 LYS A N 1
ATOM 2733 C CA . LYS A 1 334 ? -0.519 -17.770 -15.601 1.00 87.12 334 LYS A CA 1
ATOM 2734 C C . LYS A 1 334 ? -1.646 -17.007 -16.269 1.00 87.12 334 LYS A C 1
ATOM 2736 O O . LYS A 1 334 ? -2.287 -16.178 -15.630 1.00 87.12 334 LYS A O 1
ATOM 2741 N N . ASN A 1 335 ? -1.904 -17.312 -17.539 1.00 88.69 335 ASN A N 1
ATOM 2742 C CA . ASN A 1 335 ? -3.049 -16.756 -18.252 1.00 88.69 335 ASN A CA 1
ATOM 2743 C C . ASN A 1 335 ? -4.335 -16.946 -17.430 1.00 88.69 335 ASN A C 1
ATOM 2745 O O . ASN A 1 335 ? -4.616 -18.058 -16.981 1.00 88.69 335 ASN A O 1
ATOM 2749 N N . GLY A 1 336 ? -5.088 -15.866 -17.228 1.00 91.44 336 GLY A N 1
ATOM 2750 C CA . GLY A 1 336 ? -6.285 -15.862 -16.392 1.00 91.44 336 GLY A CA 1
ATOM 2751 C C . GLY A 1 336 ? -6.050 -15.585 -14.902 1.00 91.44 336 GLY A C 1
ATOM 2752 O O . GLY A 1 336 ? -7.025 -15.503 -14.155 1.00 91.44 336 GLY A O 1
ATOM 2753 N N . ASP A 1 337 ? -4.801 -15.431 -14.448 1.00 93.06 337 ASP A N 1
ATOM 2754 C CA . ASP A 1 337 ? -4.528 -14.991 -13.080 1.00 93.06 337 ASP A CA 1
ATOM 2755 C C . ASP A 1 337 ? -4.992 -13.538 -12.876 1.00 93.06 337 ASP A C 1
ATOM 2757 O O . ASP A 1 337 ? -4.795 -12.671 -13.728 1.00 93.06 337 ASP A O 1
ATOM 2761 N N . ILE A 1 338 ? -5.574 -13.271 -11.708 1.00 95.50 338 ILE A N 1
ATOM 2762 C CA . ILE A 1 338 ? -6.003 -11.940 -11.269 1.00 95.50 338 ILE A CA 1
ATOM 2763 C C . ILE A 1 338 ? -5.070 -11.477 -10.159 1.00 95.50 338 ILE A C 1
ATOM 2765 O O . ILE A 1 338 ? -4.945 -12.152 -9.136 1.00 95.50 338 ILE A O 1
ATOM 2769 N N . PHE A 1 339 ? -4.453 -10.315 -10.325 1.00 94.94 339 PHE A N 1
ATOM 2770 C CA . PHE A 1 339 ? -3.592 -9.699 -9.324 1.00 94.94 339 PHE A CA 1
ATOM 2771 C C .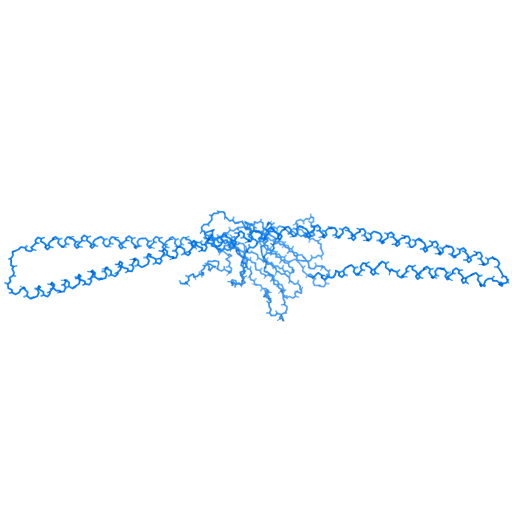 PHE A 1 339 ? -4.192 -8.400 -8.841 1.00 94.94 339 PHE A C 1
ATOM 2773 O O . PHE A 1 339 ? -4.597 -7.580 -9.650 1.00 94.94 339 PHE A O 1
ATOM 2780 N N . GLY A 1 340 ? -4.216 -8.191 -7.532 1.00 96.50 340 GLY A N 1
ATOM 2781 C CA . GLY A 1 340 ? -4.702 -6.942 -6.966 1.00 96.50 340 GLY A CA 1
ATOM 2782 C C . GLY A 1 340 ? -3.683 -6.273 -6.071 1.00 96.50 340 GLY A C 1
ATOM 2783 O O . GLY A 1 340 ? -2.899 -6.948 -5.396 1.00 96.50 340 GLY A O 1
ATOM 2784 N N . CYS A 1 341 ? -3.734 -4.950 -6.052 1.00 97.56 341 CYS A N 1
ATOM 2785 C CA . CYS A 1 341 ? -2.911 -4.091 -5.219 1.00 97.56 341 CYS A CA 1
ATOM 2786 C C . CYS A 1 341 ? -3.826 -3.182 -4.403 1.00 97.56 341 CYS A C 1
ATOM 2788 O O . CYS A 1 341 ? -4.740 -2.558 -4.944 1.00 97.56 341 CYS A O 1
ATOM 2790 N N . GLY A 1 342 ? -3.591 -3.131 -3.094 1.00 96.88 342 GLY A N 1
ATOM 2791 C CA . GLY A 1 342 ? -4.344 -2.274 -2.193 1.00 96.88 342 GLY A CA 1
ATOM 2792 C C . GLY A 1 342 ? -3.461 -1.429 -1.299 1.00 96.88 342 GLY A C 1
ATOM 2793 O O . GLY A 1 342 ? -2.369 -1.842 -0.916 1.00 96.88 342 GLY A O 1
ATOM 2794 N N . LEU A 1 343 ? -3.965 -0.252 -0.950 1.00 96.62 343 LEU A N 1
ATOM 2795 C CA . LEU A 1 343 ? -3.346 0.707 -0.045 1.00 96.62 343 LEU A CA 1
ATOM 2796 C C . LEU A 1 343 ? -4.268 0.928 1.143 1.00 96.62 343 LEU A C 1
ATOM 2798 O O . LEU A 1 343 ? -5.432 1.288 0.967 1.00 96.62 343 LEU A O 1
ATOM 2802 N N . VAL A 1 344 ? -3.728 0.753 2.343 1.00 94.75 344 VAL A N 1
ATOM 2803 C CA . VAL A 1 344 ? -4.450 0.979 3.590 1.00 94.75 344 VAL A CA 1
ATOM 2804 C C . VAL A 1 344 ? -3.822 2.133 4.349 1.00 94.75 344 VAL A C 1
ATOM 2806 O O . VAL A 1 344 ? -2.620 2.131 4.623 1.00 94.75 344 VAL A O 1
ATOM 2809 N N . TYR A 1 345 ? -4.665 3.085 4.741 1.00 93.19 345 TYR A N 1
ATOM 2810 C CA . TYR A 1 345 ? -4.345 4.101 5.735 1.00 93.19 345 TYR A CA 1
ATOM 2811 C C . TYR A 1 345 ? -5.067 3.775 7.046 1.00 93.19 345 TYR A C 1
ATOM 2813 O O . TYR A 1 345 ? -6.297 3.857 7.092 1.00 93.19 345 TYR A O 1
ATOM 2821 N N . PRO A 1 346 ? -4.326 3.403 8.101 1.00 90.12 346 PRO A N 1
ATOM 2822 C CA . PRO A 1 346 ? -4.878 3.228 9.436 1.00 90.12 346 PRO A CA 1
ATOM 2823 C C . PRO A 1 346 ? -5.442 4.533 10.029 1.00 90.12 346 PRO A C 1
ATOM 2825 O O . PRO A 1 346 ? -5.007 5.621 9.626 1.00 90.12 346 PRO A O 1
ATOM 2828 N N . PRO A 1 347 ? -6.374 4.450 11.000 1.00 86.69 347 PRO A N 1
ATOM 2829 C CA . PRO A 1 347 ? -6.804 5.592 11.799 1.00 86.69 347 PRO A CA 1
ATOM 2830 C C . PRO A 1 347 ? -5.625 6.327 12.442 1.00 86.69 347 PRO A C 1
ATOM 2832 O O . PRO A 1 347 ? -4.660 5.714 12.892 1.00 86.69 347 PRO A O 1
ATOM 2835 N N . THR A 1 348 ? -5.719 7.651 12.569 1.00 83.25 348 THR A N 1
ATOM 2836 C CA . THR A 1 348 ? -4.617 8.465 13.121 1.00 83.25 348 THR A CA 1
ATOM 2837 C C . THR A 1 348 ? -4.352 8.235 14.609 1.00 83.25 348 THR A C 1
ATOM 2839 O O . THR A 1 348 ? -3.299 8.628 15.099 1.00 83.25 348 THR A O 1
ATOM 2842 N N . PHE A 1 349 ? -5.305 7.652 15.341 1.00 80.81 349 PHE A N 1
ATOM 2843 C CA . PHE A 1 349 ? -5.176 7.389 16.777 1.00 80.81 349 PHE A CA 1
ATOM 2844 C C . PHE A 1 349 ? -4.537 6.034 17.099 1.00 80.81 349 PHE A C 1
ATOM 2846 O O . PHE A 1 349 ? -4.247 5.778 18.266 1.00 80.81 349 PHE A O 1
ATOM 2853 N N . ILE A 1 350 ? -4.315 5.168 16.103 1.00 82.06 350 ILE A N 1
ATOM 2854 C CA . ILE A 1 350 ? -3.573 3.922 16.305 1.00 82.06 350 ILE A CA 1
ATOM 2855 C C . ILE A 1 350 ? -2.143 4.063 15.795 1.00 82.06 350 ILE A C 1
ATOM 2857 O O . ILE A 1 350 ? -1.880 4.695 14.774 1.00 82.06 350 ILE A O 1
ATOM 2861 N N . ASN A 1 351 ? -1.202 3.455 16.514 1.00 84.25 351 ASN A N 1
ATOM 2862 C CA . ASN A 1 351 ? 0.218 3.482 16.174 1.00 84.25 351 ASN A CA 1
ATOM 2863 C C . ASN A 1 351 ? 0.553 2.442 15.086 1.00 84.25 351 ASN A C 1
ATOM 2865 O O . ASN A 1 351 ? 1.370 1.546 15.296 1.00 84.25 351 ASN A O 1
ATOM 2869 N N . GLU A 1 352 ? -0.130 2.517 13.942 1.00 88.81 352 GLU A N 1
ATOM 2870 C CA . GLU A 1 352 ? 0.079 1.638 12.791 1.00 88.81 352 GLU A CA 1
ATOM 2871 C C . GLU A 1 352 ? 0.460 2.463 11.552 1.00 88.81 352 GLU A C 1
ATOM 2873 O O . GLU A 1 352 ? -0.169 3.471 11.231 1.00 88.81 352 GLU A O 1
ATOM 2878 N N . PHE A 1 353 ? 1.500 2.035 10.830 1.00 91.62 353 PHE A N 1
ATOM 2879 C CA . PHE A 1 353 ? 1.905 2.690 9.585 1.00 91.62 353 PHE A CA 1
ATOM 2880 C C . PHE A 1 353 ? 0.970 2.319 8.427 1.00 91.62 353 PHE A C 1
ATOM 2882 O O . PHE A 1 353 ? 0.531 1.164 8.348 1.00 91.62 353 PHE A O 1
ATOM 2889 N N . PRO A 1 354 ? 0.737 3.237 7.467 1.00 93.94 354 PRO A N 1
ATOM 2890 C CA . PRO A 1 354 ? 0.142 2.890 6.183 1.00 93.94 354 PRO A CA 1
ATOM 2891 C C . PRO A 1 354 ? 0.874 1.723 5.530 1.00 93.94 354 PRO A C 1
ATOM 2893 O O . PRO A 1 354 ? 2.073 1.528 5.742 1.00 93.94 354 PRO A O 1
ATOM 2896 N N . TYR A 1 355 ? 0.163 0.923 4.748 1.00 95.12 355 TYR A N 1
ATOM 2897 C CA . TYR A 1 355 ? 0.765 -0.232 4.096 1.00 95.12 355 TYR A CA 1
ATOM 2898 C C . TYR A 1 355 ? 0.128 -0.534 2.750 1.00 95.12 355 TYR A C 1
ATOM 2900 O O . TYR A 1 355 ? -1.054 -0.281 2.525 1.00 95.12 355 TYR A O 1
ATOM 2908 N N . VAL A 1 356 ? 0.932 -1.133 1.878 1.00 96.44 356 VAL A N 1
ATOM 2909 C CA . VAL A 1 356 ? 0.479 -1.725 0.621 1.00 96.44 356 VAL A CA 1
ATOM 2910 C C . VAL A 1 356 ? 0.344 -3.223 0.818 1.00 96.44 356 VAL A C 1
ATOM 2912 O O . VAL A 1 356 ? 1.129 -3.839 1.544 1.00 96.44 356 VAL A O 1
ATOM 2915 N N . PHE A 1 357 ? -0.645 -3.835 0.188 1.00 95.75 357 PHE A N 1
ATOM 2916 C CA . PHE A 1 357 ? -0.753 -5.282 0.132 1.00 95.75 357 PHE A CA 1
ATOM 2917 C C . PHE A 1 357 ? -1.063 -5.760 -1.277 1.00 95.75 357 PHE A C 1
ATOM 2919 O O . PHE A 1 357 ? -1.610 -5.032 -2.104 1.00 95.75 357 PHE A O 1
ATOM 2926 N N . PHE A 1 358 ? -0.714 -7.017 -1.523 1.00 95.81 358 PHE A N 1
ATOM 2927 C CA . PHE A 1 358 ? -0.895 -7.664 -2.812 1.00 95.81 358 PHE A CA 1
ATOM 2928 C C . PHE A 1 358 ? -1.721 -8.931 -2.670 1.00 95.81 358 PHE A C 1
ATOM 2930 O O . PHE A 1 358 ? -1.660 -9.639 -1.658 1.00 95.81 358 PHE A O 1
ATOM 2937 N N . THR A 1 359 ? -2.483 -9.223 -3.714 1.00 95.94 359 THR A N 1
ATOM 2938 C CA . THR A 1 359 ? -3.395 -10.363 -3.789 1.00 95.94 359 THR A CA 1
ATOM 2939 C C . THR A 1 359 ? -3.244 -11.066 -5.130 1.00 95.94 359 THR A C 1
ATOM 2941 O O . THR A 1 359 ? -2.936 -10.425 -6.132 1.00 95.94 359 THR A O 1
ATOM 2944 N N . LYS A 1 360 ? -3.451 -12.384 -5.145 1.00 95.12 360 LYS A N 1
ATOM 2945 C CA . LYS A 1 360 ? -3.481 -13.212 -6.353 1.00 95.12 360 LYS A CA 1
ATOM 2946 C C . LYS A 1 360 ? -4.676 -14.145 -6.288 1.00 95.12 360 LYS A C 1
ATOM 2948 O O . LYS A 1 360 ? -4.836 -14.874 -5.310 1.00 95.12 360 LYS A O 1
ATOM 2953 N N . ASN A 1 361 ? -5.503 -14.143 -7.326 1.00 96.06 361 ASN A N 1
ATOM 2954 C CA . ASN A 1 361 ? -6.700 -14.970 -7.457 1.00 96.06 361 ASN A CA 1
ATOM 2955 C C . ASN A 1 361 ? -7.609 -14.883 -6.219 1.00 96.06 361 ASN A C 1
ATOM 2957 O O . ASN A 1 361 ? -8.119 -15.894 -5.733 1.00 96.06 361 ASN A O 1
ATOM 2961 N N . GLY A 1 362 ? -7.762 -13.669 -5.680 1.00 95.44 362 GLY A N 1
ATOM 2962 C CA . GLY A 1 362 ? -8.553 -13.392 -4.480 1.00 95.44 362 GLY A CA 1
ATOM 2963 C C . GLY A 1 362 ? -7.933 -13.860 -3.163 1.00 95.44 362 GLY A C 1
ATOM 2964 O O . GLY A 1 362 ? -8.608 -13.855 -2.137 1.00 95.44 362 GLY A O 1
ATOM 2965 N N . LYS A 1 363 ? -6.660 -14.271 -3.155 1.00 94.44 363 LYS A N 1
ATOM 2966 C CA . LYS A 1 363 ? -5.922 -14.635 -1.940 1.00 94.44 363 LYS A CA 1
ATOM 2967 C C . LYS A 1 363 ? -4.874 -13.586 -1.611 1.00 94.44 363 LYS A C 1
ATOM 2969 O O . LYS A 1 363 ? -4.168 -13.108 -2.493 1.00 94.44 363 LYS A O 1
ATOM 2974 N N . TYR A 1 364 ? -4.754 -13.266 -0.329 1.00 93.00 364 TYR A N 1
ATOM 2975 C CA . TYR A 1 364 ? -3.708 -12.396 0.192 1.00 93.00 364 TYR A CA 1
ATOM 2976 C C . TYR A 1 364 ? -2.322 -13.023 -0.007 1.00 93.00 364 TYR A C 1
ATOM 2978 O O . TYR A 1 364 ? -2.134 -14.193 0.322 1.00 93.00 364 TYR A O 1
ATOM 2986 N N . ILE A 1 365 ? -1.361 -12.256 -0.529 1.00 90.06 365 ILE A N 1
ATOM 2987 C CA . ILE A 1 365 ? 0.022 -12.715 -0.734 1.00 90.06 365 ILE A CA 1
ATOM 2988 C C . ILE A 1 365 ? 0.960 -12.079 0.288 1.00 90.06 365 ILE A C 1
ATOM 2990 O O . ILE A 1 365 ? 1.703 -12.780 0.970 1.00 90.06 365 ILE A O 1
ATOM 2994 N N . ARG A 1 366 ? 0.980 -10.741 0.353 1.00 89.50 366 ARG A N 1
ATOM 2995 C CA . ARG A 1 366 ? 2.024 -9.997 1.066 1.00 89.50 366 ARG A CA 1
ATOM 2996 C C . ARG A 1 366 ? 1.548 -8.625 1.534 1.00 89.50 366 ARG A C 1
ATOM 2998 O O . ARG A 1 366 ? 0.783 -7.970 0.832 1.00 89.50 366 ARG A O 1
ATOM 3005 N N . ARG A 1 367 ? 2.112 -8.186 2.667 1.00 93.12 367 ARG A N 1
ATOM 3006 C CA . ARG A 1 367 ? 2.076 -6.819 3.213 1.00 93.12 367 ARG A CA 1
ATOM 3007 C C . ARG A 1 367 ? 3.415 -6.107 3.032 1.00 93.12 367 ARG A C 1
ATOM 3009 O O . ARG A 1 367 ? 4.462 -6.730 3.218 1.00 93.12 367 ARG A O 1
ATOM 3016 N N . VAL A 1 368 ? 3.387 -4.802 2.790 1.00 93.50 368 VAL A N 1
ATOM 3017 C CA . VAL A 1 368 ? 4.558 -3.917 2.792 1.00 93.50 368 VAL A CA 1
ATOM 3018 C C . VAL A 1 368 ? 4.236 -2.650 3.599 1.00 93.50 368 VAL A C 1
ATOM 3020 O O . VAL A 1 368 ? 3.515 -1.784 3.102 1.00 93.50 368 VAL A O 1
ATOM 3023 N N . PRO A 1 369 ? 4.722 -2.531 4.851 1.00 94.06 369 PRO A N 1
ATOM 3024 C CA . PRO A 1 369 ? 4.584 -1.310 5.647 1.00 94.06 369 PRO A CA 1
ATOM 3025 C C . PRO A 1 369 ? 5.346 -0.123 5.037 1.00 94.06 369 PRO A C 1
ATOM 3027 O O . PRO A 1 369 ? 6.480 -0.275 4.588 1.00 94.06 369 PRO A O 1
ATOM 3030 N N . LEU A 1 370 ? 4.751 1.069 5.073 1.00 92.62 370 LEU A N 1
ATOM 3031 C CA . LEU A 1 370 ? 5.277 2.304 4.480 1.00 92.62 370 LEU A CA 1
ATOM 3032 C C . LEU A 1 370 ? 5.946 3.194 5.534 1.00 92.62 370 LEU A C 1
ATOM 3034 O O . LEU A 1 370 ? 5.488 4.299 5.813 1.00 92.62 370 LEU A O 1
ATOM 3038 N N . VAL A 1 371 ? 7.033 2.706 6.136 1.00 88.00 371 VAL A N 1
ATOM 3039 C CA . VAL A 1 371 ? 7.720 3.404 7.242 1.00 88.00 371 VAL A CA 1
ATOM 3040 C C . VAL A 1 371 ? 8.416 4.685 6.765 1.00 88.00 371 VAL A C 1
ATOM 3042 O O . VAL A 1 371 ? 8.193 5.752 7.328 1.00 88.00 371 VAL A O 1
ATOM 3045 N N . ASN A 1 372 ? 9.219 4.593 5.699 1.00 84.12 372 ASN A N 1
ATOM 3046 C CA . ASN A 1 372 ? 10.010 5.720 5.177 1.00 84.12 372 ASN A CA 1
ATOM 3047 C C . ASN A 1 372 ? 9.369 6.400 3.961 1.00 84.12 372 ASN A C 1
ATOM 3049 O O . ASN A 1 372 ? 9.752 7.506 3.593 1.00 84.12 372 ASN A O 1
ATOM 3053 N N . SER A 1 373 ? 8.377 5.747 3.359 1.00 82.75 373 SER A N 1
ATOM 3054 C CA . SER A 1 373 ? 7.775 6.162 2.092 1.00 82.75 373 SER A CA 1
ATOM 3055 C C . SER A 1 373 ? 6.343 6.649 2.268 1.00 82.75 373 SER A C 1
ATOM 3057 O O . SER A 1 373 ? 5.604 6.628 1.293 1.00 82.75 373 SER A O 1
ATOM 3059 N N . ASN A 1 374 ? 5.923 7.038 3.479 1.00 86.19 374 ASN A N 1
ATOM 3060 C CA . ASN A 1 374 ? 4.559 7.488 3.760 1.00 86.19 374 ASN A CA 1
ATOM 3061 C C . ASN A 1 374 ? 4.230 8.766 2.969 1.00 86.19 374 ASN A C 1
ATOM 3063 O O . ASN A 1 374 ? 4.848 9.814 3.161 1.00 86.19 374 ASN A O 1
ATOM 3067 N N . SER A 1 375 ? 3.246 8.672 2.081 1.00 91.81 375 SER A N 1
ATOM 3068 C CA . SER A 1 375 ? 2.743 9.776 1.273 1.00 91.81 375 SER A CA 1
ATOM 3069 C C . SER A 1 375 ? 1.231 9.877 1.404 1.00 91.81 375 SER A C 1
ATOM 3071 O O . SER A 1 375 ? 0.520 8.888 1.582 1.00 91.81 375 SER A O 1
ATOM 3073 N N . ASP A 1 376 ? 0.727 11.096 1.254 1.00 93.25 376 ASP A N 1
ATOM 3074 C CA . ASP A 1 376 ? -0.708 11.346 1.140 1.00 93.25 376 ASP A CA 1
ATOM 3075 C C . ASP A 1 376 ? -1.220 11.110 -0.290 1.00 93.25 376 ASP A C 1
ATOM 3077 O O . ASP A 1 376 ? -2.395 11.334 -0.564 1.00 93.25 376 ASP A O 1
ATOM 3081 N N . LEU A 1 377 ? -0.335 10.736 -1.218 1.00 95.44 377 LEU A N 1
ATOM 3082 C CA . LEU A 1 377 ? -0.645 10.584 -2.631 1.00 95.44 377 LEU A CA 1
ATOM 3083 C C . LEU A 1 377 ? 0.199 9.470 -3.255 1.00 95.44 377 LEU A C 1
ATOM 3085 O O . LEU A 1 377 ? 1.435 9.549 -3.238 1.00 95.44 377 LEU A O 1
ATOM 3089 N N . TYR A 1 378 ? -0.477 8.478 -3.828 1.00 96.69 378 TYR A N 1
ATOM 3090 C CA . TYR A 1 378 ? 0.138 7.414 -4.617 1.00 96.69 378 TYR A CA 1
ATOM 3091 C C . TYR A 1 378 ? -0.548 7.270 -5.967 1.00 96.69 378 TYR A C 1
ATOM 3093 O O . TYR A 1 378 ? -1.773 7.325 -6.043 1.00 96.69 378 TYR A O 1
ATOM 3101 N N . ASN A 1 379 ? 0.227 7.032 -7.017 1.00 96.12 379 ASN A N 1
ATOM 3102 C CA . ASN A 1 379 ? -0.295 6.714 -8.338 1.00 96.12 379 ASN A CA 1
ATOM 3103 C C . ASN A 1 379 ? -0.349 5.198 -8.515 1.00 96.12 379 ASN A C 1
ATOM 3105 O O . ASN A 1 379 ? 0.709 4.563 -8.496 1.00 96.12 379 ASN A O 1
ATOM 3109 N N . PRO A 1 380 ? -1.539 4.607 -8.702 1.00 96.56 380 PRO A N 1
ATOM 3110 C CA . PRO A 1 380 ? -1.641 3.233 -9.162 1.00 96.56 380 PRO A CA 1
ATOM 3111 C C 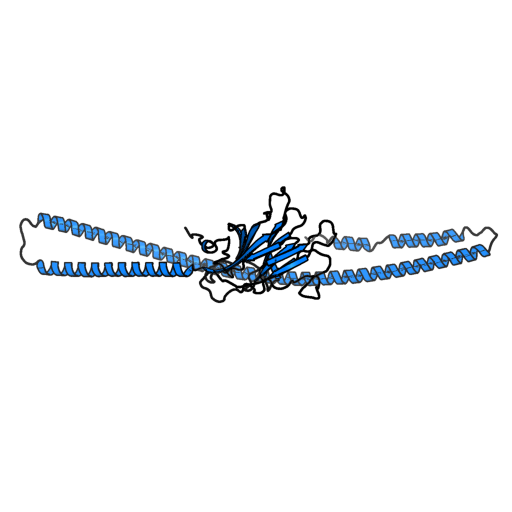. PRO A 1 380 ? -0.964 3.088 -10.511 1.00 96.56 380 PRO A C 1
ATOM 3113 O O . PRO A 1 380 ? -1.151 3.933 -11.389 1.00 96.56 380 PRO A O 1
ATOM 3116 N N . PHE A 1 381 ? -0.188 2.025 -10.671 1.00 95.44 381 PHE A N 1
ATOM 3117 C CA . PHE A 1 381 ? 0.439 1.729 -11.943 1.00 95.44 381 PHE A CA 1
ATOM 3118 C C . PHE A 1 381 ? 0.495 0.234 -12.215 1.00 95.44 381 PHE A C 1
ATOM 3120 O O . PHE A 1 381 ? 0.443 -0.603 -11.305 1.00 95.44 381 PHE A O 1
ATOM 3127 N N . ILE A 1 382 ? 0.641 -0.075 -13.495 1.00 93.25 382 ILE A N 1
ATOM 3128 C CA . ILE A 1 382 ? 1.061 -1.380 -13.975 1.00 93.25 382 ILE A CA 1
ATOM 3129 C C . ILE A 1 382 ? 2.194 -1.210 -14.968 1.00 93.25 382 ILE A C 1
ATOM 3131 O O . ILE A 1 382 ? 2.291 -0.209 -15.673 1.00 93.25 382 ILE A O 1
ATOM 3135 N N . SER A 1 383 ? 3.044 -2.213 -15.021 1.00 90.44 383 SER A N 1
ATOM 3136 C CA . SER A 1 383 ? 4.158 -2.286 -15.943 1.00 90.44 383 SER A CA 1
ATOM 3137 C C . SER A 1 383 ? 3.978 -3.554 -16.752 1.00 90.44 383 SER A C 1
ATOM 3139 O O . SER A 1 383 ? 3.771 -4.612 -16.162 1.00 90.44 383 SER A O 1
ATOM 3141 N N . VAL A 1 384 ? 3.987 -3.472 -18.077 1.00 86.75 384 VAL A N 1
ATOM 3142 C CA . VAL A 1 384 ? 3.710 -4.618 -18.951 1.00 86.75 384 VAL A CA 1
ATOM 3143 C C . VAL A 1 384 ? 4.749 -4.724 -20.057 1.00 86.75 384 VAL A C 1
ATOM 3145 O O . VAL A 1 384 ? 5.215 -3.734 -20.615 1.00 86.75 384 VAL A O 1
ATOM 3148 N N . GLN A 1 385 ? 5.118 -5.958 -20.381 1.00 83.56 385 GLN A N 1
ATOM 3149 C CA . GLN A 1 385 ? 6.017 -6.303 -21.474 1.00 83.56 385 GLN A CA 1
ATOM 3150 C C . GLN A 1 385 ? 5.487 -7.581 -22.127 1.00 83.56 385 GLN A C 1
ATOM 3152 O O . GLN A 1 385 ? 5.467 -8.649 -21.510 1.00 83.56 385 GLN A O 1
ATOM 3157 N N . CYS A 1 386 ? 5.062 -7.480 -23.387 1.00 79.44 386 CYS A N 1
ATOM 3158 C CA . CYS A 1 386 ? 4.534 -8.608 -24.160 1.00 79.44 386 CYS A CA 1
ATOM 3159 C C . CYS A 1 386 ? 3.333 -9.339 -23.533 1.00 79.44 386 CYS A C 1
ATOM 3161 O O . CYS A 1 386 ? 3.208 -10.562 -23.648 1.00 79.44 386 CYS A O 1
ATOM 3163 N N . CYS A 1 387 ? 2.418 -8.600 -22.905 1.00 81.56 387 CYS A N 1
ATOM 3164 C CA . CYS A 1 387 ? 1.157 -9.132 -22.395 1.00 81.56 387 CYS A CA 1
ATOM 3165 C C . CYS A 1 387 ? 0.008 -8.127 -22.510 1.00 81.56 387 CYS A C 1
ATOM 3167 O O . CYS A 1 387 ? 0.235 -6.925 -22.638 1.00 81.56 387 CYS A O 1
ATOM 3169 N N . SER A 1 388 ? -1.221 -8.647 -22.470 1.00 85.62 388 SER A N 1
ATOM 3170 C CA . SER A 1 388 ? -2.438 -7.851 -22.327 1.00 85.62 388 SER A CA 1
ATOM 3171 C C . SER A 1 388 ? -2.954 -7.966 -20.898 1.00 85.62 388 SER A C 1
ATOM 3173 O O . SER A 1 388 ? -2.721 -8.965 -20.209 1.00 85.62 388 SER A O 1
ATOM 3175 N N . VAL A 1 389 ? -3.670 -6.943 -20.449 1.00 89.88 389 VAL A N 1
ATOM 3176 C CA . VAL A 1 389 ? -4.279 -6.911 -19.122 1.00 89.88 389 VAL A CA 1
ATOM 3177 C C . VAL A 1 389 ? -5.634 -6.226 -19.167 1.00 89.88 389 VAL A C 1
ATOM 3179 O O . VAL A 1 389 ? -5.835 -5.238 -19.876 1.00 89.88 389 VAL A O 1
ATOM 3182 N N . LYS A 1 390 ? -6.561 -6.744 -18.365 1.00 93.00 390 LYS A N 1
ATOM 3183 C CA . LYS A 1 390 ? -7.851 -6.107 -18.099 1.00 93.00 390 LYS A CA 1
ATOM 3184 C C . LYS A 1 390 ? -7.877 -5.634 -16.663 1.00 93.00 390 LYS A C 1
ATOM 3186 O O . LYS A 1 390 ? -7.629 -6.433 -15.763 1.00 93.00 390 LYS A O 1
ATOM 3191 N N . THR A 1 391 ? -8.190 -4.371 -16.433 1.00 93.50 391 THR A N 1
ATOM 3192 C CA . THR A 1 391 ? -8.181 -3.802 -15.086 1.00 93.50 391 THR A CA 1
ATOM 3193 C C . THR A 1 391 ? -9.595 -3.608 -14.564 1.00 93.50 391 THR A C 1
ATOM 3195 O O . THR A 1 391 ? -10.509 -3.256 -15.299 1.00 93.50 391 THR A O 1
ATOM 3198 N N . ASN A 1 392 ? -9.768 -3.846 -13.271 1.00 95.12 392 ASN A N 1
ATOM 3199 C CA . ASN A 1 392 ? -10.959 -3.514 -12.516 1.00 95.12 392 ASN A CA 1
ATOM 3200 C C . ASN A 1 392 ? -10.563 -2.539 -11.401 1.00 95.12 392 ASN A C 1
ATOM 3202 O O . ASN A 1 392 ? -9.895 -2.932 -10.443 1.00 95.12 392 ASN A O 1
ATOM 3206 N N . PHE A 1 393 ? -10.966 -1.275 -11.527 1.00 94.06 393 PHE A N 1
ATOM 3207 C CA . PHE A 1 393 ? -10.774 -0.250 -10.494 1.00 94.06 393 PHE A CA 1
ATOM 3208 C C . PHE A 1 393 ? -11.915 -0.212 -9.460 1.00 94.06 393 PHE A C 1
ATOM 3210 O O . PHE A 1 393 ? -11.840 0.525 -8.478 1.00 94.06 393 PHE A O 1
ATOM 3217 N N . GLY A 1 394 ? -12.944 -1.051 -9.630 1.00 91.50 394 GLY A N 1
ATOM 3218 C CA . GLY A 1 394 ? -14.122 -1.094 -8.762 1.00 91.50 394 GLY A CA 1
ATOM 3219 C C . GLY A 1 394 ? -15.267 -0.187 -9.213 1.00 91.50 394 GLY A C 1
ATOM 3220 O O . GLY A 1 394 ? -16.146 0.125 -8.413 1.00 91.50 394 GLY A O 1
ATOM 3221 N N . ASP A 1 395 ? -15.270 0.234 -10.476 1.00 88.75 395 ASP A N 1
ATOM 3222 C CA . ASP A 1 395 ? -16.273 1.134 -11.054 1.00 88.75 395 ASP A CA 1
ATOM 3223 C C . ASP A 1 395 ? -17.684 0.525 -11.088 1.00 88.75 395 ASP A C 1
ATOM 3225 O O . ASP A 1 395 ? -18.673 1.254 -10.962 1.00 88.75 395 ASP A O 1
ATOM 3229 N N . ASP A 1 396 ? -17.765 -0.802 -11.232 1.00 90.44 396 ASP A N 1
ATOM 3230 C CA . ASP A 1 396 ? -18.995 -1.597 -11.280 1.00 90.44 396 ASP A CA 1
ATOM 3231 C C . ASP A 1 396 ? -18.815 -2.921 -10.520 1.00 90.44 396 ASP A C 1
ATOM 3233 O O . ASP A 1 396 ? -18.580 -3.978 -11.102 1.00 90.44 396 ASP A O 1
ATOM 3237 N N . LEU A 1 397 ? -18.910 -2.867 -9.190 1.00 89.56 397 LEU A N 1
ATOM 3238 C CA . LEU A 1 397 ? -18.766 -4.053 -8.337 1.00 89.56 397 LEU A CA 1
ATOM 3239 C C . LEU A 1 397 ? -19.958 -5.014 -8.394 1.00 89.56 397 LEU A C 1
ATOM 3241 O O . LEU A 1 397 ? -19.834 -6.140 -7.915 1.00 89.56 397 LEU A O 1
ATOM 3245 N N . GLU A 1 398 ? -21.096 -4.593 -8.949 1.00 91.81 398 GLU A N 1
ATOM 3246 C CA . GLU A 1 398 ? -22.276 -5.448 -9.088 1.00 91.81 398 GLU A CA 1
ATOM 3247 C C . GLU A 1 398 ? -22.071 -6.456 -10.223 1.00 91.81 398 GLU A C 1
ATOM 3249 O O . GLU A 1 398 ? -22.249 -7.658 -10.023 1.00 91.81 398 GLU A O 1
ATOM 3254 N N . ASN A 1 399 ? -21.613 -5.986 -11.390 1.00 94.62 399 ASN A N 1
ATOM 3255 C CA . ASN A 1 399 ? -21.387 -6.850 -12.553 1.00 94.62 399 ASN A CA 1
ATOM 3256 C C . ASN A 1 399 ? -19.935 -7.337 -12.676 1.00 94.62 399 ASN A C 1
ATOM 3258 O O . ASN A 1 399 ? -19.686 -8.398 -13.253 1.00 94.62 399 ASN A O 1
ATOM 3262 N N . LYS A 1 400 ? -18.969 -6.581 -12.142 1.00 92.44 400 LYS A N 1
ATOM 3263 C CA . LYS A 1 400 ? -17.538 -6.919 -12.110 1.00 92.44 400 LYS A CA 1
ATOM 3264 C C . LYS A 1 400 ? -17.016 -6.857 -10.664 1.00 92.44 400 LYS A C 1
ATOM 3266 O O . LYS A 1 400 ? -16.216 -5.979 -10.328 1.00 92.44 400 LYS A O 1
ATOM 3271 N N . PRO A 1 401 ? -17.440 -7.775 -9.778 1.00 95.31 401 PRO A N 1
ATOM 3272 C CA . PRO A 1 401 ? -16.922 -7.810 -8.417 1.00 95.31 401 PRO A CA 1
ATOM 3273 C C . PRO A 1 401 ? -15.420 -8.108 -8.414 1.00 95.31 401 PRO A C 1
ATOM 3275 O O . PRO A 1 401 ? -14.914 -8.833 -9.276 1.00 95.31 401 PRO A O 1
ATOM 3278 N N . PHE A 1 402 ? -14.712 -7.596 -7.407 1.00 96.69 402 PHE A N 1
ATOM 3279 C CA . PHE A 1 402 ? -13.343 -8.033 -7.153 1.00 96.69 402 PHE A CA 1
ATOM 3280 C C . PHE A 1 402 ? -13.300 -9.528 -6.840 1.00 96.69 402 PHE A C 1
ATOM 3282 O O . PHE A 1 402 ? -14.193 -10.081 -6.189 1.00 96.69 402 PHE A O 1
ATOM 3289 N N . LYS A 1 403 ? -12.223 -10.190 -7.261 1.00 97.56 403 LYS A N 1
ATOM 3290 C CA . LYS A 1 403 ? -11.951 -11.569 -6.863 1.00 97.56 403 LYS A CA 1
ATOM 3291 C C . LYS A 1 403 ? -11.562 -11.643 -5.389 1.00 97.56 403 LYS A C 1
ATOM 3293 O O . LYS A 1 403 ? -11.894 -12.626 -4.722 1.00 97.56 403 LYS A O 1
ATOM 3298 N N . TYR A 1 404 ? -10.835 -10.646 -4.891 1.00 96.25 404 TYR A N 1
ATOM 3299 C CA . TYR A 1 404 ? -10.523 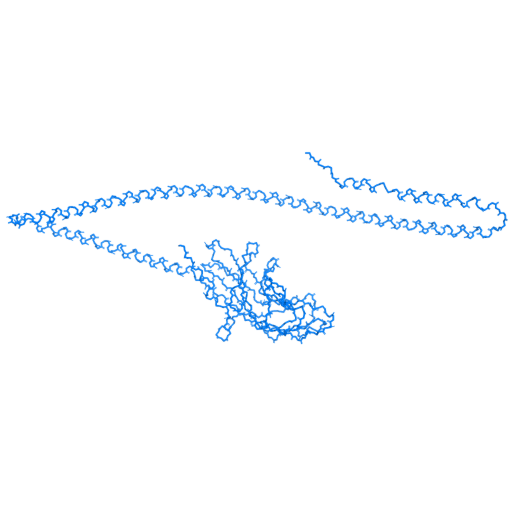-10.499 -3.476 1.00 96.25 404 TYR A CA 1
ATOM 3300 C C . TYR A 1 404 ? -11.705 -9.920 -2.700 1.00 96.25 404 TYR A C 1
ATOM 3302 O O . TYR A 1 404 ? -12.238 -8.860 -3.020 1.00 96.25 404 TYR A O 1
ATOM 3310 N N . ASP A 1 405 ? -12.078 -10.603 -1.621 1.00 94.00 405 ASP A N 1
ATOM 3311 C CA . ASP A 1 405 ? -13.108 -10.127 -0.707 1.00 94.00 405 ASP A CA 1
ATOM 3312 C C . ASP A 1 405 ? -12.530 -9.067 0.242 1.00 94.00 405 ASP A C 1
ATOM 3314 O O . ASP A 1 405 ? -12.022 -9.374 1.326 1.00 94.00 405 ASP A O 1
ATOM 3318 N N . ILE A 1 406 ? -12.607 -7.805 -0.183 1.00 90.12 406 ILE A N 1
ATOM 3319 C CA . ILE A 1 406 ? -12.109 -6.650 0.573 1.00 90.12 406 ILE A CA 1
ATOM 3320 C C . ILE A 1 406 ? -12.772 -6.498 1.950 1.00 90.12 406 ILE A C 1
ATOM 3322 O O . ILE A 1 406 ? -12.144 -5.963 2.861 1.00 90.12 406 ILE A O 1
ATOM 3326 N N . SER A 1 407 ? -13.991 -7.020 2.148 1.00 85.81 407 SER A N 1
ATOM 3327 C CA . SER A 1 407 ? -14.682 -6.957 3.446 1.00 85.81 407 SER A CA 1
ATOM 3328 C C . SER A 1 407 ? -13.973 -7.777 4.528 1.00 85.81 407 SER A C 1
ATOM 3330 O O . SER A 1 407 ? -14.094 -7.492 5.719 1.00 85.81 407 SER A O 1
ATOM 3332 N N . LYS A 1 408 ? -13.171 -8.771 4.121 1.00 85.06 408 LYS A N 1
ATOM 3333 C CA . LYS A 1 408 ? -12.407 -9.637 5.025 1.00 85.06 408 LYS A CA 1
ATOM 3334 C C . LYS A 1 408 ? -11.035 -9.085 5.398 1.00 85.06 408 LYS A C 1
ATOM 3336 O O . LYS A 1 408 ? -10.360 -9.692 6.227 1.00 85.06 408 LYS A O 1
ATOM 3341 N N . HIS A 1 409 ? -10.607 -7.964 4.817 1.00 84.56 409 HIS A N 1
ATOM 3342 C CA . HIS A 1 409 ? -9.228 -7.484 4.933 1.00 84.56 409 HIS A CA 1
ATOM 3343 C C . HIS A 1 409 ? -8.803 -7.159 6.375 1.00 84.56 409 HIS A C 1
ATOM 3345 O O . HIS A 1 409 ? -7.667 -7.431 6.754 1.00 84.56 409 HIS A O 1
ATOM 3351 N N . LEU A 1 410 ? -9.717 -6.623 7.189 1.00 68.69 410 LEU A N 1
ATOM 3352 C CA . LEU A 1 410 ? -9.448 -6.215 8.574 1.00 68.69 410 LEU A CA 1
ATOM 3353 C C . LEU A 1 410 ? -10.170 -7.078 9.615 1.00 68.69 410 LEU A C 1
ATOM 3355 O O . LEU A 1 410 ? -10.160 -6.745 10.797 1.00 68.69 410 LEU A O 1
ATOM 3359 N N . ILE A 1 411 ? -10.720 -8.236 9.223 1.00 55.78 411 ILE A N 1
ATOM 3360 C CA . ILE A 1 411 ? -11.198 -9.250 10.180 1.00 55.78 411 ILE A CA 1
ATOM 3361 C C . ILE A 1 411 ? -9.981 -9.994 10.765 1.00 55.78 411 ILE A C 1
ATOM 3363 O O . ILE A 1 411 ? -9.913 -11.221 10.802 1.00 55.78 411 ILE A O 1
ATOM 3367 N N . ILE A 1 412 ? -8.974 -9.249 11.217 1.00 45.69 412 ILE A N 1
ATOM 3368 C CA . ILE A 1 412 ? -7.968 -9.757 12.135 1.00 45.69 412 ILE A CA 1
ATOM 3369 C C . ILE A 1 412 ? -8.518 -9.451 13.518 1.00 45.69 412 ILE A C 1
ATOM 3371 O O . ILE A 1 412 ? -8.347 -8.377 14.083 1.00 45.69 412 ILE A O 1
ATOM 3375 N N . LYS A 1 413 ? -9.258 -10.443 14.010 1.00 41.72 413 LYS A N 1
ATOM 3376 C CA . LYS A 1 413 ? -9.556 -10.674 15.416 1.00 41.72 413 LYS A CA 1
ATOM 3377 C C . LYS A 1 413 ? -8.365 -10.249 16.285 1.00 41.72 413 LYS A C 1
ATOM 3379 O O . LYS A 1 413 ? -7.385 -10.986 16.375 1.00 41.72 413 LYS A O 1
ATOM 3384 N N . TYR A 1 414 ? -8.490 -9.127 16.987 1.00 37.75 414 TYR A N 1
ATOM 3385 C CA . TYR A 1 414 ? -7.862 -8.985 18.296 1.00 37.75 414 TYR A CA 1
ATOM 3386 C C . TYR A 1 414 ? -8.568 -9.981 19.230 1.00 37.75 414 TYR A C 1
ATOM 3388 O O . TYR A 1 414 ? -9.494 -9.630 19.949 1.00 37.75 414 TYR A O 1
ATOM 3396 N N . ILE A 1 415 ? -8.211 -11.264 19.123 1.00 32.34 415 ILE A N 1
ATOM 3397 C CA . ILE A 1 415 ? -8.337 -12.194 20.243 1.00 32.34 415 ILE A CA 1
ATOM 3398 C C . ILE A 1 415 ? -6.979 -12.129 20.931 1.00 32.34 415 ILE A C 1
ATOM 3400 O O . ILE A 1 415 ? -6.026 -12.752 20.465 1.00 32.34 415 ILE A O 1
ATOM 3404 N N . TYR A 1 416 ? -6.905 -11.328 21.986 1.00 30.36 416 TYR A N 1
ATOM 3405 C CA . TYR A 1 416 ? -6.010 -11.566 23.108 1.00 30.36 416 TYR A CA 1
ATOM 3406 C C . TYR A 1 416 ? -6.856 -11.555 24.369 1.00 30.36 416 TYR A C 1
ATOM 3408 O O . TYR A 1 416 ? -7.668 -10.612 24.500 1.00 30.36 416 TYR A O 1
#

InterPro domains:
  IPR043136 B30.2/SPRY domain superfamily [G3DSA:2.60.120.920] (218-411)
  IPR044736 Ran-binding protein Gid1/RanBPM/SPLA, SPRY domain [cd12885] (284-394)

Secondary structure (DSSP, 8-state):
-PPP-HHHHHHHHTT--THHHHHHHHHHHHHHHHHSS--S-S-HHHHHHHHHHHHHHHHHHHHHHHHHHHHHHHHHHHHHHHHHHHHHHHHHHHHHHHHHHHHHHHHHHHHHHHHHHHHHHHHHHHHHHHHHHHHHHHHHHHHHHHHHHHHHHHHHHHHHTTT---SS-HHHHHHHHHHHHHHHHHHHHHHHHHHHHHHHHHHHHHHTT-EEE------EEPP--SS--S-TT---SSS-EEEEEETTEEEEEE--TT-----PPEEEEESS-EEPPSS-SSEEEEEEEEEEE--TT-TT-EEEEEEEETTT--EEEEEEE---S--TTS----TT-EEEEEEEE--TTS----EEEEEETTEEEEEEE-SS---SEEEEEEEEES-EEEEE-STTTTTS--SS-GGGTT------

Sequence (416 aa):
MRTPNKLEEWALSTKNSDNNETFREELENFTEKSCLETSSIGDLSTCSSCCLSKNSKIQSLELQMERLTIKIERTNLSLEKSILERETINFKHENEIRNLKQNFQKLNEENNKLKVENDKKDEKINSLEEEIKMITQKISYDNENKVEIKQNSHELIKENNIQLLKIENGERINFLEEEIKKTTDLFDKKIGDLIEFNNLINNVVSLSNCMVFVIIKNKWSELDSVSKCDTVKNCININGFVNIINDENIGLINCLEGKRGSNKTDVFYAEISFKKIQNYSNYSLYYFECLYEGELNNYGKYISIGLENCRTKEWIEFYAECAEEDKLSTPTWKNGDIFGCGLVYPPTFINEFPYVFFTKNGKYIRRVPLVNSNSDLYNPFISVQCCSVKTNFGDDLENKPFKYDISKHLIIKYIY

Foldseek 3Di:
DDDDDVVVVVVVVVVPPCVVVVVVVVVVVVVVVVVPPPPDDDDPPVVVVVVVVVVVVVVVVVVVVVVVVVVVVVVVVVVVVVVVVVVVVVVVVVVVVVVVVVVVVVVVVVVVVVVVVVVVVVVVVVVVVVVVVVVVVVVVVVVVVVVVVVVVVVVCCVVVVVDDDDDDCPVVVVVVVVVVVVVVVVVVVVVVVVVVVVVVVVVVVVVLADEAEDQDDKFWDDWPPPDDDPDDADPDDQEWDWDCPDRFKIDTPDDDPPRPRPQDKTKIWIPDWQFADPADSYKYKFKKKKQWAADLDDPPKKKKWFKALPVPRDTDIQIADCDDDDDDDGDHDDHGKMKMKMWMDGGPPDPAAIWMWMDIQQHTDDIDGCPPRDHSIIITMMITGRIIMGMDRPPDCPVPNDSHDPVCVPPPDPPD

Organism: Meloidogyne enterolobii (NCBI:txid390850)